Protein AF-A0A842RF43-F1 (afdb_monomer_lite)

Secondary structure (DSSP, 8-state):
-HHHHHHHTTSSS-HHHHHHHHHHHHHHHHHHHHHHTT--HHHHHHHHHHH---HHHHHHHHHHHHHH---HHHHHHHHHHHHHHHHHTT-PPPS-HHHHHHHHHHHHHHHHIIIIIHHHHHHHH-HHHHHHHHHHHSSS---TTHHHHHHHHHHHHIIIIIHHHHHHHHHHSTT--HHHHHHHHHHHHHT--GGGHHHHHHHHHHHHHHHHHHHHHHHTTS---THHHHHHHHHHHHHHHHHHHHH-GGG--HHHHHHHHHHHHHHHHHHHSTHHHHS-HHHH--SS----THHHHHHHHHHHHHHHHHHHHHHTS-HHHHHHHHHHHHHHHHHIIIIIS---HHHHHHHHHHHHHHHTT--HHHHHHHHHHHHHHHHHHSSTT--TTSTTS-HHHHHHHHHHHHHHHHHHH---------PPPPPP---------------PPP----TTHHHHHHHHHHT--SHHHHHHHHHHHHHHHHTT-S-HHHHHHHHHHHHHHHTT----HHHHHHHHHHHHHHTT--TTSS-HHHHHHHHHHHHHHHHHHTT-

Sequence (552 aa):
MKKKEQEQKRKFKTEAELDAFMKQKKELQNFLLDKTAKIQEERINELEKKFGVSEEIAKALLVFEAEYALPKELIVDYYLYELKRLEQVNYKLPEIFTFQVRFSIEEGFWIKYLVVDFPKRLLSKMSKLLVLDHSIFGSKPGEKDDAALFLIEREYLSKEEVYPIISLWMEDHQRANYYDAAASIICSMYQEPMEKAPELIKELMDRLAENLTEIKNILANLERVGWVETAYDELETLMEKIKSAQKDPRNIDLRLTAELIIENQLLEGYESGEWEAVIPSRELGGELTTPSKKVIQETKELALDKFSLSLHRILEQSNTQKKRMLGELVEQAFDEEVIKHREKPTIAAKKILTKVMEEINLGPSMRKKIAKDFDHHLMFKLGPNEENAFRNKPLDERIMTIAKNFITELLMKNDFPSQRIIEPKPRSTPPAKRTPDASAQIKPPDQTITGKEKTDLKEKIADCSTEAELLRVIKNEYWAALFKNDDPIIAGSNVLRNMLVTVGAQMTQEEATNYIKQVLTKANLTIGTANQKEVDETIWKAICKQLKETGI

Structure (mmCIF, N/CA/C/O backbone):
data_AF-A0A842RF43-F1
#
_entry.id   AF-A0A842RF43-F1
#
loop_
_atom_site.group_PDB
_atom_site.id
_atom_site.type_symbol
_atom_site.label_atom_id
_atom_site.label_alt_id
_atom_site.label_comp_id
_atom_site.label_asym_id
_atom_site.label_entity_id
_atom_site.label_seq_id
_atom_site.pdbx_PDB_ins_code
_atom_site.Cartn_x
_atom_site.Cartn_y
_atom_site.Cartn_z
_atom_site.occupancy
_atom_site.B_iso_or_equiv
_atom_site.auth_seq_id
_atom_site.auth_comp_id
_atom_site.auth_asym_id
_atom_site.auth_atom_id
_atom_site.pdbx_PDB_model_num
ATOM 1 N N . MET A 1 1 ? 0.482 -25.582 15.263 1.00 44.25 1 MET A N 1
ATOM 2 C CA . MET A 1 1 ? 1.370 -24.409 15.419 1.00 44.25 1 MET A CA 1
ATOM 3 C C . MET A 1 1 ? 2.571 -24.466 14.486 1.00 44.25 1 MET A C 1
ATOM 5 O O . MET A 1 1 ? 2.517 -23.776 13.485 1.00 44.25 1 MET A O 1
ATOM 9 N N . LYS A 1 2 ? 3.555 -25.356 14.688 1.00 32.09 2 LYS A N 1
ATOM 10 C CA . LYS A 1 2 ? 4.824 -25.360 13.921 1.00 32.09 2 LYS A CA 1
ATOM 11 C C . LYS A 1 2 ? 4.713 -25.412 12.383 1.00 32.09 2 LYS A C 1
ATOM 13 O O . LYS A 1 2 ? 5.567 -24.871 11.696 1.00 32.09 2 LYS A O 1
ATOM 18 N N . LYS A 1 3 ? 3.664 -26.039 11.834 1.00 33.97 3 LYS A N 1
ATOM 19 C CA . LYS A 1 3 ? 3.422 -26.098 10.378 1.00 33.97 3 LYS A CA 1
ATOM 20 C C . LYS A 1 3 ? 2.850 -24.790 9.802 1.00 33.97 3 LYS A C 1
ATOM 22 O O . LYS A 1 3 ? 3.195 -24.445 8.685 1.00 33.97 3 LYS A O 1
ATOM 27 N N . LYS A 1 4 ? 2.040 -24.055 10.582 1.00 43.19 4 LYS A N 1
ATOM 28 C CA . LYS A 1 4 ? 1.520 -22.723 10.214 1.00 43.19 4 LYS A CA 1
ATOM 29 C C . LYS A 1 4 ? 2.615 -21.652 10.318 1.00 43.19 4 LYS A C 1
ATOM 31 O O . LYS A 1 4 ? 2.743 -20.845 9.413 1.00 43.19 4 LYS A O 1
ATOM 36 N N . GLU A 1 5 ? 3.474 -21.728 11.338 1.00 41.66 5 GLU A N 1
ATOM 37 C CA . GLU A 1 5 ? 4.676 -20.876 11.448 1.00 41.66 5 GLU A CA 1
ATOM 38 C C . GLU A 1 5 ? 5.642 -21.070 10.268 1.00 41.66 5 GLU A C 1
ATOM 40 O O . GLU A 1 5 ? 6.183 -20.107 9.738 1.00 41.66 5 GLU A O 1
ATOM 45 N N . GLN A 1 6 ? 5.857 -22.309 9.808 1.00 40.31 6 GLN A N 1
ATOM 46 C CA . GLN A 1 6 ? 6.721 -22.571 8.647 1.00 40.31 6 GLN A CA 1
ATOM 47 C C . GLN A 1 6 ? 6.133 -22.079 7.315 1.00 40.31 6 GLN A C 1
ATOM 49 O O . GLN A 1 6 ? 6.889 -21.805 6.386 1.00 40.31 6 GLN A O 1
ATOM 54 N N . GLU A 1 7 ? 4.810 -21.958 7.217 1.00 44.66 7 GLU A N 1
ATOM 55 C CA . GLU A 1 7 ? 4.123 -21.432 6.034 1.00 44.66 7 GLU A CA 1
ATOM 56 C C . GLU A 1 7 ? 4.085 -19.892 6.047 1.00 44.66 7 GLU A C 1
ATOM 58 O O . GLU A 1 7 ? 4.259 -19.272 5.000 1.00 44.66 7 GLU A O 1
ATOM 63 N N . GLN A 1 8 ? 4.006 -19.276 7.235 1.00 43.06 8 GLN A N 1
ATOM 64 C CA . GLN A 1 8 ? 4.218 -17.835 7.444 1.00 43.06 8 GLN A CA 1
ATOM 65 C C . GLN A 1 8 ? 5.639 -17.394 7.048 1.00 43.06 8 GLN A C 1
ATOM 67 O O . GLN A 1 8 ? 5.807 -16.361 6.403 1.00 43.06 8 GLN A O 1
ATOM 72 N N . LYS A 1 9 ? 6.662 -18.222 7.319 1.00 45.03 9 LYS A N 1
ATOM 73 C CA . LYS A 1 9 ? 8.066 -17.964 6.931 1.00 45.03 9 LYS A CA 1
ATOM 74 C C . LYS A 1 9 ? 8.321 -17.890 5.420 1.00 45.03 9 LYS A C 1
ATOM 76 O O . LYS A 1 9 ? 9.385 -17.438 5.018 1.00 45.03 9 LYS A O 1
ATOM 81 N N . ARG A 1 10 ? 7.384 -18.338 4.576 1.00 44.34 10 ARG A N 1
ATOM 82 C CA . ARG A 1 10 ? 7.506 -18.255 3.107 1.00 44.34 10 ARG A CA 1
ATOM 83 C C . ARG A 1 10 ? 6.909 -16.980 2.505 1.00 44.34 10 ARG A C 1
ATOM 85 O O . ARG A 1 10 ? 7.034 -16.795 1.301 1.00 44.34 10 ARG A O 1
ATOM 92 N N . LYS A 1 11 ? 6.245 -16.142 3.309 1.00 54.88 11 LYS A N 1
ATOM 93 C CA . LYS A 1 11 ? 5.408 -15.029 2.831 1.00 54.88 11 LYS A CA 1
ATOM 94 C C . LYS A 1 11 ? 5.960 -13.634 3.137 1.00 54.88 11 LYS A C 1
ATOM 96 O O . LYS A 1 11 ? 5.366 -12.672 2.686 1.00 54.88 11 LYS A O 1
ATOM 101 N N . PHE A 1 12 ? 7.063 -13.521 3.875 1.00 52.81 12 PHE A N 1
ATOM 102 C CA . PHE A 1 12 ? 7.783 -12.265 4.109 1.00 52.81 12 PHE A CA 1
ATOM 103 C C . PHE A 1 12 ? 9.198 -12.364 3.549 1.00 52.81 12 PHE A C 1
ATOM 105 O O . PHE A 1 12 ? 9.800 -13.440 3.582 1.00 52.81 12 PHE A O 1
ATOM 112 N N . LYS A 1 13 ? 9.741 -11.234 3.087 1.00 59.28 13 LYS A N 1
ATOM 113 C CA . LYS A 1 13 ? 11.100 -11.145 2.541 1.00 59.28 13 LYS A CA 1
ATOM 114 C C . LYS A 1 13 ? 12.155 -11.517 3.582 1.00 59.28 13 LYS A C 1
ATOM 116 O O . LYS A 1 13 ? 13.182 -12.105 3.240 1.00 59.28 13 LYS A O 1
ATOM 121 N N . THR A 1 14 ? 11.883 -11.237 4.863 1.00 65.50 14 THR A N 1
ATOM 122 C CA . THR A 1 14 ? 12.689 -11.699 6.003 1.00 65.50 14 THR A CA 1
ATOM 123 C C . THR A 1 14 ? 11.829 -12.032 7.233 1.00 65.50 14 THR A C 1
ATOM 125 O O . THR A 1 14 ? 10.801 -11.407 7.476 1.00 65.50 14 THR A O 1
ATOM 128 N N . GLU A 1 15 ? 12.274 -12.989 8.059 1.00 72.25 15 GLU A N 1
ATOM 129 C CA . GLU A 1 15 ? 11.650 -13.318 9.361 1.00 72.25 15 GLU A CA 1
ATOM 130 C C . GLU A 1 15 ? 11.569 -12.082 10.280 1.00 72.25 15 GLU A C 1
ATOM 132 O O . GLU A 1 15 ? 10.588 -11.891 10.991 1.00 72.25 15 GLU A O 1
ATOM 137 N N . ALA A 1 16 ? 12.543 -11.174 10.161 1.00 76.38 16 ALA A N 1
ATOM 138 C CA . ALA A 1 16 ? 12.595 -9.924 10.909 1.00 76.38 16 ALA A CA 1
ATOM 139 C C . ALA A 1 16 ? 11.449 -8.950 10.573 1.00 76.38 16 ALA A C 1
ATOM 141 O O . ALA A 1 16 ? 10.964 -8.254 11.463 1.00 76.38 16 ALA A O 1
ATOM 142 N N . GLU A 1 17 ? 11.000 -8.885 9.316 1.00 75.69 17 GLU A N 1
ATOM 143 C CA . GLU A 1 17 ? 9.885 -8.013 8.914 1.00 75.69 17 GLU A CA 1
ATOM 144 C C . GLU A 1 17 ? 8.538 -8.531 9.420 1.00 75.69 17 GLU A C 1
ATOM 146 O O . GLU A 1 17 ? 7.707 -7.740 9.871 1.00 75.69 17 GLU A O 1
ATOM 151 N N . LEU A 1 18 ? 8.339 -9.852 9.393 1.00 80.56 18 LEU A N 1
ATOM 152 C CA . LEU A 1 18 ? 7.163 -10.483 9.990 1.00 80.56 18 LEU A CA 1
ATOM 153 C C . LEU A 1 18 ? 7.132 -10.233 11.502 1.00 80.56 18 LEU A C 1
ATOM 155 O O . LEU A 1 18 ? 6.105 -9.816 12.037 1.00 80.56 18 LEU A O 1
ATOM 159 N N . ASP A 1 19 ? 8.260 -10.431 12.185 1.00 83.38 19 ASP A N 1
ATOM 160 C CA . ASP A 1 19 ? 8.373 -10.184 13.623 1.00 83.38 19 ASP A CA 1
ATOM 161 C C . ASP A 1 19 ? 8.112 -8.712 13.967 1.00 83.38 19 ASP A C 1
ATOM 163 O O . ASP A 1 19 ? 7.409 -8.415 14.936 1.00 83.38 19 ASP A O 1
ATOM 167 N N . ALA A 1 20 ? 8.622 -7.782 13.153 1.00 86.62 20 ALA A N 1
ATOM 168 C CA . ALA A 1 20 ? 8.363 -6.355 13.312 1.00 86.62 20 ALA A CA 1
ATOM 169 C C . ALA A 1 20 ? 6.873 -6.021 13.145 1.00 86.62 20 ALA A C 1
ATOM 171 O O . ALA A 1 20 ? 6.321 -5.297 13.976 1.00 86.62 20 ALA A O 1
ATOM 172 N N . PHE A 1 21 ? 6.201 -6.585 12.134 1.00 89.12 21 PHE A N 1
ATOM 173 C CA . PHE A 1 21 ? 4.761 -6.403 11.939 1.00 89.12 21 PHE A CA 1
ATOM 174 C C . PHE A 1 21 ? 3.956 -6.973 13.112 1.00 89.12 21 PHE A C 1
ATOM 176 O O . PHE A 1 21 ? 3.089 -6.299 13.663 1.00 89.12 21 PHE A O 1
ATOM 183 N N . MET A 1 22 ? 4.257 -8.199 13.546 1.00 89.88 22 MET A N 1
ATOM 184 C CA . MET A 1 22 ? 3.544 -8.838 14.656 1.00 89.88 22 MET A CA 1
ATOM 185 C C . MET A 1 22 ? 3.760 -8.095 15.975 1.00 89.88 22 MET A C 1
ATOM 187 O O . MET A 1 22 ? 2.837 -7.981 16.788 1.00 89.88 22 MET A O 1
ATOM 191 N N . LYS A 1 23 ? 4.958 -7.538 16.178 1.00 91.62 23 LYS A N 1
ATOM 192 C CA . LYS A 1 23 ? 5.252 -6.648 17.300 1.00 91.62 23 LYS A CA 1
ATOM 193 C C . LYS A 1 23 ? 4.417 -5.368 17.223 1.00 91.62 23 LYS A C 1
ATOM 195 O O . LYS A 1 23 ? 3.746 -5.052 18.202 1.00 91.62 23 LYS A O 1
ATOM 200 N N . GLN A 1 24 ? 4.392 -4.694 16.072 1.00 91.12 24 GLN A N 1
ATOM 201 C CA . GLN A 1 24 ? 3.579 -3.493 15.849 1.00 91.12 24 GLN A CA 1
ATOM 202 C C . GLN A 1 24 ? 2.091 -3.766 16.105 1.00 91.12 24 GLN A C 1
ATOM 204 O O . GLN A 1 24 ? 1.432 -3.001 16.809 1.00 91.12 24 GLN A O 1
ATOM 209 N N . LYS A 1 25 ? 1.572 -4.885 15.584 1.00 92.56 25 LYS A N 1
ATOM 210 C CA . LYS A 1 25 ? 0.194 -5.326 15.808 1.00 92.56 25 LYS A CA 1
ATOM 211 C C . LYS A 1 25 ? -0.106 -5.475 17.291 1.00 92.56 25 LYS A C 1
ATOM 213 O O . LYS A 1 25 ? -1.058 -4.880 17.785 1.00 92.56 25 LYS A O 1
ATOM 218 N N . LYS A 1 26 ? 0.736 -6.203 18.022 1.00 93.06 26 LYS A N 1
ATOM 219 C CA . LYS A 1 26 ? 0.556 -6.416 19.461 1.00 93.06 26 LYS A CA 1
ATOM 220 C C . LYS A 1 26 ? 0.642 -5.116 20.267 1.00 93.06 26 LYS A C 1
ATOM 222 O O . LYS A 1 26 ? -0.136 -4.925 21.197 1.00 93.06 26 LYS A O 1
ATOM 227 N N . GLU A 1 27 ? 1.577 -4.231 19.932 1.00 92.44 27 GLU A N 1
ATOM 228 C CA . GLU A 1 27 ? 1.726 -2.927 20.588 1.00 92.44 27 GLU A CA 1
ATOM 229 C C . GLU A 1 27 ? 0.486 -2.054 20.386 1.00 92.44 27 GLU A C 1
ATOM 231 O O . GLU A 1 27 ? -0.028 -1.501 21.360 1.00 92.44 27 GLU A O 1
ATOM 236 N N . LEU A 1 28 ? -0.047 -1.996 19.161 1.00 90.44 28 LEU A N 1
ATOM 237 C CA . LEU A 1 28 ? -1.271 -1.252 18.877 1.00 90.44 28 LEU A CA 1
ATOM 238 C C . LEU A 1 28 ? -2.487 -1.872 19.576 1.00 90.44 28 LEU A C 1
ATOM 240 O O . LEU A 1 28 ? -3.279 -1.151 20.172 1.00 90.44 28 LEU A O 1
ATOM 244 N N . GLN A 1 29 ? -2.617 -3.198 19.574 1.00 91.12 29 GLN A N 1
ATOM 245 C CA . GLN A 1 29 ? -3.709 -3.883 20.269 1.00 91.12 29 GLN A CA 1
ATOM 246 C C . GLN A 1 29 ? -3.691 -3.617 21.781 1.00 91.12 29 GLN A C 1
ATOM 248 O O . GLN A 1 29 ? -4.729 -3.309 22.365 1.00 91.12 29 GLN A O 1
ATOM 253 N N . ASN A 1 30 ? -2.514 -3.663 22.411 1.00 90.81 30 ASN A N 1
ATOM 254 C CA . ASN A 1 30 ? -2.361 -3.314 23.825 1.00 90.81 30 ASN A CA 1
ATOM 255 C C . ASN A 1 30 ? -2.706 -1.841 24.082 1.00 90.81 30 ASN A C 1
ATOM 257 O O . ASN A 1 30 ? -3.398 -1.530 25.047 1.00 90.81 30 ASN A O 1
ATOM 261 N N . PHE A 1 31 ? -2.267 -0.937 23.202 1.00 91.38 31 PHE A N 1
ATOM 262 C CA . PHE A 1 31 ? -2.601 0.482 23.294 1.00 91.38 31 PHE A CA 1
ATOM 263 C C . PHE A 1 31 ? -4.114 0.722 23.217 1.00 91.38 31 PHE A C 1
ATOM 265 O O . PHE A 1 31 ? -4.668 1.441 24.050 1.00 91.38 31 PHE A O 1
ATOM 272 N N . LEU A 1 32 ? -4.793 0.101 22.247 1.00 88.88 32 LEU A N 1
ATOM 273 C CA . LEU A 1 32 ? -6.243 0.200 22.097 1.00 88.88 32 LEU A CA 1
ATOM 274 C C . LEU A 1 32 ? -6.958 -0.360 23.334 1.00 88.88 32 LEU A C 1
ATOM 276 O O . LEU A 1 32 ? -7.888 0.270 23.837 1.00 88.88 32 LEU A O 1
ATOM 280 N N . LEU A 1 33 ? -6.495 -1.488 23.879 1.00 90.94 33 LEU A N 1
ATOM 281 C CA . LEU A 1 33 ? -7.055 -2.086 25.092 1.00 90.94 33 LEU A CA 1
ATOM 282 C C . LEU A 1 33 ? -6.927 -1.141 26.302 1.00 90.94 33 LEU A C 1
ATOM 284 O O . LEU A 1 33 ? -7.903 -0.887 27.007 1.00 90.94 33 LEU A O 1
ATOM 288 N N . ASP A 1 34 ? -5.749 -0.549 26.501 1.00 91.06 34 ASP A N 1
ATOM 289 C CA . ASP A 1 34 ? -5.486 0.379 27.607 1.00 91.06 34 ASP A CA 1
ATOM 290 C C . ASP A 1 34 ? -6.293 1.680 27.503 1.00 91.06 34 ASP A C 1
ATOM 292 O O . ASP A 1 34 ? -6.649 2.288 28.519 1.00 91.06 34 ASP A O 1
ATOM 296 N N . LYS A 1 35 ? -6.545 2.151 26.278 1.00 90.81 35 LYS A N 1
ATOM 297 C CA . LYS A 1 35 ? -7.296 3.384 26.012 1.00 90.81 35 LYS A CA 1
ATOM 298 C C . LYS A 1 35 ? -8.797 3.169 26.135 1.00 90.81 35 LYS A C 1
ATOM 300 O O . LYS A 1 35 ? -9.459 3.961 26.803 1.00 90.81 35 LYS A O 1
ATOM 305 N N . THR A 1 36 ? -9.320 2.088 25.561 1.00 89.81 36 THR A N 1
ATOM 306 C CA . THR A 1 36 ? -10.750 1.744 25.638 1.00 89.81 36 THR A CA 1
ATOM 307 C C . THR A 1 36 ? -11.215 1.510 27.077 1.00 89.81 36 THR A C 1
ATOM 309 O O . THR A 1 36 ? -12.338 1.877 27.420 1.00 89.81 36 THR A O 1
ATOM 312 N N . ALA A 1 37 ? -10.337 1.016 27.958 1.00 86.94 37 ALA A N 1
ATOM 313 C CA . ALA A 1 37 ? -10.619 0.850 29.386 1.00 86.94 37 ALA A CA 1
ATOM 314 C C . ALA A 1 37 ? -10.822 2.170 30.165 1.00 86.94 37 ALA A C 1
ATOM 316 O O . ALA A 1 37 ? -11.332 2.143 31.283 1.00 86.94 37 ALA A O 1
ATOM 317 N N . LYS A 1 38 ? -10.412 3.322 29.613 1.00 88.00 38 LYS A N 1
ATOM 318 C CA . LYS A 1 38 ? -10.430 4.636 30.294 1.00 88.00 38 LYS A CA 1
ATOM 319 C C . LYS A 1 38 ? -11.562 5.558 29.829 1.00 88.00 38 LYS A C 1
ATOM 321 O O . LYS A 1 38 ? -11.623 6.710 30.256 1.00 88.00 38 LYS A O 1
ATOM 326 N N . ILE A 1 39 ? -12.424 5.086 28.932 1.00 87.62 39 ILE A N 1
ATOM 327 C CA . ILE A 1 39 ? -13.505 5.882 28.344 1.00 87.62 39 ILE A CA 1
ATOM 328 C C . ILE A 1 39 ? -14.692 5.976 29.308 1.00 87.62 39 ILE A C 1
ATOM 330 O O . ILE A 1 39 ? -15.074 4.991 29.931 1.00 87.62 39 ILE A O 1
ATOM 334 N N . GLN A 1 40 ? -15.284 7.169 29.404 1.00 82.50 40 GLN A N 1
ATOM 335 C CA . GLN A 1 40 ? -16.464 7.442 30.230 1.00 82.50 40 GLN A CA 1
ATOM 336 C C . GLN A 1 40 ? -17.755 6.882 29.601 1.00 82.50 40 GLN A C 1
ATOM 338 O O . GLN A 1 40 ? -17.976 7.033 28.399 1.00 82.50 40 GLN A O 1
ATOM 343 N N . GLU A 1 41 ? -18.630 6.299 30.430 1.00 83.62 41 GLU A N 1
ATOM 344 C CA . GLU A 1 41 ? -19.872 5.602 30.028 1.00 83.62 41 GLU A CA 1
ATOM 345 C C . GLU A 1 41 ? -20.896 6.481 29.291 1.00 83.62 41 GLU A C 1
ATOM 347 O O . GLU A 1 41 ? -21.643 5.996 28.441 1.00 83.62 41 GLU A O 1
ATOM 352 N N . GLU A 1 42 ? -20.934 7.783 29.569 1.00 83.88 42 GLU A N 1
ATOM 353 C CA . GLU A 1 42 ? -21.951 8.695 29.024 1.00 83.88 42 GLU A CA 1
ATOM 354 C C . GLU A 1 42 ? -21.887 8.787 27.490 1.00 83.88 42 GLU A C 1
ATOM 356 O O . GLU A 1 42 ? -22.905 8.639 26.816 1.00 83.88 42 GLU A O 1
ATOM 361 N N . ARG A 1 43 ? -20.680 8.927 26.924 1.00 83.44 43 ARG A N 1
ATOM 362 C CA . ARG A 1 43 ? -20.471 9.007 25.464 1.00 83.44 43 ARG A CA 1
ATOM 363 C C . ARG A 1 43 ? -20.653 7.664 24.758 1.00 83.44 43 ARG A C 1
ATOM 365 O O . ARG A 1 43 ? -20.911 7.640 23.557 1.00 83.44 43 ARG A O 1
ATOM 372 N N . ILE A 1 44 ? -20.496 6.555 25.479 1.00 90.56 44 ILE A N 1
ATOM 373 C CA . ILE A 1 44 ? -20.631 5.207 24.918 1.00 90.56 44 ILE A CA 1
ATOM 374 C C . ILE A 1 44 ? -22.103 4.929 24.602 1.00 90.56 44 ILE A C 1
ATOM 376 O O . ILE A 1 44 ? -22.432 4.624 23.458 1.00 90.56 44 ILE A O 1
ATOM 380 N N . ASN A 1 45 ? -22.987 5.177 25.573 1.00 90.38 45 ASN A N 1
ATOM 381 C CA . ASN A 1 45 ? -24.433 4.985 25.430 1.00 90.38 45 ASN A CA 1
ATOM 382 C C . ASN A 1 45 ? -25.036 5.775 24.252 1.00 90.38 45 ASN A C 1
ATOM 384 O O . ASN A 1 45 ? -25.998 5.336 23.618 1.00 90.38 45 ASN A O 1
ATOM 388 N N . GLU A 1 46 ? -24.506 6.968 23.964 1.00 89.94 46 GLU A N 1
ATOM 389 C CA . GLU A 1 46 ? -24.930 7.776 22.815 1.00 89.94 46 GLU A CA 1
ATOM 390 C C . GLU A 1 46 ? -24.571 7.111 21.480 1.00 89.94 46 GLU A C 1
ATOM 392 O O . GLU A 1 46 ? -25.394 7.082 20.563 1.00 89.94 46 GLU A O 1
ATOM 397 N N . LEU A 1 47 ? -23.362 6.551 21.372 1.00 92.25 47 LEU A N 1
ATOM 398 C CA . LEU A 1 47 ? -22.885 5.891 20.157 1.00 92.25 47 LEU A CA 1
ATOM 399 C C . LEU A 1 47 ? -23.567 4.546 19.921 1.00 92.25 47 LEU A C 1
ATOM 401 O O . LEU A 1 47 ? -23.941 4.265 18.785 1.00 92.25 47 LEU A O 1
ATOM 405 N N . GLU A 1 48 ? -23.792 3.755 20.971 1.00 93.19 48 GLU A N 1
ATOM 406 C CA . GLU A 1 48 ? -24.544 2.498 20.871 1.00 93.19 48 GLU A CA 1
ATOM 407 C C . GLU A 1 48 ? -25.953 2.747 20.326 1.00 93.19 48 GLU A C 1
ATOM 409 O O . GLU A 1 48 ? -26.393 2.076 19.395 1.00 93.19 48 GLU A O 1
ATOM 414 N N . LYS A 1 49 ? -26.645 3.776 20.834 1.00 91.62 49 LYS A N 1
ATOM 415 C CA . LYS A 1 49 ? -27.976 4.156 20.336 1.00 91.62 49 LYS A CA 1
ATOM 416 C C . LYS A 1 49 ? -27.942 4.690 18.909 1.00 91.62 49 LYS A C 1
ATOM 418 O O . LYS A 1 49 ? -28.851 4.393 18.140 1.00 91.62 49 LYS A O 1
ATOM 423 N N . LYS A 1 50 ? -26.938 5.505 18.566 1.00 93.56 50 LYS A N 1
ATOM 424 C CA . LYS A 1 50 ? -26.827 6.118 17.235 1.00 93.56 50 LYS A CA 1
ATOM 425 C C . LYS A 1 50 ? -26.515 5.079 16.156 1.00 93.56 50 LYS A C 1
ATOM 427 O O . LYS A 1 50 ? -27.097 5.148 15.080 1.00 93.56 50 LYS A O 1
ATOM 432 N N . PHE A 1 51 ? -25.592 4.160 16.434 1.00 92.12 51 PHE A N 1
ATOM 433 C CA . PHE A 1 51 ? -25.009 3.269 15.429 1.00 92.12 51 PHE A CA 1
ATOM 434 C C . PHE A 1 51 ? -25.411 1.797 15.576 1.00 92.12 51 PHE A C 1
ATOM 436 O O . PHE A 1 51 ? -25.133 1.011 14.678 1.00 92.12 51 PHE A O 1
ATOM 443 N N . GLY A 1 52 ? -26.065 1.405 16.673 1.00 91.19 52 GLY A N 1
ATOM 444 C CA . GLY A 1 52 ? -26.491 0.020 16.894 1.00 91.19 52 GLY A CA 1
ATOM 445 C C . GLY A 1 52 ? -25.330 -0.959 17.087 1.00 91.19 52 GLY A C 1
ATOM 446 O O . GLY A 1 52 ? -25.438 -2.117 16.695 1.00 91.19 52 GLY A O 1
ATOM 447 N N . VAL A 1 53 ? -24.213 -0.496 17.655 1.00 91.94 53 VAL A N 1
ATOM 448 C CA . VAL A 1 53 ? -22.996 -1.292 17.898 1.00 91.94 53 VAL A CA 1
ATOM 449 C C . VAL A 1 53 ? -22.858 -1.667 19.375 1.00 91.94 53 VAL A C 1
ATOM 451 O O . VAL A 1 53 ? -23.505 -1.053 20.219 1.00 91.94 53 VAL A O 1
ATOM 454 N N . SER A 1 54 ? -22.009 -2.653 19.693 1.00 92.12 54 SER A N 1
ATOM 455 C CA . SER A 1 54 ? -21.719 -3.018 21.088 1.00 92.12 54 SER A CA 1
ATOM 456 C C . SER A 1 54 ? -20.878 -1.959 21.808 1.00 92.12 54 SER A C 1
ATOM 458 O O . SER A 1 54 ? -20.163 -1.175 21.172 1.00 92.12 54 SER A O 1
ATOM 460 N N . GLU A 1 55 ? -20.904 -1.996 23.140 1.00 92.88 55 GLU A N 1
ATOM 461 C CA . GLU A 1 55 ? -20.128 -1.130 24.030 1.00 92.88 55 GLU A CA 1
ATOM 462 C C . GLU A 1 55 ? -18.635 -1.100 23.658 1.00 92.88 55 GLU A C 1
ATOM 464 O O . GLU A 1 55 ? -18.004 -0.041 23.610 1.00 92.88 55 GLU A O 1
ATOM 469 N N . GLU A 1 56 ? -18.056 -2.261 23.346 1.00 93.50 56 GLU A N 1
ATOM 470 C CA . GLU A 1 56 ? -16.640 -2.411 23.003 1.00 93.50 56 GLU A CA 1
ATOM 471 C C . GLU A 1 56 ? -16.292 -1.743 21.675 1.00 93.50 56 GLU A C 1
ATOM 473 O O . GLU A 1 56 ? -15.224 -1.136 21.554 1.00 93.50 56 GLU A O 1
ATOM 478 N N . ILE A 1 57 ? -17.188 -1.828 20.688 1.00 93.88 57 ILE A N 1
ATOM 479 C CA . ILE A 1 57 ? -17.024 -1.141 19.405 1.00 93.88 57 ILE A CA 1
ATOM 480 C C . ILE A 1 57 ? -17.171 0.365 19.625 1.00 93.88 57 ILE A C 1
ATOM 482 O O . ILE A 1 57 ? -16.310 1.127 19.192 1.00 93.88 57 ILE A O 1
ATOM 486 N N . ALA A 1 58 ? -18.190 0.809 20.366 1.00 94.25 58 ALA A N 1
ATOM 487 C CA . ALA A 1 58 ? -18.397 2.220 20.691 1.00 94.25 58 ALA A CA 1
ATOM 488 C C . ALA A 1 58 ? -17.188 2.842 21.418 1.00 94.25 58 ALA A C 1
ATOM 490 O O . ALA A 1 58 ? -16.766 3.957 21.092 1.00 94.25 58 ALA A O 1
ATOM 491 N N . LYS A 1 59 ? -16.568 2.102 22.345 1.00 94.00 59 LYS A N 1
ATOM 492 C CA . LYS A 1 59 ? -15.288 2.473 22.965 1.00 94.00 59 LYS A CA 1
ATOM 493 C C . LYS A 1 59 ? -14.176 2.610 21.925 1.00 94.00 59 LYS A C 1
ATOM 495 O O . LYS A 1 59 ? -13.469 3.617 21.929 1.00 94.00 59 LYS A O 1
ATOM 500 N N . ALA A 1 60 ? -14.023 1.639 21.026 1.00 93.06 60 ALA A N 1
ATOM 501 C CA . ALA A 1 60 ? -13.004 1.692 19.981 1.00 93.06 60 ALA A CA 1
ATOM 502 C C . ALA A 1 60 ? -13.178 2.923 19.070 1.00 93.06 60 ALA A C 1
ATOM 504 O O . ALA A 1 60 ? -12.201 3.628 18.822 1.00 93.06 60 ALA A O 1
ATOM 505 N N . LEU A 1 61 ? -14.411 3.254 18.658 1.00 93.56 61 LEU A N 1
ATOM 506 C CA . LEU A 1 61 ? -14.718 4.447 17.848 1.00 93.56 61 LEU A CA 1
ATOM 507 C C . LEU A 1 61 ? -14.183 5.737 18.474 1.00 93.56 61 LEU A C 1
ATOM 509 O O . LEU A 1 61 ? -13.602 6.575 17.788 1.00 93.56 61 LEU A O 1
ATOM 513 N N . LEU A 1 62 ? -14.375 5.898 19.784 1.00 92.50 62 LEU A N 1
ATOM 514 C CA . LEU A 1 62 ? -13.924 7.079 20.517 1.00 92.50 62 LEU A CA 1
ATOM 515 C C . LEU A 1 62 ? -12.397 7.167 20.587 1.00 92.50 62 LEU A C 1
ATOM 517 O O . LEU A 1 62 ? -11.857 8.269 20.498 1.00 92.50 62 LEU A O 1
ATOM 521 N N . VAL A 1 63 ? -11.698 6.032 20.716 1.00 92.75 63 VAL A N 1
ATOM 522 C CA . VAL A 1 63 ? -10.229 6.007 20.631 1.00 92.75 63 VAL A CA 1
ATOM 523 C C . VAL A 1 63 ? -9.772 6.386 19.225 1.00 92.75 63 VAL A C 1
ATOM 525 O O . VAL A 1 63 ? -8.869 7.207 19.089 1.00 92.75 63 VAL A O 1
ATOM 528 N N . PHE A 1 64 ? -10.398 5.833 18.183 1.00 92.88 64 PHE A N 1
ATOM 529 C CA . PHE A 1 64 ? -9.996 6.103 16.803 1.00 92.88 64 PHE A CA 1
ATOM 530 C C . PHE A 1 64 ? -10.217 7.554 16.379 1.00 92.88 64 PHE A C 1
ATOM 532 O O . PHE A 1 64 ? -9.334 8.148 15.759 1.00 92.88 64 PHE A O 1
ATOM 539 N N . GLU A 1 65 ? -11.344 8.146 16.770 1.00 91.88 65 GLU A N 1
ATOM 540 C CA . GLU A 1 65 ? -11.590 9.573 16.569 1.00 91.88 65 GLU A CA 1
ATOM 541 C C . GLU A 1 65 ? -10.534 10.423 17.292 1.00 91.88 65 GLU A C 1
ATOM 543 O O . GLU A 1 65 ? -9.968 11.339 16.702 1.00 91.88 65 GLU A O 1
ATOM 548 N N . ALA A 1 66 ? -10.253 10.125 18.565 1.00 89.69 66 ALA A N 1
ATOM 549 C CA . ALA A 1 66 ? -9.384 10.964 19.387 1.00 89.69 66 ALA A CA 1
ATOM 550 C C . ALA A 1 66 ? -7.896 10.860 19.013 1.00 89.69 66 ALA A C 1
ATOM 552 O O . ALA A 1 66 ? -7.194 11.868 19.019 1.00 89.69 66 ALA A O 1
ATOM 553 N N . GLU A 1 67 ? -7.406 9.655 18.723 1.00 91.56 67 GLU A N 1
ATOM 554 C CA . GLU A 1 67 ? -5.973 9.389 18.535 1.00 91.56 67 GLU A CA 1
ATOM 555 C C . GLU A 1 67 ? -5.552 9.425 17.058 1.00 91.56 67 GLU A C 1
ATOM 557 O O . GLU A 1 67 ? -4.391 9.709 16.762 1.00 91.56 67 GLU A O 1
ATOM 562 N N . TYR A 1 68 ? -6.474 9.152 16.126 1.00 89.69 68 TYR A N 1
ATOM 563 C CA . TYR A 1 68 ? -6.167 9.042 14.692 1.00 89.69 68 TYR A CA 1
ATOM 564 C C . TYR A 1 68 ? -7.020 9.945 13.796 1.00 89.69 68 TYR A C 1
ATOM 566 O O . TYR A 1 68 ? -6.822 9.928 12.584 1.00 89.69 68 TYR A O 1
ATOM 574 N N . ALA A 1 69 ? -7.937 10.737 14.366 1.00 91.75 69 ALA A N 1
ATOM 575 C CA . ALA A 1 69 ? -8.835 11.627 13.626 1.00 91.75 69 ALA A CA 1
ATOM 576 C C . ALA A 1 69 ? -9.666 10.911 12.541 1.00 91.75 69 ALA A C 1
ATOM 578 O O . ALA A 1 69 ? -10.030 11.513 11.531 1.00 91.75 69 ALA A O 1
ATOM 579 N N . LEU A 1 70 ? -9.971 9.626 12.749 1.00 90.56 70 LEU A N 1
ATOM 580 C CA . LEU A 1 70 ? -10.783 8.843 11.822 1.00 90.56 70 LEU A CA 1
ATOM 581 C C . LEU A 1 70 ? -12.284 9.121 12.043 1.00 90.56 70 LEU A C 1
ATOM 583 O O . LEU A 1 70 ? -12.731 9.114 13.197 1.00 90.56 70 LEU A O 1
ATOM 587 N N . PRO A 1 71 ? -13.082 9.340 10.976 1.00 91.81 71 PRO A N 1
ATOM 588 C CA . PRO A 1 71 ? -14.525 9.545 11.098 1.00 91.81 71 PRO A CA 1
ATOM 589 C C . PRO A 1 71 ? -15.222 8.332 11.722 1.00 91.81 71 PRO A C 1
ATOM 591 O O . PRO A 1 71 ? -14.989 7.195 11.312 1.00 91.81 71 PRO A O 1
ATOM 594 N N . LYS A 1 72 ? -16.118 8.561 12.691 1.00 93.00 72 LYS A N 1
ATOM 595 C CA . LYS A 1 72 ? -16.830 7.469 13.378 1.00 93.00 72 LYS A CA 1
ATOM 596 C C . LYS A 1 72 ? -17.668 6.642 12.416 1.00 93.00 72 LYS A C 1
ATOM 598 O O . LYS A 1 72 ? -17.673 5.424 12.525 1.00 93.00 72 LYS A O 1
ATOM 603 N N . GLU A 1 73 ? -18.360 7.312 11.502 1.00 92.00 73 GLU A N 1
ATOM 604 C CA . GLU A 1 73 ? -19.207 6.704 10.479 1.00 92.00 73 GLU A CA 1
ATOM 605 C C . GLU A 1 73 ? -18.407 5.696 9.641 1.00 92.00 73 GLU A C 1
ATOM 607 O O . GLU A 1 73 ? -18.813 4.546 9.521 1.00 92.00 73 GLU A O 1
ATOM 612 N N . LEU A 1 74 ? -17.209 6.086 9.192 1.00 90.50 74 LEU A N 1
ATOM 613 C CA . LEU A 1 74 ? -16.309 5.213 8.442 1.00 90.50 74 LEU A CA 1
ATOM 614 C C . LEU A 1 74 ? -15.927 3.964 9.249 1.00 90.50 74 LEU A C 1
ATOM 616 O O . LEU A 1 74 ? -16.027 2.844 8.762 1.00 90.50 74 LEU A O 1
ATOM 620 N N . ILE A 1 75 ? -15.496 4.145 10.500 1.00 93.19 75 ILE A N 1
ATOM 621 C CA . ILE A 1 75 ? -15.055 3.030 11.349 1.00 93.19 75 ILE A CA 1
ATOM 622 C C . ILE A 1 75 ? -16.225 2.079 11.656 1.00 93.19 75 ILE A C 1
ATOM 624 O O . ILE A 1 75 ? -16.044 0.862 11.657 1.00 93.19 75 ILE A O 1
ATOM 628 N N . VAL A 1 76 ? -17.421 2.619 11.919 1.00 94.38 76 VAL A N 1
ATOM 629 C CA . VAL A 1 76 ? -18.643 1.828 12.134 1.00 94.38 76 VAL A CA 1
ATOM 630 C C . VAL A 1 76 ? -18.944 0.967 10.916 1.00 94.38 76 VAL A C 1
ATOM 632 O O . VAL A 1 76 ? -19.209 -0.222 11.086 1.00 94.38 76 VAL A O 1
ATOM 635 N N . ASP A 1 77 ? -18.857 1.532 9.712 1.00 92.62 77 ASP A N 1
ATOM 636 C CA . ASP A 1 77 ? -19.122 0.798 8.475 1.00 92.62 77 ASP A CA 1
ATOM 637 C C . ASP A 1 77 ? -18.194 -0.419 8.329 1.00 92.62 77 ASP A C 1
ATOM 639 O O . ASP A 1 77 ? -18.665 -1.501 7.971 1.00 92.62 77 ASP A O 1
ATOM 643 N N . TYR A 1 78 ? -16.911 -0.298 8.697 1.00 93.06 78 TYR A N 1
ATOM 644 C CA . TYR A 1 78 ? -15.981 -1.437 8.720 1.00 93.06 78 TYR A CA 1
ATOM 645 C C . TYR A 1 78 ? -16.398 -2.526 9.707 1.00 93.06 78 TYR A C 1
ATOM 647 O O . TYR A 1 78 ? -16.468 -3.700 9.338 1.00 93.06 78 TYR A O 1
ATOM 655 N N . TYR A 1 79 ? -16.715 -2.152 10.949 1.00 94.81 79 TYR A N 1
ATOM 656 C CA . TYR A 1 79 ? -17.149 -3.122 11.956 1.00 94.81 79 TYR A CA 1
ATOM 657 C C . TYR A 1 79 ? -18.432 -3.843 11.548 1.00 94.81 79 TYR A C 1
ATOM 659 O O . TYR A 1 79 ? -18.523 -5.066 11.657 1.00 94.81 79 TYR A O 1
ATOM 667 N N . LEU A 1 80 ? -19.435 -3.093 11.086 1.00 92.50 80 LEU A N 1
ATOM 668 C CA . LEU A 1 80 ? -20.718 -3.655 10.677 1.00 92.50 80 LEU A CA 1
ATOM 669 C C . LEU A 1 80 ? -20.571 -4.552 9.449 1.00 92.50 80 LEU A C 1
ATOM 671 O O . LEU A 1 80 ? -21.229 -5.592 9.372 1.00 92.50 80 LEU A O 1
ATOM 675 N N . TYR A 1 81 ? -19.690 -4.191 8.515 1.00 92.00 81 TYR A N 1
ATOM 676 C CA . TYR A 1 81 ? -19.376 -5.040 7.375 1.00 92.00 81 TYR A CA 1
ATOM 677 C C . TYR A 1 81 ? -18.777 -6.377 7.812 1.00 92.00 81 TYR A C 1
ATOM 679 O O . TYR A 1 81 ? -19.260 -7.423 7.374 1.00 92.00 81 TYR A O 1
ATOM 687 N N . GLU A 1 82 ? -17.780 -6.372 8.700 1.00 92.88 82 GLU A N 1
ATOM 688 C CA . GLU A 1 82 ? -17.162 -7.619 9.155 1.00 92.88 82 GLU A CA 1
ATOM 689 C C . GLU A 1 82 ? -18.157 -8.490 9.931 1.00 92.88 82 GLU A C 1
ATOM 691 O O . GLU A 1 82 ? -18.252 -9.693 9.685 1.00 92.88 82 GLU A O 1
ATOM 696 N N . LEU A 1 83 ? -18.985 -7.895 10.795 1.00 92.00 83 LEU A N 1
ATOM 697 C CA . LEU A 1 83 ? -20.062 -8.621 11.476 1.00 92.00 83 LEU A CA 1
ATOM 698 C C . LEU A 1 83 ? -21.023 -9.277 10.472 1.00 92.00 83 LEU A C 1
ATOM 700 O O . LEU A 1 83 ? -21.328 -10.466 10.590 1.00 92.00 83 LEU A O 1
ATOM 704 N N . LYS A 1 84 ? -21.439 -8.545 9.433 1.00 91.19 84 LYS A N 1
ATOM 705 C CA . LYS A 1 84 ? -22.300 -9.063 8.360 1.00 91.19 84 LYS A CA 1
ATOM 706 C C . LYS A 1 84 ? -21.616 -10.172 7.554 1.00 91.19 84 LYS A C 1
ATOM 708 O O . LYS A 1 84 ? -22.263 -11.162 7.208 1.00 91.19 84 LYS A O 1
ATOM 713 N N . ARG A 1 85 ? -20.317 -10.052 7.264 1.00 91.19 85 ARG A N 1
ATOM 714 C CA . ARG A 1 85 ? -19.531 -11.093 6.579 1.00 91.19 85 ARG A CA 1
ATOM 715 C C . ARG A 1 85 ? -19.466 -12.366 7.419 1.00 91.19 85 ARG A C 1
ATOM 717 O O . ARG A 1 85 ? -19.712 -13.457 6.902 1.00 91.19 85 ARG A O 1
ATOM 724 N N . LEU A 1 86 ? -19.186 -12.237 8.717 1.00 90.62 86 LEU A N 1
ATOM 725 C CA . LEU A 1 86 ? -19.178 -13.354 9.660 1.00 90.62 86 LEU A CA 1
ATOM 726 C C . LEU A 1 86 ? -20.534 -14.074 9.679 1.00 90.62 86 LEU A C 1
ATOM 728 O O . LEU A 1 86 ? -20.582 -15.304 9.572 1.00 90.62 86 LEU A O 1
ATOM 732 N N . GLU A 1 87 ? -21.640 -13.328 9.698 1.00 90.06 87 GLU A N 1
ATOM 733 C CA . GLU A 1 87 ? -22.986 -13.898 9.599 1.00 90.06 87 GLU A CA 1
ATOM 734 C C . GLU A 1 87 ? -23.205 -14.678 8.294 1.00 90.06 87 GLU A C 1
ATOM 736 O O . GLU A 1 87 ? -23.716 -15.801 8.334 1.00 90.06 87 GLU A O 1
ATOM 741 N N . GLN A 1 88 ? -22.769 -14.143 7.148 1.00 89.12 88 GLN A N 1
ATOM 742 C CA . GLN A 1 88 ? -22.881 -14.810 5.841 1.00 89.12 88 GLN A CA 1
ATOM 743 C C . GLN A 1 88 ? -22.127 -16.143 5.791 1.00 89.12 88 GLN A C 1
ATOM 745 O O . GLN A 1 88 ? -22.586 -17.100 5.163 1.00 89.12 88 GLN A O 1
ATOM 750 N N . VAL A 1 89 ? -20.995 -16.244 6.492 1.00 86.81 89 VAL A N 1
ATOM 751 C CA . VAL A 1 89 ? -20.234 -17.496 6.614 1.00 86.81 89 VAL A CA 1
ATOM 752 C C . VAL A 1 89 ? -20.709 -18.369 7.779 1.00 86.81 89 VAL A C 1
ATOM 754 O O . VAL A 1 89 ? -20.011 -19.314 8.158 1.00 86.81 89 VAL A O 1
ATOM 757 N N . ASN A 1 90 ? -21.901 -18.105 8.328 1.00 86.69 90 ASN A N 1
ATOM 758 C CA . ASN A 1 90 ? -22.507 -18.808 9.462 1.00 86.69 90 ASN A CA 1
ATOM 759 C C . ASN A 1 90 ? -21.605 -18.840 10.707 1.00 86.69 90 ASN A C 1
ATOM 761 O O . ASN A 1 90 ? -21.522 -19.854 11.408 1.00 86.69 90 ASN A O 1
ATOM 765 N N . TYR A 1 91 ? -20.898 -17.744 10.967 1.00 86.38 91 TYR A N 1
ATOM 766 C CA . TYR A 1 91 ? -20.155 -17.514 12.196 1.00 86.38 91 TYR A CA 1
ATOM 767 C C . TYR A 1 91 ? -20.815 -16.368 12.961 1.00 86.38 91 TYR A C 1
ATOM 769 O O . TYR A 1 91 ? -20.806 -15.226 12.521 1.00 86.38 91 TYR A O 1
ATOM 777 N N . LYS A 1 92 ? -21.400 -16.666 14.122 1.00 83.19 92 LYS A N 1
ATOM 778 C CA . LYS A 1 92 ? -21.909 -15.624 15.017 1.00 83.19 92 LYS A CA 1
ATOM 779 C C . LYS A 1 92 ? -20.834 -15.279 16.028 1.00 83.19 92 LYS A C 1
ATOM 781 O O . LYS A 1 92 ? -20.345 -16.177 16.717 1.00 83.19 92 LYS A O 1
ATOM 786 N N . LEU A 1 93 ? -20.488 -13.997 16.119 1.00 84.69 93 LEU A N 1
ATOM 787 C CA . LEU A 1 93 ? -19.619 -13.513 17.182 1.00 84.69 93 LEU A CA 1
ATOM 788 C C . LEU A 1 93 ? -20.298 -13.815 18.529 1.00 84.69 93 LEU A C 1
ATOM 790 O O . LEU A 1 93 ? -21.444 -13.407 18.725 1.00 84.69 93 LEU A O 1
ATOM 794 N N . PRO A 1 94 ? -19.653 -14.559 19.444 1.00 85.50 94 PRO A N 1
ATOM 795 C CA . PRO A 1 94 ? -20.251 -14.837 20.740 1.00 85.50 94 PRO A CA 1
ATOM 796 C C . PRO A 1 94 ? -20.516 -13.538 21.503 1.00 85.50 94 PRO A C 1
ATOM 798 O O . PRO A 1 94 ? -19.616 -12.708 21.630 1.00 85.50 94 PRO A O 1
ATOM 801 N N . GLU A 1 95 ? -21.713 -13.405 22.078 1.00 86.31 95 GLU A N 1
ATOM 802 C CA . GLU A 1 95 ? -22.080 -12.336 23.022 1.00 86.31 95 GLU A CA 1
ATOM 803 C C . GLU A 1 95 ? -21.415 -12.575 24.390 1.00 86.31 95 GLU A C 1
ATOM 805 O O . GLU A 1 95 ? -22.052 -12.746 25.427 1.00 86.31 95 GLU A O 1
ATOM 810 N N . ILE A 1 96 ? -20.090 -12.687 24.374 1.00 86.50 96 ILE A N 1
ATOM 811 C CA . ILE A 1 96 ? -19.241 -12.856 25.543 1.00 86.50 96 ILE A CA 1
ATOM 812 C C . ILE A 1 96 ? -18.283 -11.675 25.534 1.00 86.50 96 ILE A C 1
ATOM 814 O O . ILE A 1 96 ? -17.516 -11.519 24.584 1.00 86.50 96 ILE A O 1
ATOM 818 N N . PHE A 1 97 ? -18.274 -10.907 26.621 1.00 83.62 97 PHE A N 1
ATOM 819 C CA . PHE A 1 97 ? -17.449 -9.707 26.787 1.00 83.62 97 PHE A CA 1
ATOM 820 C C . PHE A 1 97 ? -16.008 -9.878 26.274 1.00 83.62 97 PHE A C 1
ATOM 822 O O . PHE A 1 97 ? -15.528 -9.106 25.452 1.00 83.62 97 PHE A O 1
ATOM 829 N N . THR A 1 98 ? -15.315 -10.949 26.673 1.00 84.75 98 THR A N 1
ATOM 830 C CA . THR A 1 98 ? -13.920 -11.183 26.256 1.00 84.75 98 THR A CA 1
ATOM 831 C C . THR A 1 98 ? -13.758 -11.404 24.751 1.00 84.75 98 THR A C 1
ATOM 833 O O . THR A 1 98 ? -12.705 -11.089 24.203 1.00 84.75 98 THR A O 1
ATOM 836 N N . PHE A 1 99 ? -14.770 -11.962 24.078 1.00 86.25 99 PHE A N 1
ATOM 837 C CA . PHE A 1 99 ? -14.773 -12.117 22.622 1.00 86.25 99 PHE A CA 1
ATOM 838 C C . PHE A 1 99 ? -15.073 -10.795 21.919 1.00 86.25 99 PHE A C 1
ATOM 840 O O . PHE A 1 99 ? -14.406 -10.493 20.936 1.00 86.25 99 PHE A O 1
ATOM 847 N N . GLN A 1 100 ? -16.011 -9.999 22.435 1.00 88.75 100 GLN A N 1
ATOM 848 C CA . GLN A 1 100 ? -16.349 -8.683 21.881 1.00 88.75 100 GLN A CA 1
ATOM 849 C C . GLN A 1 100 ? -15.185 -7.697 22.008 1.00 88.75 100 GLN A C 1
ATOM 851 O O . GLN A 1 100 ? -14.845 -7.036 21.033 1.00 88.75 100 GLN A O 1
ATOM 856 N N . VAL A 1 101 ? -14.503 -7.678 23.161 1.00 88.81 101 VAL A N 1
ATOM 857 C CA . VAL A 1 101 ? -13.278 -6.885 23.351 1.00 88.81 101 VAL A CA 1
ATOM 858 C C . VAL A 1 101 ? -12.196 -7.348 22.386 1.00 88.81 101 VAL A C 1
ATOM 860 O O . VAL A 1 101 ? -11.552 -6.540 21.731 1.00 88.81 101 VAL A O 1
ATOM 863 N N . ARG A 1 102 ? -11.973 -8.661 22.270 1.00 89.69 102 ARG A N 1
ATOM 864 C CA . ARG A 1 102 ? -10.950 -9.172 21.357 1.00 89.69 102 ARG A CA 1
ATOM 865 C C . ARG A 1 102 ? -11.247 -8.783 19.909 1.00 89.69 102 ARG A C 1
ATOM 867 O O . ARG A 1 102 ? -10.341 -8.318 19.230 1.00 89.69 102 ARG A O 1
ATOM 874 N N . PHE A 1 103 ? -12.493 -8.946 19.475 1.00 92.69 103 PHE A N 1
ATOM 875 C CA . PHE A 1 103 ? -12.949 -8.556 18.146 1.00 92.69 103 PHE A CA 1
ATOM 876 C C . PHE A 1 103 ? -12.749 -7.057 17.902 1.00 92.69 103 PHE A C 1
ATOM 878 O O . PHE A 1 103 ? -12.122 -6.692 16.915 1.00 92.69 103 PHE A O 1
ATOM 885 N N . SER A 1 104 ? -13.186 -6.190 18.825 1.00 93.50 104 SER A N 1
ATOM 886 C CA . SER A 1 104 ? -13.029 -4.740 18.659 1.00 93.50 104 SER A CA 1
ATOM 887 C C . SER A 1 104 ? -11.561 -4.319 18.553 1.00 93.50 104 SER A C 1
ATOM 889 O O . SER A 1 104 ? -11.198 -3.451 17.769 1.00 93.50 104 SER A O 1
ATOM 891 N N . ILE A 1 105 ? -10.672 -4.971 19.296 1.00 93.50 105 ILE A N 1
ATOM 892 C CA . ILE A 1 105 ? -9.242 -4.666 19.264 1.00 93.50 105 ILE A CA 1
ATOM 893 C C . ILE A 1 105 ? -8.548 -5.250 18.019 1.00 93.50 105 ILE A C 1
ATOM 895 O O . ILE A 1 105 ? -7.672 -4.597 17.448 1.00 93.50 105 ILE A O 1
ATOM 899 N N . GLU A 1 106 ? -8.909 -6.464 17.592 1.00 92.75 106 GLU A N 1
ATOM 900 C CA . GLU A 1 106 ? -8.350 -7.109 16.393 1.00 92.75 106 GLU A CA 1
ATOM 901 C C . GLU A 1 106 ? -8.771 -6.384 15.109 1.00 92.75 106 GLU A C 1
ATOM 903 O O . GLU A 1 106 ? -7.902 -6.017 14.318 1.00 92.75 106 GLU A O 1
ATOM 908 N N . GLU A 1 107 ? -10.058 -6.090 14.945 1.00 94.62 107 GLU A N 1
ATOM 909 C CA . GLU A 1 107 ? -10.563 -5.327 13.798 1.00 94.62 107 GLU A CA 1
ATOM 910 C C . GLU A 1 107 ? -10.103 -3.871 13.840 1.00 94.62 107 GLU A C 1
ATOM 912 O O . GLU A 1 107 ? -9.674 -3.313 12.832 1.00 94.62 107 GLU A O 1
ATOM 917 N N . GLY A 1 108 ? -10.082 -3.259 15.027 1.00 94.75 108 GLY A N 1
ATOM 918 C CA . GLY A 1 108 ? -9.558 -1.910 15.200 1.00 94.75 108 GLY A CA 1
ATOM 919 C C . GLY A 1 108 ? -8.102 -1.769 14.738 1.00 94.75 108 GLY A C 1
ATOM 920 O O . GLY A 1 108 ? -7.738 -0.753 14.139 1.00 94.75 108 GLY A O 1
ATOM 921 N N . PHE A 1 109 ? -7.266 -2.790 14.964 1.00 95.62 109 PHE A N 1
ATOM 922 C CA . PHE A 1 109 ? -5.915 -2.823 14.400 1.00 95.62 109 PHE A CA 1
ATOM 923 C C . PHE A 1 109 ? -5.953 -2.753 12.868 1.00 95.62 109 PHE A C 1
ATOM 925 O O . PHE A 1 109 ? -5.248 -1.924 12.290 1.00 95.62 109 PHE A O 1
ATOM 932 N N . TRP A 1 110 ? -6.767 -3.592 12.223 1.00 96.31 110 TRP A N 1
ATOM 933 C CA . TRP A 1 110 ? -6.842 -3.659 10.765 1.00 96.31 110 TRP A CA 1
ATOM 934 C C . TRP A 1 110 ? -7.378 -2.373 10.151 1.00 96.31 110 TRP A C 1
ATOM 936 O O . TRP A 1 110 ? -6.767 -1.876 9.211 1.00 96.31 110 TRP A O 1
ATOM 946 N N . ILE A 1 111 ? -8.421 -1.774 10.726 1.00 95.12 111 ILE A N 1
ATOM 947 C CA . ILE A 1 111 ? -8.967 -0.491 10.264 1.00 95.12 111 ILE A CA 1
ATOM 948 C C . ILE A 1 111 ? -7.876 0.583 10.288 1.00 95.12 111 ILE A C 1
ATOM 950 O O . ILE A 1 111 ? -7.585 1.207 9.270 1.00 95.12 111 ILE A O 1
ATOM 954 N N . LYS A 1 112 ? -7.196 0.766 11.426 1.00 94.50 112 LYS A N 1
ATOM 955 C CA . LYS A 1 112 ? -6.112 1.755 11.535 1.00 94.50 112 LYS A CA 1
ATOM 956 C C . LYS A 1 112 ? -4.992 1.456 10.550 1.00 94.50 112 LYS A C 1
ATOM 958 O O . LYS A 1 112 ? -4.511 2.362 9.871 1.00 94.50 112 LYS A O 1
ATOM 963 N N . TYR A 1 113 ? -4.557 0.202 10.492 1.00 96.12 113 TYR A N 1
ATOM 964 C CA . TYR A 1 113 ? -3.444 -0.193 9.646 1.00 96.12 113 TYR A CA 1
ATOM 965 C C . TYR A 1 113 ? -3.754 0.049 8.165 1.00 96.12 113 TYR A C 1
ATOM 967 O O . TYR A 1 113 ? -2.951 0.680 7.484 1.00 96.12 113 TYR A O 1
ATOM 975 N N . LEU A 1 114 ? -4.915 -0.396 7.683 1.00 96.00 114 LEU A N 1
ATOM 976 C CA . LEU A 1 114 ? -5.306 -0.298 6.278 1.00 96.00 114 LEU A CA 1
ATOM 977 C C . LEU A 1 114 ? -5.653 1.130 5.849 1.00 96.00 114 LEU A C 1
ATOM 979 O O . LEU A 1 114 ? -5.345 1.492 4.721 1.00 96.00 114 LEU A O 1
ATOM 983 N N . VAL A 1 115 ? -6.233 1.945 6.734 1.00 93.88 115 VAL A N 1
ATOM 984 C CA . VAL A 1 115 ? -6.589 3.338 6.417 1.00 93.88 115 VAL A CA 1
ATOM 985 C C . VAL A 1 115 ? -5.381 4.277 6.517 1.00 93.88 115 VAL A C 1
ATOM 987 O O . VAL A 1 115 ? -5.241 5.206 5.728 1.00 93.88 115 VAL A O 1
ATOM 990 N N . VAL A 1 116 ? -4.495 4.078 7.502 1.00 92.12 116 VAL A N 1
ATOM 991 C CA . VAL A 1 116 ? -3.470 5.082 7.849 1.00 92.12 116 VAL A CA 1
ATOM 992 C C . VAL A 1 116 ? -2.052 4.648 7.491 1.00 92.12 116 VAL A C 1
ATOM 994 O O . VAL A 1 116 ? -1.283 5.453 6.961 1.00 92.12 116 VAL A O 1
ATOM 997 N N . ASP A 1 117 ? -1.667 3.415 7.825 1.00 93.44 117 ASP A N 1
ATOM 998 C CA . ASP A 1 117 ? -0.261 2.993 7.774 1.00 93.44 117 ASP A CA 1
ATOM 999 C C . ASP A 1 117 ? 0.110 2.368 6.430 1.00 93.44 117 ASP A C 1
ATOM 1001 O O . ASP A 1 117 ? 1.142 2.700 5.840 1.00 93.44 117 ASP A O 1
ATOM 1005 N N . PHE A 1 118 ? -0.716 1.434 5.963 1.00 94.81 118 PHE A N 1
ATOM 1006 C CA . PHE A 1 118 ? -0.454 0.638 4.777 1.00 94.81 118 PHE A CA 1
ATOM 1007 C C . PHE A 1 118 ? -0.384 1.468 3.489 1.00 94.81 118 PHE A C 1
ATOM 1009 O O . PHE A 1 118 ? 0.603 1.277 2.778 1.00 94.81 118 PHE A O 1
ATOM 1016 N N . PRO A 1 119 ? -1.294 2.430 3.213 1.00 93.31 119 PRO A N 1
ATOM 1017 C CA . PRO A 1 119 ? -1.223 3.236 1.992 1.00 93.31 119 PRO A CA 1
ATOM 1018 C C . PRO A 1 119 ? 0.093 4.018 1.916 1.00 93.31 119 PRO A C 1
ATOM 1020 O O . PRO A 1 119 ? 0.832 3.941 0.938 1.00 93.31 119 PRO A O 1
ATOM 1023 N N . LYS A 1 120 ? 0.481 4.669 3.022 1.00 90.94 120 LYS A N 1
ATOM 1024 C CA . LYS A 1 120 ? 1.742 5.427 3.126 1.00 90.94 120 LYS A CA 1
ATOM 1025 C C . LYS A 1 120 ? 2.963 4.536 2.937 1.00 90.94 120 LYS A C 1
ATOM 1027 O O . LYS A 1 120 ? 3.911 4.899 2.237 1.00 90.94 120 LYS A O 1
ATOM 1032 N N . ARG A 1 121 ? 2.956 3.359 3.573 1.00 91.88 121 ARG A N 1
ATOM 1033 C CA . ARG A 1 121 ? 4.032 2.377 3.419 1.00 91.88 121 ARG A CA 1
ATOM 1034 C C . ARG A 1 121 ? 4.126 1.922 1.965 1.00 91.88 121 ARG A C 1
ATOM 1036 O O . ARG A 1 121 ? 5.228 1.929 1.422 1.00 91.88 121 ARG A O 1
ATOM 1043 N N . LEU A 1 122 ? 3.011 1.543 1.351 1.00 93.50 122 LEU A N 1
ATOM 1044 C CA . LEU A 1 122 ? 2.966 1.044 -0.018 1.00 93.50 122 LEU A CA 1
ATOM 1045 C C . LEU A 1 122 ? 3.419 2.122 -1.013 1.00 93.50 122 LEU A C 1
ATOM 1047 O O . LEU A 1 122 ? 4.330 1.868 -1.800 1.00 93.50 122 LEU A O 1
ATOM 1051 N N . LEU A 1 123 ? 2.910 3.351 -0.890 1.00 90.56 123 LEU A N 1
ATOM 1052 C CA . LEU A 1 123 ? 3.316 4.494 -1.710 1.00 90.56 123 LEU A CA 1
ATOM 1053 C C . LEU A 1 123 ? 4.836 4.725 -1.670 1.00 90.56 123 LEU A C 1
ATOM 1055 O O . LEU A 1 123 ? 5.469 4.901 -2.711 1.00 90.56 123 LEU A O 1
ATOM 1059 N N . SER A 1 124 ? 5.460 4.627 -0.488 1.00 88.56 124 SER A N 1
ATOM 1060 C CA . SER A 1 124 ? 6.918 4.784 -0.347 1.00 88.56 124 SER A CA 1
ATOM 1061 C C . SER A 1 124 ? 7.731 3.733 -1.123 1.00 88.56 124 SER A C 1
ATOM 1063 O O . SER A 1 124 ? 8.869 3.986 -1.525 1.00 88.56 124 SER A O 1
ATOM 1065 N N . LYS A 1 125 ? 7.148 2.552 -1.358 1.00 91.56 125 LYS A N 1
ATOM 1066 C CA . LYS A 1 125 ? 7.754 1.450 -2.118 1.00 91.56 125 LYS A CA 1
ATOM 1067 C C . LYS A 1 125 ? 7.467 1.545 -3.614 1.00 91.56 125 LYS A C 1
ATOM 1069 O O . LYS A 1 125 ? 8.227 0.996 -4.404 1.00 91.56 125 LYS A O 1
ATOM 1074 N N . MET A 1 126 ? 6.431 2.283 -4.007 1.00 91.62 126 MET A N 1
ATOM 1075 C CA . MET A 1 126 ? 5.967 2.398 -5.391 1.00 91.62 126 MET A CA 1
ATOM 1076 C C . MET A 1 126 ? 6.703 3.442 -6.234 1.00 91.62 126 MET A C 1
ATOM 1078 O O . MET A 1 126 ? 6.397 3.570 -7.414 1.00 91.62 126 MET A O 1
ATOM 1082 N N . SER A 1 127 ? 7.694 4.156 -5.689 1.00 86.12 127 SER A N 1
ATOM 1083 C CA . SER A 1 127 ? 8.447 5.195 -6.420 1.00 86.12 127 SER A CA 1
ATOM 1084 C C . SER A 1 127 ? 8.916 4.759 -7.815 1.00 86.12 127 SER A C 1
ATOM 1086 O O . SER A 1 127 ? 8.681 5.461 -8.794 1.00 86.12 127 SER A O 1
ATOM 1088 N N . LYS A 1 128 ? 9.522 3.572 -7.934 1.00 87.44 128 LYS A N 1
ATOM 1089 C CA . LYS A 1 128 ? 9.976 3.038 -9.224 1.00 87.44 128 LYS A CA 1
ATOM 1090 C C . LYS A 1 128 ? 8.812 2.736 -10.171 1.00 87.44 128 LYS A C 1
ATOM 1092 O O . LYS A 1 128 ? 8.926 3.011 -11.362 1.00 87.44 128 LYS A O 1
ATOM 1097 N N . LEU A 1 129 ? 7.717 2.179 -9.656 1.00 90.88 129 LEU A N 1
ATOM 1098 C CA . LEU A 1 129 ? 6.536 1.881 -10.461 1.00 90.88 129 LEU A CA 1
ATOM 1099 C C . LEU A 1 129 ? 5.894 3.166 -10.993 1.00 90.88 129 LEU A C 1
ATOM 1101 O O . LEU A 1 129 ? 5.578 3.218 -12.171 1.00 90.88 129 LEU A O 1
ATOM 1105 N N . LEU A 1 130 ? 5.785 4.208 -10.165 1.00 88.19 130 LEU A N 1
ATOM 1106 C CA . LEU A 1 130 ? 5.247 5.518 -10.548 1.00 88.19 130 LEU A CA 1
ATOM 1107 C C . LEU A 1 130 ? 6.072 6.193 -11.655 1.00 88.19 130 LEU A C 1
ATOM 1109 O O . LEU A 1 130 ? 5.513 6.782 -12.577 1.00 88.19 130 LEU A O 1
ATOM 1113 N N . VAL A 1 131 ? 7.404 6.083 -11.596 1.00 84.88 131 VAL A N 1
ATOM 1114 C CA . VAL A 1 131 ? 8.291 6.586 -12.660 1.00 84.88 131 VAL A CA 1
ATOM 1115 C C . VAL A 1 131 ? 8.055 5.837 -13.970 1.00 84.88 131 VAL A C 1
ATOM 1117 O O . VAL A 1 131 ? 7.971 6.461 -15.025 1.00 84.88 131 VAL A O 1
ATOM 1120 N N . LEU A 1 132 ? 7.929 4.508 -13.910 1.00 87.50 132 LEU A N 1
ATOM 1121 C CA . LEU A 1 132 ? 7.652 3.683 -15.087 1.00 87.50 132 LEU A CA 1
ATOM 1122 C C . LEU A 1 132 ? 6.256 3.970 -15.658 1.00 87.50 132 LEU A C 1
ATOM 1124 O O . LEU A 1 132 ? 6.131 4.123 -16.868 1.00 87.50 132 LEU A O 1
ATOM 1128 N N . ASP A 1 133 ? 5.242 4.114 -14.803 1.00 87.56 133 ASP A N 1
ATOM 1129 C CA . ASP A 1 133 ? 3.875 4.474 -15.195 1.00 87.56 133 ASP A CA 1
ATOM 1130 C C . ASP A 1 133 ? 3.861 5.806 -15.955 1.00 87.56 133 ASP A C 1
ATOM 1132 O O . ASP A 1 133 ? 3.387 5.884 -17.087 1.00 87.56 133 ASP A O 1
ATOM 1136 N N . HIS A 1 134 ? 4.522 6.831 -15.405 1.00 82.81 134 HIS A N 1
ATOM 1137 C CA . HIS A 1 134 ? 4.652 8.129 -16.063 1.00 82.81 134 HIS A CA 1
ATOM 1138 C C . HIS A 1 134 ? 5.462 8.064 -17.369 1.00 82.81 134 HIS A C 1
ATOM 1140 O O . HIS A 1 134 ? 5.172 8.803 -18.307 1.00 82.81 134 HIS A O 1
ATOM 1146 N N . SER A 1 135 ? 6.466 7.187 -17.457 1.00 81.81 135 SER A N 1
ATOM 1147 C CA . SER A 1 135 ? 7.243 6.966 -18.687 1.00 81.81 135 SER A CA 1
ATOM 1148 C C . SER A 1 135 ? 6.387 6.349 -19.806 1.00 81.81 135 SER A C 1
ATOM 1150 O O . SER A 1 135 ? 6.561 6.671 -20.982 1.00 81.81 135 SER A O 1
ATOM 1152 N N . ILE A 1 136 ? 5.444 5.472 -19.447 1.00 82.75 136 ILE A N 1
ATOM 1153 C CA . ILE A 1 136 ? 4.611 4.713 -20.391 1.00 82.75 136 ILE A CA 1
ATOM 1154 C C . ILE A 1 136 ? 3.362 5.502 -20.801 1.00 82.75 136 ILE A C 1
ATOM 1156 O O . ILE A 1 136 ? 3.085 5.627 -21.993 1.00 82.75 136 ILE A O 1
ATOM 1160 N N . PHE A 1 137 ? 2.626 6.028 -19.821 1.00 82.19 137 PHE A N 1
ATOM 1161 C CA . PHE A 1 137 ? 1.313 6.656 -20.003 1.00 82.19 137 PHE A CA 1
ATOM 1162 C C . PHE A 1 137 ? 1.363 8.192 -19.971 1.00 82.19 137 PHE A C 1
ATOM 1164 O O . PHE A 1 137 ? 0.359 8.862 -20.217 1.00 82.19 137 PHE A O 1
ATOM 1171 N N . GLY A 1 138 ? 2.522 8.780 -19.658 1.00 73.56 138 GLY A N 1
ATOM 1172 C CA . GLY A 1 138 ? 2.703 10.226 -19.597 1.00 73.56 138 GLY A CA 1
ATOM 1173 C C . GLY A 1 138 ? 2.838 10.907 -20.961 1.00 73.56 138 GLY A C 1
ATOM 1174 O O . GLY A 1 138 ? 2.812 10.306 -22.033 1.00 73.56 138 GLY A O 1
ATOM 1175 N N . SER A 1 139 ? 3.016 12.228 -20.923 1.00 60.44 139 SER A N 1
ATOM 1176 C CA . SER A 1 139 ? 3.038 13.089 -22.116 1.00 60.44 139 SER A CA 1
ATOM 1177 C C . SER A 1 139 ? 4.302 12.962 -22.976 1.00 60.44 139 SER A C 1
ATOM 1179 O O . SER A 1 139 ? 4.338 13.475 -24.098 1.00 60.44 139 SER A O 1
ATOM 1181 N N . LYS A 1 140 ? 5.350 12.297 -22.475 1.00 56.09 140 LYS A N 1
ATOM 1182 C CA . LYS A 1 140 ? 6.608 12.069 -23.194 1.00 56.09 140 LYS A CA 1
ATOM 1183 C C . LYS A 1 140 ? 6.808 10.567 -23.381 1.00 56.09 140 LYS A C 1
ATOM 1185 O O . LYS A 1 140 ? 6.753 9.851 -22.391 1.00 56.09 140 LYS A O 1
ATOM 1190 N N . PRO A 1 141 ? 7.079 10.094 -24.609 1.00 55.69 141 PRO A N 1
ATOM 1191 C CA . PRO A 1 141 ? 7.274 8.673 -24.850 1.00 55.69 141 PRO A CA 1
ATOM 1192 C C . PRO A 1 141 ? 8.555 8.197 -24.154 1.00 55.69 141 PRO A C 1
ATOM 1194 O O . PRO A 1 141 ? 9.655 8.616 -24.528 1.00 55.69 141 PRO A O 1
ATOM 1197 N N . GLY A 1 142 ? 8.391 7.342 -23.146 1.00 60.78 142 GLY A N 1
ATOM 1198 C CA . GLY A 1 142 ? 9.453 6.575 -22.507 1.00 60.78 142 GLY A CA 1
ATOM 1199 C C . GLY A 1 142 ? 10.115 5.550 -23.426 1.00 60.78 142 GLY A C 1
ATOM 1200 O O . GLY A 1 142 ? 9.770 5.411 -24.607 1.00 60.78 142 GLY A O 1
ATOM 1201 N N . GLU A 1 143 ? 11.081 4.802 -22.892 1.00 71.75 143 GLU A N 1
ATOM 1202 C CA . GLU A 1 143 ? 11.653 3.675 -23.628 1.00 71.75 143 GLU A CA 1
ATOM 1203 C C . GLU A 1 143 ? 10.627 2.536 -23.674 1.00 71.75 143 GLU A C 1
ATOM 1205 O O . GLU A 1 143 ? 9.985 2.218 -22.680 1.00 71.75 143 GLU A O 1
ATOM 1210 N N . LYS A 1 144 ? 10.460 1.877 -24.828 1.00 72.12 144 LYS A N 1
ATOM 1211 C CA . LYS A 1 144 ? 9.495 0.764 -24.961 1.00 72.12 144 LYS A CA 1
ATOM 1212 C C . LYS A 1 144 ? 9.773 -0.373 -23.969 1.00 72.12 144 LYS A C 1
ATOM 1214 O O . LYS A 1 144 ? 8.846 -1.047 -23.529 1.00 72.12 144 LYS A O 1
ATOM 1219 N N . ASP A 1 145 ? 11.041 -0.544 -23.614 1.00 78.75 145 ASP A N 1
ATOM 1220 C CA . ASP A 1 145 ? 11.543 -1.496 -22.627 1.00 78.75 145 ASP A CA 1
ATOM 1221 C C . ASP A 1 145 ? 11.003 -1.214 -21.206 1.00 78.75 145 ASP A C 1
ATOM 1223 O O . ASP A 1 145 ? 10.859 -2.145 -20.406 1.00 78.75 145 ASP A O 1
ATOM 1227 N N . ASP A 1 146 ? 10.601 0.028 -20.901 1.00 82.94 146 ASP A N 1
ATOM 1228 C CA . ASP A 1 146 ? 9.991 0.399 -19.617 1.00 82.94 146 ASP A CA 1
ATOM 1229 C C . ASP A 1 146 ? 8.684 -0.362 -19.370 1.00 82.94 146 ASP A C 1
ATOM 1231 O O . ASP A 1 146 ? 8.396 -0.722 -18.231 1.00 82.94 146 ASP A O 1
ATOM 1235 N N . ALA A 1 147 ? 7.936 -0.703 -20.426 1.00 84.44 147 ALA A N 1
ATOM 1236 C CA . ALA A 1 147 ? 6.698 -1.476 -20.320 1.00 84.44 147 ALA A CA 1
ATOM 1237 C C . ALA A 1 147 ? 6.930 -2.889 -19.761 1.00 84.44 147 ALA A C 1
ATOM 1239 O O . ALA A 1 147 ? 6.130 -3.393 -18.971 1.00 84.44 147 ALA A O 1
ATOM 1240 N N . ALA A 1 148 ? 8.050 -3.525 -20.114 1.00 85.38 148 ALA A N 1
ATOM 1241 C CA . ALA A 1 148 ? 8.399 -4.827 -19.556 1.00 85.38 148 ALA A CA 1
ATOM 1242 C C . ALA A 1 148 ? 8.909 -4.689 -18.109 1.00 85.38 148 ALA A C 1
ATOM 1244 O O . ALA A 1 148 ? 8.591 -5.524 -17.261 1.00 85.38 148 ALA A O 1
ATOM 1245 N N . LEU A 1 149 ? 9.644 -3.614 -17.790 1.00 88.62 149 LEU A N 1
ATOM 1246 C CA . LEU A 1 149 ? 10.100 -3.344 -16.423 1.00 88.62 149 LEU A CA 1
ATOM 1247 C C . LEU A 1 149 ? 8.936 -3.011 -15.490 1.00 88.62 149 LEU A C 1
ATOM 1249 O O . LEU A 1 149 ? 8.981 -3.389 -14.322 1.00 88.62 149 LEU A O 1
ATOM 1253 N N . PHE A 1 150 ? 7.909 -2.337 -16.002 1.00 89.62 150 PHE A N 1
ATOM 1254 C CA . PHE A 1 150 ? 6.689 -1.999 -15.281 1.00 89.62 150 PHE A CA 1
ATOM 1255 C C . PHE A 1 150 ? 5.975 -3.255 -14.788 1.00 89.62 150 PHE A C 1
ATOM 1257 O O . PHE A 1 150 ? 5.704 -3.373 -13.596 1.00 89.62 150 PHE A O 1
ATOM 1264 N N . LEU A 1 151 ? 5.763 -4.243 -15.661 1.00 91.94 151 LEU A N 1
ATOM 1265 C CA . LEU A 1 151 ? 5.121 -5.505 -15.279 1.00 91.94 151 LEU A CA 1
ATOM 1266 C C . LEU A 1 151 ? 5.922 -6.281 -14.228 1.00 91.94 151 LEU A C 1
ATOM 1268 O O . LEU A 1 151 ? 5.351 -6.758 -13.247 1.00 91.94 151 LEU A O 1
ATOM 1272 N N . ILE A 1 152 ? 7.246 -6.354 -14.394 1.00 90.31 152 ILE A N 1
ATOM 1273 C CA . ILE A 1 152 ? 8.135 -7.008 -13.422 1.00 90.31 152 ILE A CA 1
ATOM 1274 C C . ILE A 1 152 ? 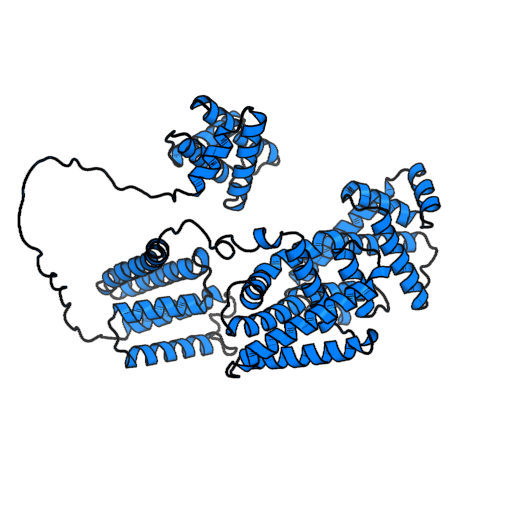8.093 -6.279 -12.071 1.00 90.31 152 ILE A C 1
ATOM 1276 O O . ILE A 1 152 ? 8.107 -6.914 -11.018 1.00 90.31 152 ILE A O 1
ATOM 1280 N N . GLU A 1 153 ? 8.027 -4.946 -12.076 1.00 92.69 153 GLU A N 1
ATOM 1281 C CA . GLU A 1 153 ? 7.926 -4.160 -10.845 1.00 92.69 153 GLU A CA 1
ATOM 1282 C C . GLU A 1 153 ? 6.586 -4.380 -10.130 1.00 92.69 153 GLU A C 1
ATOM 1284 O O . GLU A 1 153 ? 6.572 -4.526 -8.908 1.00 92.69 153 GLU A O 1
ATOM 1289 N N . ARG A 1 154 ? 5.470 -4.476 -10.865 1.00 94.69 154 ARG A N 1
ATOM 1290 C CA . ARG A 1 154 ? 4.154 -4.802 -10.283 1.00 94.69 154 ARG A CA 1
ATOM 1291 C C . ARG A 1 154 ? 4.127 -6.190 -9.656 1.00 94.69 154 ARG A C 1
ATOM 1293 O O . ARG A 1 154 ? 3.601 -6.365 -8.554 1.00 94.69 154 ARG A O 1
ATOM 1300 N N . GLU A 1 155 ? 4.731 -7.171 -10.323 1.00 93.19 155 GLU A N 1
ATOM 1301 C CA . GLU A 1 155 ? 4.882 -8.525 -9.791 1.00 93.19 155 GLU A CA 1
ATOM 1302 C C . GLU A 1 155 ? 5.716 -8.530 -8.502 1.00 93.19 155 GLU A C 1
ATOM 1304 O O . GLU A 1 155 ? 5.321 -9.139 -7.502 1.00 93.19 155 GLU A O 1
ATOM 1309 N N . TYR A 1 156 ? 6.841 -7.811 -8.503 1.00 92.56 156 TYR A N 1
ATOM 1310 C CA . TYR A 1 156 ? 7.695 -7.644 -7.332 1.00 92.56 156 TYR A CA 1
ATOM 1311 C C . TYR A 1 156 ? 6.935 -6.994 -6.167 1.00 92.56 156 TYR A C 1
ATOM 1313 O O . TYR A 1 156 ? 6.896 -7.562 -5.078 1.00 92.56 156 TYR A O 1
ATOM 1321 N N . LEU A 1 157 ? 6.270 -5.856 -6.387 1.00 94.75 157 LEU A N 1
ATOM 1322 C CA . LEU A 1 157 ? 5.493 -5.165 -5.351 1.00 94.75 157 LEU A CA 1
ATOM 1323 C C . LEU A 1 157 ? 4.364 -6.041 -4.805 1.00 94.75 157 LEU A C 1
ATOM 1325 O O . LEU A 1 157 ? 4.147 -6.097 -3.594 1.00 94.75 157 LEU A O 1
ATOM 1329 N N . SER A 1 158 ? 3.689 -6.784 -5.683 1.00 95.38 158 SER A N 1
ATOM 1330 C CA . SER A 1 158 ? 2.643 -7.717 -5.273 1.00 95.38 158 SER A CA 1
ATOM 1331 C C . SER A 1 158 ? 3.188 -8.776 -4.325 1.00 95.38 158 SER A C 1
ATOM 1333 O O . SER A 1 158 ? 2.626 -8.975 -3.252 1.00 95.38 158 SER A O 1
ATOM 1335 N N . LYS A 1 159 ? 4.297 -9.430 -4.686 1.00 90.69 159 LYS A N 1
ATOM 1336 C CA . LYS A 1 159 ? 4.887 -10.511 -3.884 1.00 90.69 159 LYS A CA 1
ATOM 1337 C C . LYS A 1 159 ? 5.496 -10.019 -2.576 1.00 90.69 159 LYS A C 1
ATOM 1339 O O . LYS A 1 159 ? 5.338 -10.677 -1.552 1.00 90.69 159 LYS A O 1
ATOM 1344 N N . GLU A 1 160 ? 6.193 -8.892 -2.619 1.00 88.81 160 GLU A N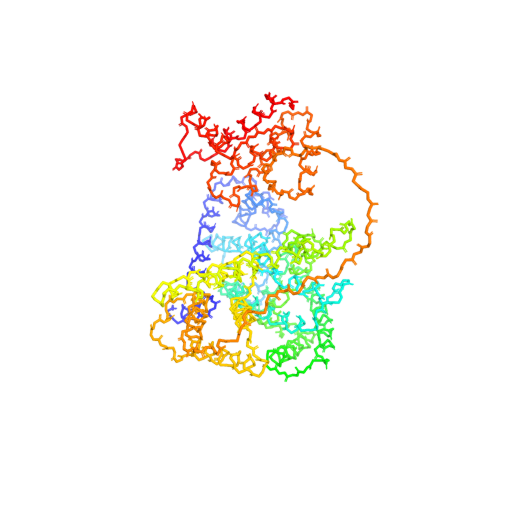 1
ATOM 1345 C CA . GLU A 1 160 ? 7.057 -8.457 -1.522 1.00 88.81 160 GLU A CA 1
ATOM 1346 C C . GLU A 1 160 ? 6.351 -7.523 -0.539 1.00 88.81 160 GLU A C 1
ATOM 1348 O O . GLU A 1 160 ? 6.665 -7.546 0.649 1.00 88.81 160 GLU A O 1
ATOM 1353 N N . GLU A 1 161 ? 5.391 -6.717 -1.001 1.00 92.94 161 GLU A N 1
ATOM 1354 C CA . GLU A 1 161 ? 4.745 -5.704 -0.159 1.00 92.94 161 GLU A CA 1
ATOM 1355 C C . GLU A 1 161 ? 3.265 -6.013 0.108 1.00 92.94 161 GLU A C 1
ATOM 1357 O O . GLU A 1 161 ? 2.802 -5.805 1.229 1.00 92.94 161 GLU A O 1
ATOM 1362 N N . VAL A 1 162 ? 2.520 -6.554 -0.867 1.00 96.06 162 VAL A N 1
ATOM 1363 C CA . VAL A 1 162 ? 1.053 -6.702 -0.749 1.00 96.06 162 VAL A CA 1
ATOM 1364 C C . VAL A 1 162 ? 0.609 -8.106 -0.307 1.00 96.06 162 VAL A C 1
ATOM 1366 O O . VAL A 1 162 ? -0.215 -8.241 0.599 1.00 96.06 162 VAL A O 1
ATOM 1369 N N . TYR A 1 163 ? 1.177 -9.174 -0.875 1.00 94.75 163 TYR A N 1
ATOM 1370 C CA . TYR A 1 163 ? 0.887 -10.568 -0.495 1.00 94.75 163 TYR A CA 1
ATOM 1371 C C . TYR A 1 163 ? 1.046 -10.871 1.001 1.00 94.75 163 TYR A C 1
ATOM 1373 O O . TYR A 1 163 ? 0.196 -11.606 1.529 1.00 94.75 163 TYR A O 1
ATOM 1381 N N . PRO A 1 164 ? 2.083 -10.361 1.703 1.00 92.44 164 PRO A N 1
ATOM 1382 C CA . PRO A 1 164 ? 2.226 -10.602 3.132 1.00 92.44 164 PRO A CA 1
ATOM 1383 C C . PRO A 1 164 ? 1.031 -10.041 3.914 1.00 92.44 164 PRO A C 1
ATOM 1385 O O . PRO A 1 164 ? 0.510 -10.706 4.809 1.00 92.44 164 PRO A O 1
ATOM 1388 N N . ILE A 1 165 ? 0.543 -8.859 3.523 1.00 95.00 165 ILE A N 1
ATOM 1389 C CA . I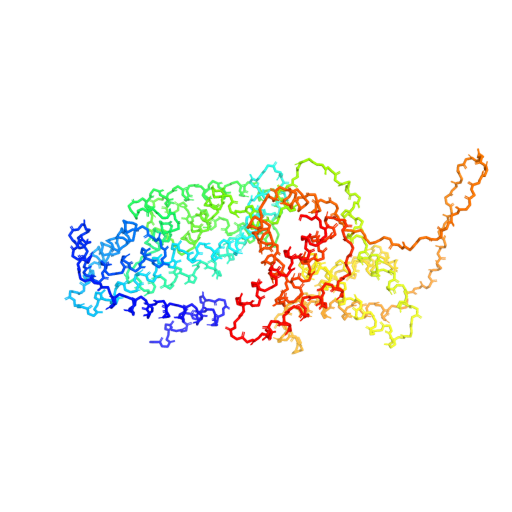LE A 1 165 ? -0.577 -8.176 4.177 1.00 95.00 165 ILE A CA 1
ATOM 1390 C C . ILE A 1 165 ? -1.894 -8.895 3.902 1.00 95.00 165 ILE A C 1
ATOM 1392 O O . ILE A 1 165 ? -2.592 -9.232 4.856 1.00 95.00 165 ILE A O 1
ATOM 1396 N N . ILE A 1 166 ? -2.188 -9.237 2.639 1.00 95.81 166 ILE A N 1
ATOM 1397 C CA . ILE A 1 166 ? -3.378 -10.035 2.294 1.00 95.81 166 ILE A CA 1
ATOM 1398 C C . ILE A 1 166 ? -3.367 -11.350 3.076 1.00 95.81 166 ILE A C 1
ATOM 1400 O O . ILE A 1 166 ? -4.380 -11.761 3.630 1.00 95.81 166 ILE A O 1
ATOM 1404 N N . SER A 1 167 ? -2.215 -12.020 3.148 1.00 91.81 167 SER A N 1
ATOM 1405 C CA . SER A 1 167 ? -2.102 -13.303 3.838 1.00 91.81 167 SER A CA 1
ATOM 1406 C C . SER A 1 167 ? -2.381 -13.199 5.333 1.00 91.81 167 SER A C 1
ATOM 1408 O O . SER A 1 167 ? -3.098 -14.044 5.859 1.00 91.81 167 SER A O 1
ATOM 1410 N N . LEU A 1 168 ? -1.828 -12.192 6.011 1.00 92.69 168 LEU A N 1
ATOM 1411 C CA . LEU A 1 168 ? -2.070 -11.981 7.438 1.00 92.69 168 LEU A CA 1
ATOM 1412 C C . LEU A 1 168 ? -3.515 -11.570 7.710 1.00 92.69 168 LEU A C 1
ATOM 1414 O O . LEU A 1 168 ? -4.125 -12.082 8.646 1.00 92.69 168 LEU A O 1
ATOM 1418 N N . TRP A 1 169 ? -4.080 -10.714 6.859 1.00 95.31 169 TRP A N 1
ATOM 1419 C CA . TRP A 1 169 ? -5.485 -10.338 6.946 1.00 95.31 169 TRP A CA 1
ATOM 1420 C C . TRP A 1 169 ? -6.378 -11.578 6.825 1.00 95.31 169 TRP A C 1
ATOM 1422 O O . TRP A 1 169 ? -7.179 -11.852 7.711 1.00 95.31 169 TRP A O 1
ATOM 1432 N N . MET A 1 170 ? -6.151 -12.415 5.811 1.00 93.88 170 MET A N 1
ATOM 1433 C CA . MET A 1 170 ? -6.883 -13.672 5.604 1.00 93.88 170 MET A CA 1
ATOM 1434 C C . MET A 1 170 ? -6.705 -14.684 6.750 1.00 93.88 170 MET A C 1
ATOM 1436 O O . MET A 1 170 ? -7.564 -15.539 6.962 1.00 93.88 170 MET A O 1
ATOM 1440 N N . GLU A 1 171 ? -5.583 -14.637 7.472 1.00 91.31 171 GLU A N 1
ATOM 1441 C CA . GLU A 1 171 ? -5.333 -15.504 8.628 1.00 91.31 171 GLU A CA 1
ATOM 1442 C C . GLU A 1 171 ? -6.150 -15.090 9.858 1.00 91.31 171 GLU A C 1
ATOM 1444 O O . GLU A 1 171 ? -6.610 -15.970 10.595 1.00 91.31 171 GLU A O 1
ATOM 1449 N N . ASP A 1 172 ? -6.354 -13.788 10.058 1.00 91.56 172 ASP A N 1
ATOM 1450 C CA . ASP A 1 172 ? -7.197 -13.257 11.133 1.00 91.56 172 ASP A CA 1
ATOM 1451 C C . ASP A 1 172 ? -8.694 -13.350 10.788 1.00 91.56 172 ASP A C 1
ATOM 1453 O O . ASP A 1 172 ? -9.512 -13.683 11.649 1.00 91.56 172 ASP A O 1
ATOM 1457 N N . HIS A 1 173 ? -9.051 -13.159 9.515 1.00 92.12 173 HIS A N 1
ATOM 1458 C CA . HIS A 1 173 ? -10.437 -13.132 9.049 1.00 92.12 173 HIS A CA 1
ATOM 1459 C C . HIS A 1 173 ? -10.889 -14.518 8.602 1.00 92.12 173 HIS A C 1
ATOM 1461 O O . HIS A 1 173 ? -10.782 -14.933 7.444 1.00 92.12 173 HIS A O 1
ATOM 1467 N N . GLN A 1 174 ? -11.425 -15.277 9.555 1.00 83.06 174 GLN A N 1
ATOM 1468 C CA . GLN A 1 174 ? -11.832 -16.656 9.306 1.00 83.06 174 GLN A CA 1
ATOM 1469 C C . GLN A 1 174 ? -12.842 -16.758 8.160 1.00 83.06 174 GLN A C 1
ATOM 1471 O O . GLN A 1 174 ? -13.828 -16.019 8.102 1.00 83.06 174 GLN A O 1
ATOM 1476 N N . ARG A 1 175 ? -12.618 -17.742 7.279 1.00 87.94 175 ARG A N 1
ATOM 1477 C CA . ARG A 1 175 ? -13.473 -18.051 6.117 1.00 87.94 175 ARG A CA 1
ATOM 1478 C C . ARG A 1 175 ? -13.602 -16.903 5.109 1.00 87.94 175 ARG A C 1
ATOM 1480 O O . ARG A 1 175 ? -14.483 -16.975 4.258 1.00 87.94 175 ARG A O 1
ATOM 1487 N N . ALA A 1 176 ? -12.760 -15.876 5.202 1.00 92.06 176 ALA A N 1
ATOM 1488 C CA . ALA A 1 176 ? -12.692 -14.857 4.172 1.00 92.06 176 ALA A CA 1
ATOM 1489 C C . ALA A 1 176 ? -12.129 -15.444 2.872 1.00 92.06 176 ALA A C 1
ATOM 1491 O O . ALA A 1 176 ? -11.406 -16.448 2.877 1.00 92.06 176 ALA A O 1
ATOM 1492 N N . ASN A 1 177 ? -12.491 -14.824 1.758 1.00 92.94 177 ASN A N 1
ATOM 1493 C CA . ASN A 1 177 ? -11.947 -15.095 0.434 1.00 92.94 177 ASN A CA 1
ATOM 1494 C C . ASN A 1 177 ? -11.144 -13.874 -0.076 1.00 92.94 177 ASN A C 1
ATOM 1496 O O . ASN A 1 177 ? -11.101 -12.821 0.557 1.00 92.94 177 ASN A O 1
ATOM 1500 N N . TYR A 1 178 ? -10.491 -14.007 -1.233 1.00 95.69 178 TYR A N 1
ATOM 1501 C CA . TYR A 1 178 ? -9.655 -12.938 -1.795 1.00 95.69 178 TYR A CA 1
ATOM 1502 C C . TYR A 1 178 ? -10.439 -11.711 -2.285 1.00 95.69 178 TYR A C 1
ATOM 1504 O O . TYR A 1 178 ? -9.871 -10.619 -2.331 1.00 95.69 178 TYR A O 1
ATOM 1512 N N . TYR A 1 179 ? -11.725 -11.872 -2.609 1.00 94.38 179 TYR A N 1
ATOM 1513 C CA . TYR A 1 179 ? -12.623 -10.750 -2.874 1.00 94.38 179 TYR A CA 1
ATOM 1514 C C . TYR A 1 179 ? -12.899 -9.968 -1.584 1.00 94.38 179 TYR A C 1
ATOM 1516 O O . TYR A 1 179 ? -12.811 -8.746 -1.601 1.00 94.38 179 TYR A O 1
ATOM 1524 N N . ASP A 1 180 ? -13.145 -10.645 -0.456 1.00 94.12 180 ASP A N 1
ATOM 1525 C CA . ASP A 1 180 ? -13.357 -9.980 0.840 1.00 94.12 180 ASP A CA 1
ATOM 1526 C C . ASP A 1 180 ? -12.125 -9.154 1.242 1.00 94.12 180 ASP A C 1
ATOM 1528 O O . ASP A 1 180 ? -12.257 -8.011 1.676 1.00 94.12 180 ASP A O 1
ATOM 1532 N N . ALA A 1 181 ? -10.925 -9.710 1.035 1.00 95.81 181 ALA A N 1
ATOM 1533 C CA . ALA A 1 181 ? -9.670 -9.002 1.276 1.00 95.81 181 ALA A CA 1
ATOM 1534 C C . ALA A 1 181 ? -9.501 -7.795 0.340 1.00 95.81 181 ALA A C 1
ATOM 1536 O O . ALA A 1 181 ? -9.122 -6.719 0.797 1.00 95.81 181 ALA A O 1
ATOM 1537 N N . ALA A 1 182 ? -9.800 -7.957 -0.956 1.00 95.94 182 ALA A N 1
ATOM 1538 C CA . ALA A 1 182 ? -9.763 -6.857 -1.919 1.00 95.94 182 ALA A CA 1
ATOM 1539 C C . ALA A 1 182 ? -10.709 -5.732 -1.490 1.00 95.94 182 ALA A C 1
ATOM 1541 O O . ALA A 1 182 ? -10.271 -4.596 -1.355 1.00 95.94 182 ALA A O 1
ATOM 1542 N N . ALA A 1 183 ? -11.969 -6.069 -1.202 1.00 94.62 183 ALA A N 1
ATOM 1543 C CA . ALA A 1 183 ? -12.999 -5.137 -0.760 1.00 94.62 183 ALA A CA 1
ATOM 1544 C C . ALA A 1 183 ? -12.562 -4.378 0.492 1.00 94.62 183 ALA A C 1
ATOM 1546 O O . ALA A 1 183 ? -12.593 -3.151 0.510 1.00 94.62 183 ALA A O 1
ATOM 1547 N N . SER A 1 184 ? -12.083 -5.103 1.507 1.00 94.44 184 SER A N 1
ATOM 1548 C CA . SER A 1 184 ? -11.678 -4.489 2.765 1.00 94.44 184 SER A CA 1
ATOM 1549 C C . SER A 1 184 ? -10.512 -3.533 2.606 1.00 94.44 184 SER A C 1
ATOM 1551 O O . SER A 1 184 ? -10.536 -2.453 3.191 1.00 94.44 184 SER A O 1
ATOM 1553 N N . ILE A 1 185 ? -9.489 -3.919 1.847 1.00 96.31 185 ILE A N 1
ATOM 1554 C CA . ILE A 1 185 ? -8.283 -3.109 1.698 1.00 96.31 185 ILE A CA 1
ATOM 1555 C C . ILE A 1 185 ? -8.572 -1.895 0.810 1.00 96.31 185 ILE A C 1
ATOM 1557 O O . ILE A 1 185 ? -8.286 -0.779 1.226 1.00 96.31 185 ILE A O 1
ATOM 1561 N N . ILE A 1 186 ? -9.201 -2.090 -0.352 1.00 96.00 186 ILE A N 1
ATOM 1562 C CA . ILE A 1 186 ? -9.505 -1.021 -1.318 1.00 96.00 186 ILE A CA 1
ATOM 1563 C C . ILE A 1 186 ? -10.415 0.041 -0.701 1.00 96.00 186 ILE A C 1
ATOM 1565 O O . ILE A 1 186 ? -10.079 1.221 -0.734 1.00 96.00 186 ILE A O 1
ATOM 1569 N N . CYS A 1 187 ? -11.522 -0.357 -0.064 1.00 94.44 187 CYS A N 1
ATOM 1570 C CA . CYS A 1 187 ? -12.394 0.607 0.607 1.00 94.44 187 CYS A CA 1
ATOM 1571 C C . CYS A 1 187 ? -11.661 1.342 1.736 1.00 94.44 187 CYS A C 1
ATOM 1573 O O . CYS A 1 187 ? -11.878 2.542 1.904 1.00 94.44 187 CYS A O 1
ATOM 1575 N N . SER A 1 188 ? -10.779 0.657 2.482 1.00 94.06 188 SER A N 1
ATOM 1576 C CA . SER A 1 188 ? -10.019 1.279 3.582 1.00 94.06 188 SER A CA 1
ATOM 1577 C C . SER A 1 188 ? -9.067 2.349 3.079 1.00 94.06 188 SER A C 1
ATOM 1579 O O . SER A 1 188 ? -8.972 3.410 3.692 1.00 94.06 188 SER A O 1
ATOM 1581 N N . MET A 1 189 ? -8.391 2.082 1.963 1.00 92.94 189 MET A N 1
ATOM 1582 C CA . MET A 1 189 ? -7.487 3.035 1.321 1.00 92.94 189 MET A CA 1
ATOM 1583 C C . MET A 1 189 ? -8.267 4.262 0.829 1.00 92.94 189 MET A C 1
ATOM 1585 O O . MET A 1 189 ? -7.944 5.381 1.230 1.00 92.94 189 MET A O 1
ATOM 1589 N N . TYR A 1 190 ? -9.389 4.034 0.136 1.00 89.75 190 TYR A N 1
ATOM 1590 C CA . TYR A 1 190 ? -10.273 5.100 -0.349 1.00 89.75 190 TYR A CA 1
ATOM 1591 C C . TYR A 1 190 ? -11.057 5.828 0.750 1.00 89.75 190 TYR A C 1
ATOM 1593 O O . TYR A 1 190 ? -11.644 6.878 0.496 1.00 89.75 190 TYR A O 1
ATOM 1601 N N . GLN A 1 191 ? -11.099 5.276 1.966 1.00 91.25 191 GLN A N 1
ATOM 1602 C CA . GLN A 1 191 ? -11.972 5.724 3.054 1.00 91.25 191 GLN A CA 1
ATOM 1603 C C . GLN A 1 191 ? -13.454 5.759 2.651 1.00 91.25 191 GLN A C 1
ATOM 1605 O O . GLN A 1 191 ? -14.207 6.653 3.038 1.00 91.25 191 GLN A O 1
ATOM 1610 N N . GLU A 1 192 ? -13.876 4.752 1.891 1.00 91.75 192 GLU A N 1
ATOM 1611 C CA . GLU A 1 192 ? -15.239 4.619 1.381 1.00 91.75 192 GLU A CA 1
ATOM 1612 C C . GLU A 1 192 ? -16.021 3.523 2.125 1.00 91.75 192 GLU A C 1
ATOM 1614 O O . GLU A 1 192 ? -15.421 2.565 2.623 1.00 91.75 192 GLU A O 1
ATOM 1619 N N . PRO A 1 193 ? -17.364 3.612 2.197 1.00 90.06 193 PRO A N 1
ATOM 1620 C CA . PRO A 1 193 ? -18.187 2.547 2.748 1.00 90.06 193 PRO A CA 1
ATOM 1621 C C . PRO A 1 193 ? -18.002 1.241 1.977 1.00 90.06 193 PRO A C 1
ATOM 1623 O O . PRO A 1 193 ? -17.984 1.217 0.744 1.00 90.06 193 PRO A O 1
ATOM 1626 N N . MET A 1 194 ? -17.980 0.126 2.704 1.00 88.75 194 MET A N 1
ATOM 1627 C CA . MET A 1 194 ? -17.786 -1.214 2.134 1.00 88.75 194 MET A CA 1
ATOM 1628 C C . MET A 1 194 ? -18.857 -1.618 1.108 1.00 88.75 194 MET A C 1
ATOM 1630 O O . MET A 1 194 ? -18.628 -2.488 0.269 1.00 88.75 194 MET A O 1
ATOM 1634 N N . GLU A 1 195 ? -20.032 -0.984 1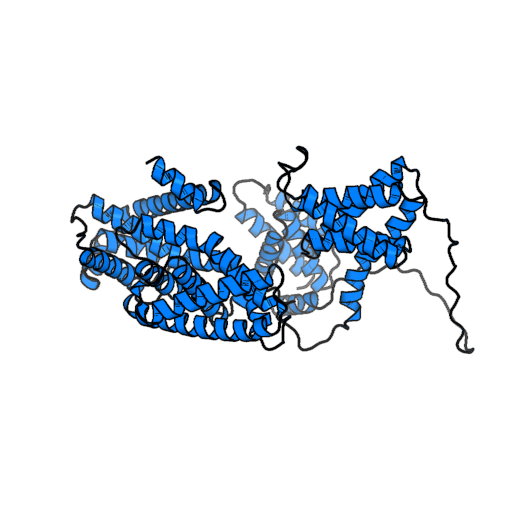.132 1.00 89.62 195 GLU A N 1
ATOM 1635 C CA . GLU A 1 195 ? -21.084 -1.200 0.131 1.00 89.62 195 GLU A CA 1
ATOM 1636 C C . GLU A 1 195 ? -20.664 -0.768 -1.282 1.00 89.62 195 GLU A C 1
ATOM 1638 O O . GLU A 1 195 ? -21.184 -1.315 -2.256 1.00 89.62 195 GLU A O 1
ATOM 1643 N N . LYS A 1 196 ? -19.696 0.152 -1.403 1.00 92.50 196 LYS A N 1
ATOM 1644 C CA . LYS A 1 196 ? -19.122 0.584 -2.686 1.00 92.50 196 LYS A CA 1
ATOM 1645 C C . LYS A 1 196 ? -18.080 -0.385 -3.246 1.00 92.50 196 LYS A C 1
ATOM 1647 O O . LYS A 1 196 ? -17.716 -0.265 -4.413 1.00 92.50 196 LYS A O 1
ATOM 1652 N N . ALA A 1 197 ? -17.624 -1.370 -2.465 1.00 93.06 197 ALA A N 1
ATOM 1653 C CA . ALA A 1 197 ? -16.576 -2.298 -2.890 1.00 93.06 197 ALA A CA 1
ATOM 1654 C C . ALA A 1 197 ? -16.830 -2.961 -4.261 1.00 93.06 197 ALA A C 1
ATOM 1656 O O . ALA A 1 197 ? -15.890 -3.014 -5.053 1.00 93.06 197 ALA A O 1
ATOM 1657 N N . PRO A 1 198 ? -18.049 -3.439 -4.604 1.00 93.75 198 PRO A N 1
ATOM 1658 C CA . PRO A 1 198 ? -18.288 -4.059 -5.908 1.00 93.75 198 PRO A CA 1
ATOM 1659 C C . PRO A 1 198 ? -18.075 -3.106 -7.089 1.00 93.75 198 PRO A C 1
ATOM 1661 O O . PRO A 1 198 ? -17.600 -3.538 -8.138 1.00 93.75 198 PRO A O 1
ATOM 1664 N N . GLU A 1 199 ? -18.439 -1.831 -6.928 1.00 94.88 199 GLU A N 1
ATOM 1665 C CA . GLU A 1 199 ? -18.263 -0.794 -7.949 1.00 94.88 199 GLU A CA 1
ATOM 1666 C C . GLU A 1 199 ? -16.781 -0.437 -8.088 1.00 94.88 199 GLU A C 1
ATOM 1668 O O . GLU A 1 199 ? -16.226 -0.595 -9.173 1.00 94.88 199 GLU A O 1
ATOM 1673 N N . LEU A 1 200 ? -16.115 -0.114 -6.975 1.00 94.94 200 LEU A N 1
ATOM 1674 C CA . LEU A 1 200 ? -14.691 0.243 -6.950 1.00 94.94 200 LEU A CA 1
ATOM 1675 C C . LEU A 1 200 ? -13.797 -0.874 -7.507 1.00 94.94 200 LEU A C 1
ATOM 1677 O O . LEU A 1 200 ? -12.933 -0.631 -8.346 1.00 94.94 200 LEU A O 1
ATOM 1681 N N . ILE A 1 201 ? -14.020 -2.126 -7.089 1.00 95.94 201 ILE A N 1
ATOM 1682 C CA . ILE A 1 201 ? -13.255 -3.278 -7.590 1.00 95.94 201 ILE A CA 1
ATOM 1683 C C . ILE A 1 201 ? -13.436 -3.432 -9.098 1.00 95.94 201 ILE A C 1
ATOM 1685 O O . ILE A 1 201 ? -12.479 -3.756 -9.801 1.00 95.94 201 ILE A O 1
ATOM 1689 N N . LYS A 1 202 ? -14.656 -3.228 -9.602 1.00 95.06 202 LYS A N 1
ATOM 1690 C CA . LYS A 1 202 ? -14.935 -3.334 -11.030 1.00 95.06 202 LYS A CA 1
ATOM 1691 C C . LYS A 1 202 ? -14.231 -2.225 -11.811 1.00 95.06 202 LYS A C 1
ATOM 1693 O O . LYS A 1 202 ? -13.575 -2.535 -12.798 1.00 95.06 202 LYS A O 1
ATOM 1698 N N . GLU A 1 203 ? -14.319 -0.978 -11.357 1.00 94.75 203 GLU A N 1
ATOM 1699 C CA . GLU A 1 203 ? -13.645 0.162 -11.992 1.00 94.75 203 GLU A CA 1
ATOM 1700 C C . GLU A 1 203 ? -12.126 -0.031 -12.043 1.00 94.75 203 GLU A C 1
ATOM 1702 O O . GLU A 1 203 ? -11.519 0.115 -13.104 1.00 94.75 203 GLU A O 1
ATOM 1707 N N . LEU A 1 204 ? -11.515 -0.453 -10.932 1.00 96.06 204 LEU A N 1
ATOM 1708 C CA . LEU A 1 204 ? -10.083 -0.759 -10.874 1.00 96.06 204 LEU A CA 1
ATOM 1709 C C . LEU A 1 204 ? -9.702 -1.916 -11.802 1.00 96.06 204 LEU A C 1
ATOM 1711 O O . LEU A 1 204 ? -8.646 -1.889 -12.431 1.00 96.06 204 LEU A O 1
ATOM 1715 N N . MET A 1 205 ? -10.554 -2.936 -11.908 1.00 96.31 205 MET A N 1
ATOM 1716 C CA . MET A 1 205 ? -10.319 -4.083 -12.782 1.00 96.31 205 MET A CA 1
ATOM 1717 C C . MET A 1 205 ? -10.412 -3.708 -14.262 1.00 96.31 205 MET A C 1
ATOM 1719 O O . MET A 1 205 ? -9.585 -4.167 -15.051 1.00 96.31 205 MET A O 1
ATOM 1723 N N . ASP A 1 206 ? -11.383 -2.873 -14.631 1.00 94.38 206 ASP A N 1
ATOM 1724 C CA . ASP A 1 206 ? -11.559 -2.379 -15.996 1.00 94.38 206 ASP A CA 1
ATOM 1725 C C . ASP A 1 206 ? -10.391 -1.454 -16.384 1.00 94.38 206 ASP A C 1
ATOM 1727 O O . ASP A 1 206 ? -9.754 -1.679 -17.415 1.00 94.38 206 ASP A O 1
ATOM 1731 N N . ARG A 1 207 ? -10.002 -0.522 -15.504 1.00 94.25 207 ARG A N 1
ATOM 1732 C CA . ARG A 1 207 ? -8.811 0.327 -15.681 1.00 94.25 207 ARG A CA 1
ATOM 1733 C C . ARG A 1 207 ? -7.531 -0.498 -15.836 1.00 94.25 207 ARG A C 1
ATOM 1735 O O . ARG A 1 207 ? -6.750 -0.272 -16.759 1.00 94.25 207 ARG A O 1
ATOM 1742 N N . LEU A 1 208 ? -7.314 -1.487 -14.968 1.00 95.62 208 LEU A N 1
ATOM 1743 C CA . LEU A 1 208 ? -6.157 -2.376 -15.067 1.00 95.62 208 LEU A CA 1
ATOM 1744 C C . LEU A 1 208 ? -6.159 -3.143 -16.399 1.00 95.62 208 LEU A C 1
ATOM 1746 O O . LEU A 1 208 ? -5.111 -3.292 -17.026 1.00 95.62 208 LEU A O 1
ATOM 1750 N N . ALA A 1 209 ? -7.320 -3.617 -16.859 1.00 95.62 209 ALA A N 1
ATOM 1751 C CA . ALA A 1 209 ? -7.444 -4.307 -18.142 1.00 95.62 209 ALA A CA 1
ATOM 1752 C C . ALA A 1 209 ? -7.067 -3.405 -19.331 1.00 95.62 209 ALA A C 1
ATOM 1754 O O . ALA A 1 209 ? -6.403 -3.867 -20.268 1.00 95.62 209 ALA A O 1
ATOM 1755 N N . GLU A 1 210 ? -7.476 -2.136 -19.293 1.00 93.44 210 GLU A N 1
ATOM 1756 C CA . GLU A 1 210 ? -7.126 -1.122 -20.292 1.00 93.44 210 GLU A CA 1
ATOM 1757 C C . GLU A 1 210 ? -5.613 -0.866 -20.301 1.00 93.44 210 GLU A C 1
ATOM 1759 O O . GLU A 1 210 ? -4.969 -1.074 -21.334 1.00 93.44 210 GLU A O 1
ATOM 1764 N N . ASN A 1 211 ? -5.022 -0.575 -19.138 1.00 91.94 211 ASN A N 1
ATOM 1765 C CA . ASN A 1 211 ? -3.582 -0.335 -18.989 1.00 91.94 211 ASN A CA 1
ATOM 1766 C C . ASN A 1 211 ? -2.742 -1.520 -19.495 1.00 91.94 211 ASN A C 1
ATOM 1768 O O . ASN A 1 211 ? -1.776 -1.354 -20.244 1.00 91.94 211 ASN A O 1
ATOM 1772 N N . LEU A 1 212 ? -3.127 -2.752 -19.148 1.00 94.44 212 LEU A N 1
ATOM 1773 C CA . LEU A 1 212 ? -2.436 -3.958 -19.615 1.00 94.44 212 LEU A CA 1
ATOM 1774 C C . LEU A 1 212 ? -2.594 -4.179 -21.124 1.00 94.44 212 LEU A C 1
ATOM 1776 O O . LEU A 1 212 ? -1.684 -4.701 -21.769 1.00 94.44 212 LEU A O 1
ATOM 1780 N N . THR A 1 213 ? -3.720 -3.771 -21.710 1.00 93.06 213 THR A N 1
ATOM 1781 C CA . THR A 1 213 ? -3.921 -3.835 -23.164 1.00 93.06 213 THR A CA 1
ATOM 1782 C C . THR A 1 213 ? -2.988 -2.869 -23.892 1.00 93.06 213 THR A C 1
ATOM 1784 O O . THR A 1 213 ? -2.397 -3.234 -24.911 1.00 93.06 213 THR A O 1
ATOM 1787 N N . GLU A 1 214 ? -2.789 -1.664 -23.362 1.00 89.88 214 GLU A N 1
ATOM 1788 C CA . GLU A 1 214 ? -1.818 -0.712 -23.907 1.00 89.88 214 GLU A CA 1
ATOM 1789 C C . GLU A 1 214 ? -0.383 -1.234 -23.790 1.00 89.88 214 GLU A C 1
ATOM 1791 O O . GLU A 1 214 ? 0.351 -1.259 -24.782 1.00 89.88 214 GLU A O 1
ATOM 1796 N N . ILE A 1 215 ? -0.014 -1.772 -22.625 1.00 90.62 215 ILE A N 1
ATOM 1797 C CA . ILE A 1 215 ? 1.289 -2.416 -22.408 1.00 90.62 215 ILE A CA 1
ATOM 1798 C C . ILE A 1 215 ? 1.502 -3.566 -23.396 1.00 90.62 215 ILE A C 1
ATOM 1800 O O . ILE A 1 215 ? 2.566 -3.657 -24.011 1.00 90.62 215 ILE A O 1
ATOM 1804 N N . LYS A 1 216 ? 0.485 -4.405 -23.630 1.00 91.88 216 LYS A N 1
ATOM 1805 C CA . LYS A 1 216 ? 0.539 -5.481 -24.630 1.00 91.88 216 LYS A CA 1
ATOM 1806 C C . LYS A 1 216 ? 0.914 -4.959 -26.012 1.00 91.88 216 LYS A C 1
ATOM 1808 O O . LYS A 1 216 ? 1.758 -5.548 -26.688 1.00 91.88 216 LYS A O 1
ATOM 1813 N N . ASN A 1 217 ? 0.303 -3.852 -26.426 1.00 89.62 217 ASN A N 1
ATOM 1814 C CA . ASN A 1 217 ? 0.562 -3.234 -27.722 1.00 89.62 217 ASN A CA 1
ATOM 1815 C C . ASN A 1 217 ? 1.985 -2.662 -27.810 1.00 89.62 217 ASN A C 1
ATOM 1817 O O . ASN A 1 217 ? 2.613 -2.734 -28.869 1.00 89.62 217 ASN A O 1
ATOM 1821 N N . ILE A 1 218 ? 2.527 -2.131 -26.711 1.00 86.94 218 ILE A N 1
ATOM 1822 C CA . ILE A 1 218 ? 3.915 -1.654 -26.651 1.00 86.94 218 ILE A CA 1
ATOM 1823 C C . ILE A 1 218 ? 4.880 -2.835 -26.779 1.00 86.94 218 ILE A C 1
ATOM 1825 O O . ILE A 1 218 ? 5.741 -2.832 -27.667 1.00 86.94 218 ILE A O 1
ATOM 1829 N N . LEU A 1 219 ? 4.681 -3.874 -25.962 1.00 86.31 219 LEU A N 1
ATOM 1830 C CA . LEU A 1 219 ? 5.511 -5.076 -25.956 1.00 86.31 219 LEU A CA 1
ATOM 1831 C C . LEU A 1 219 ? 5.462 -5.831 -27.290 1.00 86.31 219 LEU A C 1
ATOM 1833 O O . LEU A 1 219 ? 6.450 -6.473 -27.655 1.00 86.31 219 LEU A O 1
ATOM 1837 N N . ALA A 1 220 ? 4.359 -5.752 -28.053 1.00 86.69 220 ALA A N 1
ATOM 1838 C CA . ALA A 1 220 ? 4.214 -6.350 -29.396 1.00 86.69 220 ALA A CA 1
ATOM 1839 C C . ALA A 1 220 ? 5.340 -5.958 -30.361 1.00 86.69 220 ALA A C 1
ATOM 1841 O O . ALA A 1 220 ? 5.649 -6.698 -31.293 1.00 86.69 220 ALA A O 1
ATOM 1842 N N . ASN A 1 221 ? 5.971 -4.811 -30.114 1.00 83.81 221 ASN A N 1
ATOM 1843 C CA . ASN A 1 221 ? 7.020 -4.250 -30.952 1.00 83.81 221 ASN A CA 1
ATOM 1844 C C . ASN A 1 221 ? 8.444 -4.554 -30.457 1.00 83.81 221 ASN A C 1
ATOM 1846 O O . ASN A 1 221 ? 9.394 -4.011 -31.023 1.00 83.81 221 ASN A O 1
ATOM 1850 N N . LEU A 1 222 ? 8.598 -5.361 -29.403 1.00 83.75 222 LEU A N 1
ATOM 1851 C CA . LEU A 1 222 ? 9.888 -5.730 -28.820 1.00 83.75 222 LEU A CA 1
ATOM 1852 C C . LEU A 1 222 ? 10.277 -7.169 -29.166 1.00 83.75 222 LEU A C 1
ATOM 1854 O O . LEU A 1 222 ? 9.429 -8.050 -29.325 1.00 83.75 222 LEU A O 1
ATOM 1858 N N . GLU A 1 223 ? 11.583 -7.412 -29.259 1.00 83.12 223 GLU A N 1
ATOM 1859 C CA . GLU A 1 223 ? 12.118 -8.759 -29.437 1.00 83.12 223 GLU A CA 1
ATOM 1860 C C . GLU A 1 223 ? 11.940 -9.563 -28.138 1.00 83.12 223 GLU A C 1
ATOM 1862 O O . GLU A 1 223 ? 12.309 -9.114 -27.052 1.00 83.12 223 GLU A O 1
ATOM 1867 N N . ARG A 1 224 ? 11.354 -10.760 -28.238 1.00 84.62 224 ARG A N 1
ATOM 1868 C CA . ARG A 1 224 ? 11.054 -11.614 -27.080 1.00 84.62 224 ARG A CA 1
ATOM 1869 C C . ARG A 1 224 ? 12.298 -12.370 -26.628 1.00 84.62 224 ARG A C 1
ATOM 1871 O O . ARG A 1 224 ? 12.493 -13.521 -27.002 1.00 84.62 224 ARG A O 1
ATOM 1878 N N . VAL A 1 225 ? 13.158 -11.708 -25.860 1.00 79.44 225 VAL A N 1
ATOM 1879 C CA . VAL A 1 225 ? 14.376 -12.323 -25.317 1.00 79.44 225 VAL A CA 1
ATOM 1880 C C . VAL A 1 225 ? 14.554 -11.951 -23.847 1.00 79.44 225 VAL A C 1
ATOM 1882 O O . VAL A 1 225 ? 14.532 -10.779 -23.473 1.00 79.44 225 VAL A O 1
ATOM 1885 N N . GLY A 1 226 ? 14.790 -12.958 -23.004 1.00 83.50 226 GLY A N 1
ATOM 1886 C CA . GLY A 1 226 ? 15.128 -12.765 -21.594 1.00 83.50 226 GLY A CA 1
ATOM 1887 C C . GLY A 1 226 ? 13.963 -12.200 -20.780 1.00 83.50 226 GLY A C 1
ATOM 1888 O O . GLY A 1 226 ? 12.873 -12.754 -20.774 1.00 83.50 226 GLY A O 1
ATOM 1889 N N . TRP A 1 227 ? 14.192 -11.093 -20.076 1.00 78.94 227 TRP A N 1
ATOM 1890 C CA . TRP A 1 227 ? 13.214 -10.505 -19.154 1.00 78.94 227 TRP A CA 1
ATOM 1891 C C . TRP A 1 227 ? 11.965 -9.939 -19.857 1.00 78.94 227 TRP A C 1
ATOM 1893 O O . TRP A 1 227 ? 10.906 -9.874 -19.241 1.00 78.94 227 TRP A O 1
ATOM 1903 N N . VAL A 1 228 ? 12.057 -9.594 -21.147 1.00 82.88 228 VAL A N 1
ATOM 1904 C CA . VAL A 1 228 ? 10.896 -9.180 -21.957 1.00 82.88 228 VAL A CA 1
ATOM 1905 C C . VAL A 1 228 ? 9.939 -10.355 -22.185 1.00 82.88 228 VAL A C 1
ATOM 1907 O O . VAL A 1 228 ? 8.728 -10.167 -22.156 1.00 82.88 228 VAL A O 1
ATOM 1910 N N . GLU A 1 229 ? 10.458 -11.575 -22.366 1.00 86.06 229 GLU A N 1
ATOM 1911 C CA . GLU A 1 229 ? 9.638 -12.791 -22.480 1.00 86.06 229 GLU A CA 1
ATOM 1912 C C . GLU A 1 229 ? 8.920 -13.093 -21.158 1.00 86.06 229 GLU A C 1
ATOM 1914 O O . GLU A 1 229 ? 7.714 -13.313 -21.153 1.00 86.06 229 GLU A O 1
ATOM 1919 N N . THR A 1 230 ? 9.623 -12.967 -20.028 1.00 86.56 230 THR A N 1
ATOM 1920 C CA . THR A 1 230 ? 9.009 -13.091 -18.695 1.00 86.56 230 THR A CA 1
ATOM 1921 C C . THR A 1 230 ? 7.882 -12.079 -18.485 1.00 86.56 230 THR A C 1
ATOM 1923 O O . THR A 1 230 ? 6.807 -12.447 -18.022 1.00 86.56 230 THR A O 1
ATOM 1926 N N . ALA A 1 231 ? 8.088 -10.815 -18.867 1.00 88.06 231 ALA A N 1
ATOM 1927 C CA . ALA A 1 231 ? 7.051 -9.791 -18.764 1.00 88.06 231 ALA A CA 1
ATOM 1928 C C . ALA A 1 231 ? 5.818 -10.127 -19.624 1.00 88.06 231 ALA A C 1
ATOM 1930 O O . ALA A 1 231 ? 4.688 -9.884 -19.209 1.00 88.06 231 ALA A O 1
ATOM 1931 N N . TYR A 1 232 ? 6.017 -10.726 -20.799 1.00 90.06 232 TYR A N 1
ATOM 1932 C CA . TYR A 1 232 ? 4.927 -11.204 -21.646 1.00 90.06 232 TYR A CA 1
ATOM 1933 C C . TYR A 1 232 ? 4.112 -12.331 -21.015 1.00 90.06 232 TYR A C 1
ATOM 1935 O O . TYR A 1 232 ? 2.883 -12.293 -21.068 1.00 90.06 232 TYR A O 1
ATOM 1943 N N . ASP A 1 233 ? 4.780 -13.325 -20.437 1.00 89.62 233 ASP A N 1
ATOM 1944 C CA . ASP A 1 233 ? 4.108 -14.452 -19.789 1.00 89.62 233 ASP A CA 1
ATOM 1945 C C . ASP A 1 233 ? 3.288 -13.980 -18.576 1.00 89.62 233 ASP A C 1
ATOM 1947 O O . ASP A 1 233 ? 2.138 -14.396 -18.389 1.00 89.62 233 ASP A O 1
ATOM 1951 N N . GLU A 1 234 ? 3.842 -13.049 -17.792 1.00 90.88 234 GLU A N 1
ATOM 1952 C CA . GLU A 1 234 ? 3.141 -12.408 -16.675 1.00 90.88 234 GLU A CA 1
ATOM 1953 C C . GLU A 1 234 ? 1.935 -11.588 -17.148 1.00 90.88 234 GLU A C 1
ATOM 1955 O O . GLU A 1 234 ? 0.856 -11.667 -16.552 1.00 90.88 234 GLU A O 1
ATOM 1960 N N . LEU A 1 235 ? 2.078 -10.846 -18.250 1.00 94.12 235 LEU A N 1
ATOM 1961 C CA . LEU A 1 235 ? 0.991 -10.081 -18.855 1.00 94.12 235 LEU A CA 1
ATOM 1962 C C . LEU A 1 235 ? -0.175 -10.979 -19.277 1.00 94.12 235 LEU A C 1
ATOM 1964 O O . LEU A 1 235 ? -1.316 -10.706 -18.907 1.00 94.12 235 LEU A O 1
ATOM 1968 N N . GLU A 1 236 ? 0.086 -12.041 -20.044 1.00 94.06 236 GLU A N 1
ATOM 1969 C CA . GLU A 1 236 ? -0.976 -12.948 -20.504 1.00 94.06 236 GLU A CA 1
ATOM 1970 C C . GLU A 1 236 ? -1.660 -13.630 -19.314 1.00 94.06 236 GLU A C 1
ATOM 1972 O O . GLU A 1 236 ? -2.891 -13.651 -19.239 1.00 94.06 236 GLU A O 1
ATOM 1977 N N . THR A 1 237 ? -0.876 -14.089 -18.333 1.00 94.06 237 THR A N 1
ATOM 1978 C CA . THR A 1 237 ? -1.398 -14.695 -17.101 1.00 94.06 237 THR A CA 1
ATOM 1979 C C . THR A 1 237 ? -2.326 -13.736 -16.352 1.00 94.06 237 THR A C 1
ATOM 1981 O O . THR A 1 237 ? -3.412 -14.128 -15.912 1.00 94.06 237 THR A O 1
ATOM 1984 N N . LEU A 1 238 ? -1.931 -12.469 -16.203 1.00 95.25 238 LEU A N 1
ATOM 1985 C CA . LEU A 1 238 ? -2.737 -11.468 -15.511 1.00 95.25 238 LEU A CA 1
ATOM 1986 C C . LEU A 1 238 ? -4.003 -11.107 -16.302 1.00 95.25 238 LEU A C 1
ATOM 1988 O O . LEU A 1 238 ? -5.091 -11.059 -15.727 1.00 95.25 238 LEU A O 1
ATOM 1992 N N . MET A 1 239 ? -3.898 -10.935 -17.622 1.00 96.38 239 MET A N 1
ATOM 1993 C CA . MET A 1 239 ? -5.055 -10.673 -18.485 1.00 96.38 239 MET A CA 1
ATOM 1994 C C . MET A 1 239 ? -6.076 -11.821 -18.460 1.00 96.38 239 MET A C 1
ATOM 1996 O O . MET A 1 239 ? -7.283 -11.572 -18.487 1.00 96.38 239 MET A O 1
ATOM 2000 N N . GLU A 1 240 ? -5.631 -13.079 -18.405 1.00 95.94 240 GLU A N 1
ATOM 2001 C CA . GLU A 1 240 ? -6.523 -14.235 -18.255 1.00 95.94 240 GLU A CA 1
ATOM 2002 C C . GLU A 1 240 ? -7.253 -14.232 -16.907 1.00 95.94 240 GLU A C 1
ATOM 2004 O O . GLU A 1 240 ? -8.468 -14.458 -16.864 1.00 95.94 240 GLU A O 1
ATOM 2009 N N . LYS A 1 241 ? -6.544 -13.919 -15.813 1.00 96.00 241 LYS A N 1
ATOM 2010 C CA . LYS A 1 241 ? -7.140 -13.792 -14.473 1.00 96.00 241 LYS A CA 1
ATOM 2011 C C . LYS A 1 241 ? -8.196 -12.693 -14.425 1.00 96.00 241 LYS A C 1
ATOM 2013 O O . LYS A 1 241 ? -9.296 -12.945 -13.939 1.00 96.00 241 LYS A O 1
ATOM 2018 N N . ILE A 1 242 ? -7.905 -11.523 -14.997 1.00 95.94 242 ILE A N 1
ATOM 2019 C CA . ILE A 1 242 ? -8.858 -10.408 -15.094 1.00 95.94 242 ILE A CA 1
ATOM 2020 C C . ILE A 1 242 ? -10.112 -10.838 -15.858 1.00 95.94 242 ILE A C 1
ATOM 2022 O O . ILE A 1 242 ? -11.218 -10.711 -15.343 1.00 95.94 242 ILE A O 1
ATOM 2026 N N . LYS A 1 243 ? -9.962 -11.450 -17.040 1.00 95.25 243 LYS A N 1
ATOM 2027 C CA . LYS A 1 243 ? -11.107 -11.946 -17.827 1.00 95.25 243 LYS A CA 1
ATOM 2028 C C . LYS A 1 243 ? -11.945 -12.980 -17.073 1.00 95.25 243 LYS A C 1
ATOM 2030 O O . LYS A 1 243 ? -13.155 -13.063 -17.283 1.00 95.25 243 LYS A O 1
ATOM 2035 N N . SER A 1 244 ? -11.311 -13.812 -16.250 1.00 95.31 244 SER A N 1
ATOM 2036 C CA . SER A 1 244 ? -12.003 -14.791 -15.407 1.00 95.31 244 SER A CA 1
ATOM 2037 C C . SER A 1 244 ? -12.797 -14.114 -14.284 1.00 95.31 244 SER A C 1
ATOM 2039 O O . SER A 1 244 ? -13.950 -14.477 -14.044 1.00 95.31 244 SER A O 1
ATOM 2041 N N . ALA A 1 245 ? -12.210 -13.103 -13.639 1.00 94.56 245 ALA A N 1
ATOM 2042 C CA . ALA A 1 245 ? -12.824 -12.340 -12.555 1.00 94.56 245 ALA A CA 1
ATOM 2043 C C . ALA A 1 245 ? -13.941 -11.395 -13.028 1.00 94.56 245 ALA A C 1
ATOM 2045 O O . ALA A 1 245 ? -14.965 -11.286 -12.360 1.00 94.56 245 ALA A O 1
ATOM 2046 N N . GLN A 1 246 ? -13.816 -10.796 -14.216 1.00 92.12 246 GLN A N 1
ATOM 2047 C CA . GLN A 1 246 ? -14.881 -9.993 -14.834 1.00 92.12 246 GLN A CA 1
ATOM 2048 C C . GLN A 1 246 ? -16.154 -10.816 -15.100 1.00 92.12 246 GLN A C 1
ATOM 2050 O O . GLN A 1 246 ? -17.256 -10.273 -15.113 1.00 92.12 246 GLN A O 1
ATOM 2055 N N . LYS A 1 247 ? -16.021 -12.134 -15.317 1.00 92.00 247 LYS A N 1
ATOM 2056 C CA . LYS A 1 247 ? -17.168 -13.045 -15.480 1.00 92.00 247 LYS A CA 1
ATOM 2057 C C . LYS A 1 247 ? -17.786 -13.452 -14.148 1.00 92.00 247 LYS A C 1
ATOM 2059 O O . LYS A 1 247 ? -19.000 -13.618 -14.069 1.00 92.00 247 LYS A O 1
ATOM 2064 N N . ASP A 1 248 ? -16.953 -13.670 -13.137 1.00 90.69 248 ASP A N 1
ATOM 2065 C CA . ASP A 1 248 ? -17.375 -14.042 -11.792 1.00 90.69 248 ASP A CA 1
ATOM 2066 C C . ASP A 1 248 ? -16.373 -13.476 -10.772 1.00 90.69 248 ASP A C 1
ATOM 2068 O O . ASP A 1 248 ? -15.252 -13.988 -10.685 1.00 90.69 248 ASP A O 1
ATOM 2072 N N . PRO A 1 249 ? -16.757 -12.462 -9.971 1.00 87.19 249 PRO A N 1
ATOM 2073 C CA . PRO A 1 249 ? -15.879 -11.853 -8.968 1.00 87.19 249 PRO A CA 1
ATOM 2074 C C . PRO A 1 249 ? -15.324 -12.841 -7.934 1.00 87.19 249 PRO A C 1
ATOM 2076 O O . PRO A 1 249 ? -14.310 -12.569 -7.296 1.00 87.19 249 PRO A O 1
ATOM 2079 N N . ARG A 1 250 ? -15.931 -14.026 -7.785 1.00 84.88 250 ARG A N 1
ATOM 2080 C CA . ARG A 1 250 ? -15.406 -15.097 -6.919 1.00 84.88 250 ARG A CA 1
ATOM 2081 C C . ARG A 1 250 ? -14.114 -15.723 -7.449 1.00 84.88 250 ARG A C 1
ATOM 2083 O O . ARG A 1 250 ? -13.437 -16.420 -6.700 1.00 84.88 250 ARG A O 1
ATOM 2090 N N . ASN A 1 251 ? -13.775 -15.484 -8.715 1.00 92.94 251 ASN A N 1
ATOM 2091 C CA . ASN A 1 251 ? -12.525 -15.929 -9.328 1.00 92.94 251 ASN A CA 1
ATOM 2092 C C . ASN A 1 251 ? -11.348 -14.984 -9.046 1.00 92.94 251 ASN A C 1
ATOM 2094 O O . ASN A 1 251 ? -10.248 -15.247 -9.533 1.00 92.94 251 ASN A O 1
ATOM 2098 N N . ILE A 1 252 ? -11.555 -13.897 -8.292 1.00 95.19 252 ILE A N 1
ATOM 2099 C CA . ILE A 1 252 ? -10.444 -13.084 -7.796 1.00 95.19 252 ILE A CA 1
ATOM 2100 C C . ILE A 1 252 ? -9.555 -13.968 -6.916 1.00 95.19 252 ILE A C 1
ATOM 2102 O O . ILE A 1 252 ? -10.019 -14.624 -5.983 1.00 95.19 252 ILE A O 1
ATOM 2106 N N . ASP A 1 253 ? -8.265 -13.991 -7.235 1.00 95.62 253 ASP A N 1
ATOM 2107 C CA . ASP A 1 253 ? -7.244 -14.716 -6.492 1.00 95.62 253 ASP A CA 1
ATOM 2108 C C . ASP A 1 253 ? -6.222 -13.760 -5.870 1.00 95.62 253 ASP A C 1
ATOM 2110 O O . ASP A 1 253 ? -6.263 -12.551 -6.087 1.00 95.62 253 ASP A O 1
ATOM 2114 N N . LEU A 1 254 ? -5.269 -14.311 -5.115 1.00 95.62 254 LEU A N 1
ATOM 2115 C CA . LEU A 1 254 ? -4.221 -13.534 -4.451 1.00 95.62 254 LEU A CA 1
ATOM 2116 C C . LEU A 1 254 ? -3.473 -12.583 -5.403 1.00 95.62 254 LEU A C 1
ATOM 2118 O O . LEU A 1 254 ? -3.154 -11.460 -5.013 1.00 95.62 254 LEU A O 1
ATOM 2122 N N . ARG A 1 255 ? -3.186 -13.030 -6.635 1.00 95.06 255 ARG A N 1
ATOM 2123 C CA . ARG A 1 255 ? -2.446 -12.231 -7.619 1.00 95.06 255 ARG A CA 1
ATOM 2124 C C . ARG A 1 255 ? -3.277 -11.034 -8.046 1.00 95.06 255 ARG A C 1
ATOM 2126 O O . ARG A 1 255 ? -2.769 -9.919 -8.014 1.00 95.06 255 ARG A O 1
ATOM 2133 N N . LEU A 1 256 ? -4.533 -11.267 -8.420 1.00 97.12 256 LEU A N 1
ATOM 2134 C CA . LEU A 1 256 ? -5.416 -10.201 -8.871 1.00 97.12 256 LEU A CA 1
ATOM 2135 C C . LEU A 1 256 ? -5.782 -9.242 -7.730 1.00 97.12 256 LEU A C 1
ATOM 2137 O O . LEU A 1 256 ? -5.759 -8.038 -7.944 1.00 97.12 256 LEU A O 1
ATOM 2141 N N . THR A 1 257 ? -6.026 -9.732 -6.510 1.00 97.88 257 THR A N 1
ATOM 2142 C CA . THR A 1 257 ? -6.246 -8.865 -5.339 1.00 97.88 257 THR A CA 1
ATOM 2143 C C . THR A 1 257 ? -5.081 -7.902 -5.130 1.00 97.88 257 THR A C 1
ATOM 2145 O O . THR A 1 257 ? -5.303 -6.711 -4.930 1.00 97.88 257 THR A O 1
ATOM 2148 N N . ALA A 1 258 ? -3.838 -8.389 -5.203 1.00 97.81 258 ALA A N 1
ATOM 2149 C CA . ALA A 1 258 ? -2.671 -7.529 -5.032 1.00 97.81 258 ALA A CA 1
ATOM 2150 C C . ALA A 1 258 ? -2.537 -6.488 -6.148 1.00 97.81 258 ALA A C 1
ATOM 2152 O O . ALA A 1 258 ? -2.220 -5.335 -5.878 1.00 97.81 258 ALA A O 1
ATOM 2153 N N . GLU A 1 259 ? -2.820 -6.883 -7.387 1.00 97.69 259 GLU A N 1
ATOM 2154 C CA . GLU A 1 259 ? -2.794 -5.981 -8.536 1.00 97.69 259 GLU A CA 1
ATOM 2155 C C . GLU A 1 259 ? -3.849 -4.877 -8.437 1.00 97.69 259 GLU A C 1
ATOM 2157 O O . GLU A 1 259 ? -3.544 -3.728 -8.742 1.00 97.69 259 GLU A O 1
ATOM 2162 N N . LEU A 1 260 ? -5.049 -5.190 -7.941 1.00 98.00 260 LEU A N 1
ATOM 2163 C CA . LEU A 1 260 ? -6.095 -4.193 -7.698 1.00 98.00 260 LEU A CA 1
ATOM 2164 C C . LEU A 1 260 ? -5.706 -3.211 -6.584 1.00 98.00 260 LEU A C 1
ATOM 2166 O O . LEU A 1 260 ? -5.957 -2.021 -6.717 1.00 98.00 260 LEU A O 1
ATOM 2170 N N . ILE A 1 261 ? -5.043 -3.678 -5.521 1.00 97.94 261 ILE A N 1
ATOM 2171 C CA . ILE A 1 261 ? -4.526 -2.812 -4.443 1.00 97.94 261 ILE A CA 1
ATOM 2172 C C . ILE A 1 261 ? -3.415 -1.883 -4.958 1.00 97.94 261 ILE A C 1
ATOM 2174 O O . ILE A 1 261 ? -3.365 -0.709 -4.597 1.00 97.94 261 ILE A O 1
ATOM 2178 N N . ILE A 1 262 ? -2.521 -2.386 -5.815 1.00 97.31 262 ILE A N 1
ATOM 2179 C CA . ILE A 1 262 ? -1.485 -1.560 -6.452 1.00 97.31 262 ILE A CA 1
ATOM 2180 C C . ILE A 1 262 ? -2.127 -0.530 -7.384 1.00 97.31 262 ILE A C 1
ATOM 2182 O O . ILE A 1 262 ? -1.745 0.636 -7.349 1.00 97.31 262 ILE A O 1
ATOM 2186 N N . GLU A 1 263 ? -3.107 -0.943 -8.190 1.00 96.31 263 GLU A N 1
ATOM 2187 C CA . GLU A 1 263 ? -3.825 -0.043 -9.096 1.00 96.31 263 GLU A CA 1
ATOM 2188 C C . GLU A 1 263 ? -4.569 1.057 -8.332 1.00 96.31 263 GLU A C 1
ATOM 2190 O O . GLU A 1 263 ? -4.497 2.222 -8.715 1.00 96.31 263 GLU A O 1
ATOM 2195 N N . ASN A 1 264 ? -5.196 0.705 -7.207 1.00 95.75 264 ASN A N 1
ATOM 2196 C CA . ASN A 1 264 ? -5.817 1.647 -6.280 1.00 95.75 264 ASN A CA 1
ATOM 2197 C C . ASN A 1 264 ? -4.824 2.715 -5.820 1.00 95.75 264 ASN A C 1
ATOM 2199 O O . ASN A 1 264 ? -5.079 3.908 -5.935 1.00 95.75 264 ASN A O 1
ATOM 2203 N N . GLN A 1 265 ? -3.659 2.281 -5.330 1.00 94.38 265 GLN A N 1
ATOM 2204 C CA . GLN A 1 265 ? -2.641 3.194 -4.820 1.00 94.38 265 GLN A CA 1
ATOM 2205 C C . GLN A 1 265 ? -2.041 4.080 -5.918 1.00 94.38 265 GLN A C 1
ATOM 2207 O O . GLN A 1 265 ? -1.664 5.218 -5.634 1.00 94.38 265 GLN A O 1
ATOM 2212 N N . LEU A 1 266 ? -1.935 3.581 -7.157 1.00 91.44 266 LEU A N 1
ATOM 2213 C CA . LEU A 1 266 ? -1.542 4.402 -8.305 1.00 91.44 266 LEU A CA 1
ATOM 2214 C C . LEU A 1 266 ? -2.583 5.495 -8.558 1.00 91.44 266 LEU A C 1
ATOM 2216 O O . LEU A 1 266 ? -2.212 6.661 -8.666 1.00 91.44 266 LEU A O 1
ATOM 2220 N N . LEU A 1 267 ? -3.867 5.131 -8.618 1.00 90.38 267 LEU A N 1
ATOM 2221 C CA . LEU A 1 267 ? -4.962 6.066 -8.874 1.00 90.38 267 LEU A CA 1
ATOM 2222 C C . LEU A 1 267 ? -5.048 7.158 -7.797 1.00 90.38 267 LEU A C 1
ATOM 2224 O O . LEU A 1 267 ? -4.986 8.339 -8.133 1.00 90.38 267 LEU A O 1
ATOM 2228 N N . GLU A 1 268 ? -5.067 6.781 -6.517 1.00 85.69 268 GLU A N 1
ATOM 2229 C CA . GLU A 1 268 ? -5.028 7.737 -5.398 1.00 85.69 268 GLU A CA 1
ATOM 2230 C C . GLU A 1 268 ? -3.767 8.607 -5.426 1.00 85.69 268 GLU A C 1
ATOM 2232 O O . GLU A 1 268 ? -3.815 9.808 -5.147 1.00 85.69 268 GLU A O 1
ATOM 2237 N N . GLY A 1 269 ? -2.628 8.008 -5.790 1.00 79.56 269 GLY A N 1
ATOM 2238 C CA . GLY A 1 269 ? -1.372 8.719 -5.978 1.00 79.56 269 GLY A CA 1
ATOM 2239 C C . GLY A 1 269 ? -1.538 9.863 -6.971 1.00 79.56 269 GLY A C 1
ATOM 2240 O O . GLY A 1 269 ? -1.192 10.991 -6.635 1.00 79.56 269 GLY A O 1
ATOM 2241 N N . TYR A 1 270 ? -2.124 9.600 -8.143 1.00 78.44 270 TYR A N 1
ATOM 2242 C CA . TYR A 1 270 ? -2.388 10.613 -9.169 1.00 78.44 270 TYR A CA 1
ATOM 2243 C C . TYR A 1 270 ? -3.396 11.678 -8.731 1.00 78.44 270 TYR A C 1
ATOM 2245 O O . TYR A 1 270 ? -3.156 12.863 -8.965 1.00 78.44 270 TYR A O 1
ATOM 2253 N N . GLU A 1 271 ? -4.497 11.280 -8.094 1.00 80.88 271 GLU A N 1
ATOM 2254 C CA . GLU A 1 271 ? -5.569 12.193 -7.675 1.00 80.88 271 GLU A CA 1
ATOM 2255 C C . GLU A 1 271 ? -5.133 13.152 -6.562 1.00 80.88 271 GLU A C 1
ATOM 2257 O O . GLU A 1 271 ? -5.503 14.327 -6.564 1.00 80.88 271 GLU A O 1
ATOM 2262 N N . SER A 1 272 ? -4.316 12.667 -5.626 1.00 78.12 272 SER A N 1
ATOM 2263 C CA . SER A 1 272 ? -3.823 13.454 -4.491 1.00 78.12 272 SER A CA 1
ATOM 2264 C C . SER A 1 272 ? -2.643 14.369 -4.837 1.00 78.12 272 SER A C 1
ATOM 2266 O O . SER A 1 272 ? -2.326 15.281 -4.073 1.00 78.12 272 SER A O 1
ATOM 2268 N N . GLY A 1 273 ? -1.962 14.130 -5.963 1.00 74.19 273 GLY A N 1
ATOM 2269 C CA . GLY A 1 273 ? -0.709 14.813 -6.297 1.00 74.19 273 GLY A CA 1
ATOM 2270 C C . GLY A 1 273 ? 0.488 14.363 -5.446 1.00 74.19 273 GLY A C 1
ATOM 2271 O O . GLY A 1 273 ? 1.599 14.847 -5.653 1.00 74.19 273 GLY A O 1
ATOM 2272 N N . GLU A 1 274 ? 0.312 13.415 -4.516 1.00 70.75 274 GLU A N 1
ATOM 2273 C CA . GLU A 1 274 ? 1.383 12.944 -3.624 1.00 70.75 274 GLU A CA 1
ATOM 2274 C C . GLU A 1 274 ? 2.534 12.281 -4.389 1.00 70.75 274 GLU A C 1
ATOM 2276 O O . GLU A 1 274 ? 3.687 12.304 -3.949 1.00 70.75 274 GLU A O 1
ATOM 2281 N N . TRP A 1 275 ? 2.248 11.751 -5.579 1.00 68.62 275 TRP A N 1
ATOM 2282 C CA . TRP A 1 275 ? 3.251 11.211 -6.490 1.00 68.62 275 TRP A CA 1
ATOM 2283 C C . TRP A 1 275 ? 4.342 12.235 -6.857 1.00 68.62 275 TRP A C 1
ATOM 2285 O O . TRP A 1 275 ? 5.504 11.849 -6.984 1.00 68.62 275 TRP A O 1
ATOM 2295 N N . GLU A 1 276 ? 4.029 13.535 -6.939 1.00 69.00 276 GLU A N 1
ATOM 2296 C CA . GLU A 1 276 ? 5.012 14.587 -7.250 1.00 69.00 276 GLU A CA 1
ATOM 2297 C C . GLU A 1 276 ? 6.063 14.766 -6.145 1.00 69.00 276 GLU A C 1
ATOM 2299 O O . GLU A 1 276 ? 7.187 15.194 -6.411 1.00 69.00 276 GLU A O 1
ATOM 2304 N N . ALA A 1 277 ? 5.716 14.425 -4.901 1.00 63.47 277 ALA A N 1
ATOM 2305 C CA . ALA A 1 277 ? 6.647 14.438 -3.776 1.00 63.47 277 ALA A CA 1
ATOM 2306 C C . ALA A 1 277 ? 7.533 13.180 -3.741 1.00 63.47 277 ALA A C 1
ATOM 2308 O O . ALA A 1 277 ? 8.643 13.213 -3.201 1.00 63.47 277 ALA A O 1
ATOM 2309 N N . VAL A 1 278 ? 7.048 12.071 -4.308 1.00 61.75 278 VAL A N 1
ATOM 2310 C CA . VAL A 1 278 ? 7.730 10.767 -4.320 1.00 61.75 278 VAL A CA 1
ATOM 2311 C C . VAL A 1 278 ? 8.654 10.626 -5.530 1.00 61.75 278 VAL A C 1
ATOM 2313 O O . VAL A 1 278 ? 9.730 10.033 -5.415 1.00 61.75 278 VAL A O 1
ATOM 2316 N N . ILE A 1 279 ? 8.277 11.199 -6.674 1.00 57.09 279 ILE A N 1
ATOM 2317 C CA . ILE A 1 279 ? 9.128 11.257 -7.858 1.00 57.09 279 ILE A CA 1
ATOM 2318 C C . ILE A 1 279 ? 10.043 12.488 -7.745 1.00 57.09 279 ILE A C 1
ATOM 2320 O O . ILE A 1 279 ? 9.557 13.617 -7.667 1.00 57.09 279 ILE A O 1
ATOM 2324 N N . PRO A 1 280 ? 11.379 12.328 -7.750 1.00 54.53 280 PRO A N 1
ATOM 2325 C CA . PRO A 1 280 ? 12.294 13.461 -7.681 1.00 54.53 280 PRO A CA 1
ATOM 2326 C C . PRO A 1 280 ? 11.971 14.484 -8.777 1.00 54.53 280 PRO A C 1
ATOM 2328 O O . PRO A 1 280 ? 11.928 14.128 -9.950 1.00 54.53 280 PRO A O 1
ATOM 2331 N N . SER A 1 281 ? 11.843 15.775 -8.446 1.00 44.59 281 SER A N 1
ATOM 2332 C CA . SER A 1 281 ? 11.439 16.842 -9.390 1.00 44.59 281 SER A CA 1
ATOM 2333 C C . SER A 1 281 ? 12.320 16.970 -10.649 1.00 44.59 281 SER A C 1
ATOM 2335 O O . SER A 1 281 ? 11.958 17.655 -11.604 1.00 44.59 281 SER A O 1
ATOM 2337 N N . ARG A 1 282 ? 13.483 16.303 -10.680 1.00 45.12 282 ARG A N 1
ATOM 2338 C CA . ARG A 1 282 ? 14.323 16.145 -11.879 1.00 45.12 282 ARG A CA 1
ATOM 2339 C C . ARG A 1 282 ? 13.701 15.248 -12.957 1.00 45.12 282 ARG A C 1
ATOM 2341 O O . ARG A 1 282 ? 14.115 15.365 -14.105 1.00 45.12 282 ARG A O 1
ATOM 2348 N N . GLU A 1 283 ? 12.757 14.384 -12.599 1.00 46.56 283 GLU A N 1
ATOM 2349 C CA . GLU A 1 283 ? 12.089 13.434 -13.497 1.00 46.56 283 GLU A CA 1
ATOM 2350 C C . GLU A 1 283 ? 10.735 13.971 -14.003 1.00 46.56 283 GLU A C 1
ATOM 2352 O O . GLU A 1 283 ? 10.336 13.623 -15.109 1.00 46.56 283 GLU A O 1
ATOM 2357 N N . LEU A 1 284 ? 10.091 14.904 -13.279 1.00 39.66 284 LEU A N 1
ATOM 2358 C CA . LEU A 1 284 ? 8.760 15.447 -13.627 1.00 39.66 284 LEU A CA 1
ATOM 2359 C C . LEU A 1 284 ? 8.728 16.857 -14.230 1.00 39.66 284 LEU A C 1
ATOM 2361 O O . LEU A 1 284 ? 7.740 17.241 -14.848 1.00 39.66 284 LEU A O 1
ATOM 2365 N N . GLY A 1 285 ? 9.796 17.647 -14.108 1.00 34.78 285 GLY A N 1
ATOM 2366 C CA . GLY A 1 285 ? 9.804 19.040 -14.561 1.00 34.78 285 GLY A CA 1
ATOM 2367 C C . GLY A 1 285 ? 10.690 19.278 -15.777 1.00 34.78 285 GLY A C 1
ATOM 2368 O O . GLY A 1 285 ? 11.897 19.472 -15.644 1.00 34.78 285 GLY A O 1
ATOM 2369 N N . GLY A 1 286 ? 10.090 19.355 -16.964 1.00 36.44 286 GLY A N 1
ATOM 2370 C CA . GLY A 1 286 ? 10.769 19.801 -18.177 1.00 36.44 286 GLY A CA 1
ATOM 2371 C C . GLY A 1 286 ? 9.905 20.714 -19.036 1.00 36.44 286 GLY A C 1
ATOM 2372 O O . GLY A 1 286 ? 9.409 20.219 -20.042 1.00 36.44 286 GLY A O 1
ATOM 2373 N N . GLU A 1 287 ? 9.782 21.985 -18.616 1.00 34.53 287 GLU A N 1
ATOM 2374 C CA . GLU A 1 287 ? 9.634 23.268 -19.360 1.00 34.53 287 GLU A CA 1
ATOM 2375 C C . GLU A 1 287 ? 9.459 24.391 -18.297 1.00 34.53 287 GLU A C 1
ATOM 2377 O O . GLU A 1 287 ? 8.749 24.178 -17.330 1.00 34.53 287 GLU A O 1
ATOM 2382 N N . LEU A 1 288 ? 10.070 25.584 -18.251 1.00 38.88 288 LEU A N 1
ATOM 2383 C CA . LEU A 1 288 ? 10.914 26.404 -19.121 1.00 38.88 288 LEU A CA 1
ATOM 2384 C C . LEU A 1 288 ? 11.915 27.190 -18.243 1.00 38.88 288 LEU A C 1
ATOM 2386 O O . LEU A 1 288 ? 11.554 27.980 -17.378 1.00 38.88 288 LEU A O 1
ATOM 2390 N N . THR A 1 289 ? 13.201 26.948 -18.463 1.00 29.25 289 THR A N 1
ATOM 2391 C CA . THR A 1 289 ? 14.343 27.885 -18.410 1.00 29.25 289 THR A CA 1
ATOM 2392 C C . THR A 1 289 ? 15.538 26.970 -18.556 1.00 29.25 289 THR A C 1
ATOM 2394 O O . THR A 1 289 ? 16.112 26.532 -17.566 1.00 29.25 289 THR A O 1
ATOM 2397 N N . THR A 1 290 ? 15.830 26.579 -19.794 1.00 35.47 290 THR A N 1
ATOM 2398 C CA . THR A 1 290 ? 16.982 25.752 -20.157 1.00 35.47 290 THR A CA 1
ATOM 2399 C C . THR A 1 290 ? 18.250 26.241 -19.452 1.00 35.47 290 THR A C 1
ATOM 2401 O O . THR A 1 290 ? 18.797 27.264 -19.872 1.00 35.47 290 THR A O 1
ATOM 2404 N N . PRO A 1 291 ? 18.805 25.515 -18.461 1.00 28.22 291 PRO A N 1
ATOM 2405 C CA . PRO A 1 291 ? 20.239 25.528 -18.267 1.00 28.22 291 PRO A CA 1
ATOM 2406 C C . PRO A 1 291 ? 20.782 24.558 -19.318 1.00 28.22 291 PRO A C 1
ATOM 2408 O O . PRO A 1 291 ? 20.382 23.397 -19.380 1.00 28.22 291 PRO A O 1
ATOM 2411 N N . SER A 1 292 ? 21.609 25.060 -20.231 1.00 32.59 292 SER A N 1
ATOM 2412 C CA . SER A 1 292 ? 22.069 24.308 -21.400 1.00 32.59 292 SER A CA 1
ATOM 2413 C C . SER A 1 292 ? 22.513 22.879 -21.044 1.00 32.59 292 SER A C 1
ATOM 2415 O O . SER A 1 292 ? 23.226 22.688 -20.056 1.00 32.59 292 SER A O 1
ATOM 2417 N N . LYS A 1 293 ? 22.142 21.902 -21.890 1.00 34.59 293 LYS A N 1
ATOM 2418 C CA . LYS A 1 293 ? 22.554 20.480 -21.851 1.00 34.59 293 LYS A CA 1
ATOM 2419 C C . LYS A 1 293 ? 24.053 20.254 -21.576 1.00 34.59 293 LYS A C 1
ATOM 2421 O O . LYS A 1 293 ? 24.421 19.182 -21.119 1.00 34.59 293 LYS A O 1
ATOM 2426 N N . LYS A 1 294 ? 24.894 21.272 -21.777 1.00 36.09 294 LYS A N 1
ATOM 2427 C CA . LYS A 1 294 ? 26.302 21.294 -21.376 1.00 36.09 294 LYS A CA 1
ATOM 2428 C C . LYS A 1 294 ? 26.530 21.022 -19.887 1.00 36.09 294 LYS A C 1
ATOM 2430 O O . LYS A 1 294 ? 27.389 20.223 -19.580 1.00 36.09 294 LYS A O 1
ATOM 2435 N N . VAL A 1 295 ? 25.745 21.583 -18.965 1.00 31.44 295 VAL A N 1
ATOM 2436 C CA . VAL A 1 295 ? 26.132 21.603 -17.534 1.00 31.44 295 VAL A CA 1
ATOM 2437 C C . VAL A 1 295 ? 25.961 20.243 -16.834 1.00 31.44 295 VAL A C 1
ATOM 2439 O O . VAL A 1 295 ? 26.768 19.883 -15.979 1.00 31.44 295 VAL A O 1
ATOM 2442 N N . ILE A 1 296 ? 24.937 19.460 -17.200 1.00 36.25 296 ILE A N 1
ATOM 2443 C CA . ILE A 1 296 ? 24.683 18.119 -16.625 1.00 36.25 296 ILE A CA 1
ATOM 2444 C C . ILE A 1 296 ? 25.578 17.058 -17.283 1.00 36.25 296 ILE A C 1
ATOM 2446 O O . ILE A 1 296 ? 26.014 16.117 -16.620 1.00 36.25 296 ILE A O 1
ATOM 2450 N N . GLN A 1 297 ? 25.891 17.232 -18.569 1.00 39.41 297 GLN A N 1
ATOM 2451 C CA . GLN A 1 297 ? 26.871 16.404 -19.264 1.00 39.41 297 GLN A CA 1
ATOM 2452 C C . GLN A 1 297 ? 28.285 16.687 -18.731 1.00 39.41 297 GLN A C 1
ATOM 2454 O O . GLN A 1 297 ? 28.983 15.746 -18.379 1.00 39.41 297 GLN A O 1
ATOM 2459 N N . GLU A 1 298 ? 28.624 17.958 -18.482 1.00 38.41 298 GLU A N 1
ATOM 2460 C CA . GLU A 1 298 ? 29.888 18.380 -17.866 1.00 38.41 298 GLU A CA 1
ATOM 2461 C C . GLU A 1 298 ? 30.067 17.806 -16.449 1.00 38.41 298 GLU A C 1
ATOM 2463 O O . GLU A 1 298 ? 31.171 17.399 -16.110 1.00 38.41 298 GLU A O 1
ATOM 2468 N N . THR A 1 299 ? 29.020 17.694 -15.614 1.00 40.19 299 THR A N 1
ATOM 2469 C CA . THR A 1 299 ? 29.170 17.148 -14.242 1.00 40.19 299 THR A CA 1
ATOM 2470 C C . THR A 1 299 ? 29.281 15.623 -14.177 1.00 40.19 299 THR A C 1
ATOM 2472 O O . THR A 1 299 ? 29.993 15.126 -13.304 1.00 40.19 299 THR A O 1
ATOM 2475 N N . LYS A 1 300 ? 28.616 14.884 -15.080 1.00 44.44 300 LYS A N 1
ATOM 2476 C CA . LYS A 1 300 ? 28.797 13.425 -15.228 1.00 44.44 300 LYS A CA 1
ATOM 2477 C C . LYS A 1 300 ? 30.126 13.083 -15.919 1.00 44.44 300 LYS A C 1
ATOM 2479 O O . LYS A 1 300 ? 30.768 12.108 -15.544 1.00 44.44 300 LYS A O 1
ATOM 2484 N N . GLU A 1 301 ? 30.581 13.913 -16.860 1.00 48.88 301 GLU A N 1
ATOM 2485 C CA . GLU A 1 301 ? 31.924 13.809 -17.451 1.00 48.88 301 GLU A CA 1
ATOM 2486 C C . GLU A 1 301 ? 33.015 14.128 -16.412 1.00 48.88 301 GLU A C 1
ATOM 2488 O O . GLU A 1 301 ? 33.999 13.404 -16.334 1.00 48.88 301 GLU A O 1
ATOM 2493 N N . LEU A 1 302 ? 32.810 15.094 -15.505 1.00 49.31 302 LEU A N 1
ATOM 2494 C CA . LEU A 1 302 ? 33.804 15.504 -14.497 1.00 49.31 302 LEU A CA 1
ATOM 2495 C C . LEU A 1 302 ? 34.224 14.409 -13.492 1.00 49.31 302 LEU A C 1
ATOM 2497 O O . LEU A 1 302 ? 35.367 14.432 -13.027 1.00 49.31 302 LEU A O 1
ATOM 2501 N N . ALA A 1 303 ? 33.336 13.479 -13.120 1.00 54.31 303 ALA A N 1
ATOM 2502 C CA . ALA A 1 303 ? 33.666 12.375 -12.205 1.00 54.31 303 ALA A CA 1
ATOM 2503 C C . ALA A 1 303 ? 34.504 11.292 -12.912 1.00 54.31 303 ALA A C 1
ATOM 2505 O O . ALA A 1 303 ? 35.580 10.911 -12.439 1.00 54.31 303 ALA A O 1
ATOM 2506 N N . LEU A 1 304 ? 34.081 10.887 -14.113 1.00 55.22 304 LEU A N 1
ATOM 2507 C CA . LEU A 1 304 ? 34.814 9.946 -14.965 1.00 55.22 304 LEU A CA 1
ATOM 2508 C C . LEU A 1 304 ? 36.118 10.546 -15.524 1.00 55.22 304 LEU A C 1
ATOM 2510 O O . LEU A 1 304 ? 37.087 9.818 -15.745 1.00 55.22 304 LEU A O 1
ATOM 2514 N N . ASP A 1 305 ? 36.207 11.865 -15.687 1.00 57.38 305 ASP A N 1
ATOM 2515 C CA . ASP A 1 305 ? 37.434 12.561 -16.084 1.00 57.38 305 ASP A CA 1
ATOM 2516 C C . ASP A 1 305 ? 38.439 12.647 -14.927 1.00 57.38 305 ASP A C 1
ATOM 2518 O O . ASP A 1 305 ? 39.639 12.450 -15.133 1.00 57.38 305 ASP A O 1
ATOM 2522 N N . LYS A 1 306 ? 37.981 12.837 -13.679 1.00 63.09 306 LYS A N 1
ATOM 2523 C CA . LYS A 1 306 ? 38.843 12.696 -12.488 1.00 63.09 306 LYS A CA 1
ATOM 2524 C C . LYS A 1 306 ? 39.355 11.267 -12.318 1.00 63.09 306 LYS A C 1
ATOM 2526 O O . LYS A 1 306 ? 40.523 11.084 -11.958 1.00 63.09 306 LYS A O 1
ATOM 2531 N N . PHE A 1 307 ? 38.514 10.273 -12.603 1.00 71.50 307 PHE A N 1
ATOM 2532 C CA . PHE A 1 307 ? 38.912 8.866 -12.642 1.00 71.50 307 PHE A CA 1
ATOM 2533 C C . PHE A 1 307 ? 40.013 8.635 -13.685 1.00 71.50 307 PHE A C 1
ATOM 2535 O O . PHE A 1 307 ? 41.046 8.051 -13.371 1.00 71.50 307 PHE A O 1
ATOM 2542 N N . SER A 1 308 ? 39.852 9.188 -14.885 1.00 69.06 308 SER A N 1
ATOM 2543 C CA . SER A 1 308 ? 40.801 9.061 -16.003 1.00 69.06 308 SER A CA 1
ATOM 2544 C C . SER A 1 308 ? 42.151 9.720 -15.720 1.00 69.06 308 SER A C 1
ATOM 2546 O O . SER A 1 308 ? 43.208 9.111 -15.894 1.00 69.06 308 SER A O 1
ATOM 2548 N N . LEU A 1 309 ? 42.132 10.938 -15.168 1.00 65.62 309 LEU A N 1
ATOM 2549 C CA . LEU A 1 309 ? 43.339 11.649 -14.738 1.00 65.62 309 LEU A CA 1
ATOM 2550 C C . LEU A 1 309 ? 44.091 10.898 -13.630 1.00 65.62 309 LEU A C 1
ATOM 2552 O O . LEU A 1 309 ? 45.324 10.873 -13.611 1.00 65.62 309 LEU A O 1
ATOM 2556 N N . SER A 1 310 ? 43.358 10.276 -12.706 1.00 72.31 310 SER A N 1
ATOM 2557 C CA . SER A 1 310 ? 43.940 9.475 -11.625 1.00 72.31 310 SER A CA 1
ATOM 2558 C C . SER A 1 310 ? 44.486 8.145 -12.143 1.00 72.31 310 SER A C 1
ATOM 2560 O O . SER A 1 310 ? 45.573 7.736 -11.739 1.00 72.31 310 SER A O 1
ATOM 2562 N N . LEU A 1 311 ? 43.790 7.512 -13.091 1.00 71.50 311 LEU A N 1
ATOM 2563 C CA . LEU A 1 311 ? 44.218 6.280 -13.744 1.00 71.50 311 LEU A CA 1
ATOM 2564 C C . LEU A 1 311 ? 45.562 6.474 -14.457 1.00 71.50 311 LEU A C 1
ATOM 2566 O O . LEU A 1 311 ? 46.481 5.691 -14.225 1.00 71.50 311 LEU A O 1
ATOM 2570 N N . HIS A 1 312 ? 45.727 7.555 -15.226 1.00 68.75 312 HIS A N 1
ATOM 2571 C CA . HIS A 1 312 ? 46.998 7.878 -15.883 1.00 68.75 312 HIS A CA 1
ATOM 2572 C C . HIS A 1 312 ? 48.165 8.034 -14.897 1.00 68.75 312 HIS A C 1
ATOM 2574 O O . HIS A 1 312 ? 49.227 7.457 -15.117 1.00 68.75 312 HIS A O 1
ATOM 2580 N N . ARG A 1 313 ? 47.958 8.725 -13.766 1.00 70.12 313 ARG A N 1
ATOM 2581 C CA . ARG A 1 313 ? 48.987 8.876 -12.717 1.00 70.12 313 ARG A CA 1
ATOM 2582 C C . ARG A 1 313 ? 49.353 7.555 -12.042 1.00 70.12 313 ARG A C 1
ATOM 2584 O O . ARG A 1 313 ? 50.489 7.379 -11.613 1.00 70.12 313 ARG A O 1
ATOM 2591 N N . ILE A 1 314 ? 48.392 6.639 -11.923 1.00 71.12 314 ILE A N 1
ATOM 2592 C CA . ILE A 1 314 ? 48.573 5.326 -11.292 1.00 71.12 314 ILE A CA 1
ATOM 2593 C C . ILE A 1 314 ? 49.295 4.350 -12.227 1.00 71.12 314 ILE A C 1
ATOM 2595 O O . ILE A 1 314 ? 50.086 3.528 -11.759 1.00 71.12 314 ILE A O 1
ATOM 2599 N N . LEU A 1 315 ? 49.072 4.447 -13.542 1.00 67.44 315 LEU A N 1
ATOM 2600 C CA . LEU A 1 315 ? 49.749 3.608 -14.535 1.00 67.44 315 LEU A CA 1
ATOM 2601 C C . LEU A 1 315 ? 51.280 3.794 -14.542 1.00 67.44 315 LEU A C 1
ATOM 2603 O O . LEU A 1 315 ? 51.975 2.861 -14.942 1.00 67.44 315 LEU A O 1
ATOM 2607 N N . GLU A 1 316 ? 51.787 4.929 -14.045 1.00 70.31 316 GLU A N 1
ATOM 2608 C CA . GLU A 1 316 ? 53.217 5.275 -13.937 1.00 70.31 316 GLU A CA 1
ATOM 2609 C C . GLU A 1 316 ? 53.889 4.817 -12.620 1.00 70.31 316 GLU A C 1
ATOM 2611 O O . GLU A 1 316 ? 55.099 4.968 -12.456 1.00 70.31 316 GLU A O 1
ATOM 2616 N N . GLN A 1 317 ? 53.134 4.259 -11.666 1.00 72.25 317 GLN A N 1
ATOM 2617 C CA . GLN A 1 317 ? 53.644 3.854 -10.345 1.00 72.25 317 GLN A CA 1
ATOM 2618 C C . GLN A 1 317 ? 54.174 2.408 -10.319 1.00 72.25 317 GLN A C 1
ATOM 2620 O O . GLN A 1 317 ? 53.884 1.592 -11.195 1.00 72.25 317 GLN A O 1
ATOM 2625 N N . SER A 1 318 ? 54.913 2.052 -9.259 1.00 73.31 318 SER A N 1
ATOM 2626 C CA . SER A 1 318 ? 55.382 0.674 -9.031 1.00 73.31 318 SER A CA 1
ATOM 2627 C C . SER A 1 318 ? 54.217 -0.326 -8.912 1.00 73.31 318 SER A C 1
ATOM 2629 O O . SER A 1 318 ? 53.163 0.011 -8.374 1.00 73.31 318 SER A O 1
ATOM 2631 N N . ASN A 1 319 ? 54.394 -1.581 -9.351 1.00 70.94 319 ASN A N 1
ATOM 2632 C CA . ASN A 1 319 ? 53.311 -2.584 -9.410 1.00 70.94 319 ASN A CA 1
ATOM 2633 C C . ASN A 1 319 ? 52.567 -2.792 -8.075 1.00 70.94 319 ASN A C 1
ATOM 2635 O O . ASN A 1 319 ? 51.345 -2.962 -8.061 1.00 70.94 319 ASN A O 1
ATOM 2639 N N . THR A 1 320 ? 53.276 -2.731 -6.945 1.00 69.94 320 THR A N 1
ATOM 2640 C CA . THR A 1 320 ? 52.684 -2.896 -5.608 1.00 69.94 320 THR A CA 1
ATOM 2641 C C . THR A 1 320 ? 51.805 -1.702 -5.216 1.00 69.94 320 THR A C 1
ATOM 2643 O O . THR A 1 320 ? 50.723 -1.891 -4.662 1.00 69.94 320 THR A O 1
ATOM 2646 N N . GLN A 1 321 ? 52.225 -0.475 -5.543 1.00 68.88 321 GLN A N 1
ATOM 2647 C CA . GLN A 1 321 ? 51.437 0.743 -5.312 1.00 68.88 321 GLN A CA 1
ATOM 2648 C C . GLN A 1 321 ? 50.273 0.844 -6.301 1.00 68.88 321 GLN A C 1
ATOM 2650 O O . GLN A 1 321 ? 49.149 1.145 -5.907 1.00 68.88 321 GLN A O 1
ATOM 2655 N N . LYS A 1 322 ? 50.516 0.483 -7.563 1.00 72.69 322 LYS A N 1
ATOM 2656 C CA . LYS A 1 322 ? 49.535 0.478 -8.648 1.00 72.69 322 LYS A CA 1
ATOM 2657 C C . LYS A 1 322 ? 48.336 -0.415 -8.327 1.00 72.69 322 LYS A C 1
ATOM 2659 O O . LYS A 1 322 ? 47.203 0.024 -8.480 1.00 72.69 322 LYS A O 1
ATOM 2664 N N . LYS A 1 323 ? 48.554 -1.624 -7.791 1.00 76.25 323 LYS A N 1
ATOM 2665 C CA . LYS A 1 323 ? 47.466 -2.529 -7.370 1.00 76.25 323 LYS A CA 1
ATOM 2666 C C . LYS A 1 323 ? 46.569 -1.917 -6.287 1.00 76.25 323 LYS A C 1
ATOM 2668 O O . LYS A 1 323 ? 45.349 -2.027 -6.367 1.00 76.25 323 LYS A O 1
ATOM 2673 N N . ARG A 1 324 ? 47.169 -1.283 -5.275 1.00 76.94 324 ARG A N 1
ATOM 2674 C CA . ARG A 1 324 ? 46.428 -0.659 -4.171 1.00 76.94 324 ARG A CA 1
ATOM 2675 C C . ARG A 1 324 ? 45.642 0.563 -4.649 1.00 76.94 324 ARG A C 1
ATOM 2677 O O . ARG A 1 324 ? 44.442 0.630 -4.414 1.00 76.94 324 ARG A O 1
ATOM 2684 N N . MET A 1 325 ? 46.302 1.468 -5.371 1.00 74.19 325 MET A N 1
ATOM 2685 C CA . MET A 1 325 ? 45.693 2.710 -5.851 1.00 74.19 325 MET A CA 1
ATOM 2686 C C . MET A 1 325 ? 44.598 2.460 -6.896 1.00 74.19 325 MET A C 1
ATOM 2688 O O . MET A 1 325 ? 43.574 3.128 -6.859 1.00 74.19 325 MET A O 1
ATOM 2692 N N . LEU A 1 326 ? 44.763 1.472 -7.789 1.00 79.00 326 LEU A N 1
ATOM 2693 C CA . LEU A 1 326 ? 43.695 1.047 -8.709 1.00 79.00 326 LEU A CA 1
ATOM 2694 C C . LEU A 1 326 ? 42.479 0.520 -7.951 1.00 79.00 326 LEU A C 1
ATOM 2696 O O . LEU A 1 326 ? 41.345 0.805 -8.323 1.00 79.00 326 LEU A O 1
ATOM 2700 N N . GLY A 1 327 ? 42.724 -0.246 -6.889 1.00 79.31 327 GLY A N 1
ATOM 2701 C CA . GLY A 1 327 ? 41.667 -0.792 -6.059 1.00 79.31 327 GLY A CA 1
ATOM 2702 C C . GLY A 1 327 ? 40.832 0.285 -5.371 1.00 79.31 327 GLY A C 1
ATOM 2703 O O . GLY A 1 327 ? 39.610 0.199 -5.402 1.00 79.31 327 GLY A O 1
ATOM 2704 N N . GLU A 1 328 ? 41.496 1.282 -4.788 1.00 82.56 328 GLU A N 1
ATOM 2705 C CA . GLU A 1 328 ? 40.859 2.439 -4.141 1.00 82.56 328 GLU A CA 1
ATOM 2706 C C . GLU A 1 328 ? 40.139 3.330 -5.171 1.00 82.56 328 GLU A C 1
ATOM 2708 O O . GLU A 1 328 ? 39.034 3.797 -4.915 1.00 82.56 328 GLU A O 1
ATOM 2713 N N . LEU A 1 329 ? 40.715 3.512 -6.366 1.00 81.06 329 LEU A N 1
ATOM 2714 C CA . LEU A 1 329 ? 40.117 4.321 -7.431 1.00 81.06 329 LEU A CA 1
ATOM 2715 C C . LEU A 1 329 ? 38.832 3.696 -7.998 1.00 81.06 329 LEU A C 1
ATOM 2717 O O . LEU A 1 329 ? 37.856 4.403 -8.238 1.00 81.06 329 LEU A O 1
ATOM 2721 N N . VAL A 1 330 ? 38.827 2.379 -8.232 1.00 85.44 330 VAL A N 1
ATOM 2722 C CA . VAL A 1 330 ? 37.634 1.663 -8.717 1.00 85.44 330 VAL A CA 1
ATOM 2723 C C . VAL A 1 330 ? 36.525 1.690 -7.671 1.00 85.44 330 VAL A C 1
ATOM 2725 O O . VAL A 1 330 ? 35.374 1.876 -8.035 1.00 85.44 330 VAL A O 1
ATOM 2728 N N . GLU A 1 331 ? 36.868 1.536 -6.395 1.00 86.56 331 GLU A N 1
ATOM 2729 C CA . GLU A 1 331 ? 35.930 1.601 -5.269 1.00 86.56 331 GLU A CA 1
ATOM 2730 C C . GLU A 1 331 ? 35.303 2.996 -5.143 1.00 86.56 331 GLU A C 1
ATOM 2732 O O . GLU A 1 331 ? 34.085 3.116 -5.157 1.00 86.56 331 GLU A O 1
ATOM 2737 N N . GLN A 1 332 ? 36.109 4.061 -5.198 1.00 83.44 332 GLN A N 1
ATOM 2738 C CA . GLN A 1 332 ? 35.604 5.439 -5.195 1.00 83.44 332 GLN A CA 1
ATOM 2739 C C . GLN A 1 332 ? 34.696 5.748 -6.390 1.00 83.44 332 GLN A C 1
ATOM 2741 O O . GLN A 1 332 ? 33.642 6.353 -6.213 1.00 83.44 332 GLN A O 1
ATOM 2746 N N . ALA A 1 333 ? 35.083 5.336 -7.601 1.00 81.75 333 ALA A N 1
ATOM 2747 C CA . ALA A 1 333 ? 34.251 5.537 -8.785 1.00 81.75 333 ALA A CA 1
ATOM 2748 C C . ALA A 1 333 ? 32.960 4.714 -8.718 1.00 81.75 333 ALA A C 1
ATOM 2750 O O . ALA A 1 333 ? 31.915 5.167 -9.168 1.00 81.75 333 ALA A O 1
ATOM 2751 N N . PHE A 1 334 ? 33.019 3.516 -8.141 1.00 86.81 334 PHE A N 1
ATOM 2752 C CA . PHE A 1 334 ? 31.852 2.665 -7.966 1.00 86.81 334 PHE A CA 1
ATOM 2753 C C . PHE A 1 334 ? 30.871 3.254 -6.959 1.00 86.81 334 PHE A C 1
ATOM 2755 O O . PHE A 1 334 ? 29.688 3.354 -7.268 1.00 86.81 334 PHE A O 1
ATOM 2762 N N . ASP A 1 335 ? 31.355 3.713 -5.809 1.00 81.56 335 ASP A N 1
ATOM 2763 C CA . ASP A 1 335 ? 30.535 4.393 -4.810 1.00 81.56 335 ASP A CA 1
ATOM 2764 C C . ASP A 1 335 ? 29.953 5.696 -5.367 1.00 81.56 335 ASP A C 1
ATOM 2766 O O . ASP A 1 335 ? 28.789 6.012 -5.129 1.00 81.56 335 ASP A O 1
ATOM 2770 N N . GLU A 1 336 ? 30.716 6.447 -6.166 1.00 78.50 336 GLU A N 1
ATOM 2771 C CA . GLU A 1 336 ? 30.208 7.653 -6.818 1.00 78.50 336 GLU A CA 1
ATOM 2772 C C . GLU A 1 336 ? 29.088 7.322 -7.824 1.00 78.50 336 GLU A C 1
ATOM 2774 O O . GLU A 1 336 ? 28.018 7.931 -7.788 1.00 78.50 336 GLU A O 1
ATOM 2779 N N . GLU A 1 337 ? 29.250 6.301 -8.662 1.00 78.69 337 GLU A N 1
ATOM 2780 C CA . GLU A 1 337 ? 28.203 5.892 -9.606 1.00 78.69 337 GLU A CA 1
ATOM 2781 C C . GLU A 1 337 ? 26.973 5.275 -8.905 1.00 78.69 337 GLU A C 1
ATOM 2783 O O . GLU A 1 337 ? 25.828 5.600 -9.229 1.00 78.69 337 GLU A O 1
ATOM 2788 N N . VAL A 1 338 ? 27.167 4.429 -7.892 1.00 75.38 338 VAL A N 1
ATOM 2789 C CA . VAL A 1 338 ? 26.071 3.713 -7.214 1.00 75.38 338 VAL A CA 1
ATOM 2790 C C . VAL A 1 338 ? 25.357 4.590 -6.185 1.00 75.38 338 VAL A C 1
ATOM 2792 O O . VAL A 1 338 ? 24.130 4.635 -6.167 1.00 75.38 338 VAL A O 1
ATOM 2795 N N . ILE A 1 339 ? 26.087 5.320 -5.339 1.00 71.50 339 ILE A N 1
ATOM 2796 C CA . ILE A 1 339 ? 25.504 6.101 -4.236 1.00 71.50 339 ILE A CA 1
ATOM 2797 C C . ILE A 1 339 ? 25.073 7.484 -4.727 1.00 71.50 339 ILE A C 1
ATOM 2799 O O . ILE A 1 339 ? 23.952 7.925 -4.462 1.00 71.50 339 ILE A O 1
ATOM 2803 N N . LYS A 1 340 ? 25.945 8.186 -5.461 1.00 68.88 340 LYS A N 1
ATOM 2804 C CA . LYS A 1 340 ? 25.702 9.582 -5.867 1.00 68.88 340 LYS A CA 1
ATOM 2805 C C . LYS A 1 340 ? 24.924 9.680 -7.178 1.00 68.88 340 LYS A C 1
ATOM 2807 O O . LYS A 1 340 ? 24.109 10.593 -7.323 1.00 68.88 340 LYS A O 1
ATOM 2812 N N . HIS A 1 341 ? 25.130 8.747 -8.109 1.00 68.81 341 HIS A N 1
ATOM 2813 C CA . HIS A 1 341 ? 24.393 8.701 -9.377 1.00 68.81 341 HIS A CA 1
ATOM 2814 C C . HIS A 1 341 ? 23.248 7.678 -9.405 1.00 68.81 341 HIS A C 1
ATOM 2816 O O . HIS A 1 341 ? 22.512 7.638 -10.392 1.00 68.81 341 HIS A O 1
ATOM 2822 N N . ARG A 1 342 ? 23.022 6.950 -8.297 1.00 70.56 342 ARG A N 1
ATOM 2823 C CA . ARG A 1 342 ? 21.946 5.951 -8.126 1.00 70.56 342 ARG A CA 1
ATOM 2824 C C . ARG A 1 342 ? 21.929 4.889 -9.229 1.00 70.56 342 ARG A C 1
ATOM 2826 O O . ARG A 1 342 ? 20.873 4.367 -9.586 1.00 70.56 342 ARG A O 1
ATOM 2833 N N . GLU A 1 343 ? 23.089 4.571 -9.795 1.00 76.62 343 GLU A N 1
ATOM 2834 C CA . GLU A 1 343 ? 23.180 3.577 -10.856 1.00 76.62 343 GLU A CA 1
ATOM 2835 C C . GLU A 1 343 ? 23.101 2.156 -10.304 1.00 76.62 343 GLU A C 1
ATOM 2837 O O . GLU A 1 343 ? 23.577 1.853 -9.209 1.00 76.62 343 GLU A O 1
ATOM 2842 N N . LYS A 1 344 ? 22.528 1.236 -11.093 1.00 85.19 344 LYS A N 1
ATOM 2843 C CA . LYS A 1 344 ? 22.567 -0.187 -10.742 1.00 85.19 344 LYS A CA 1
ATOM 2844 C C . LYS A 1 344 ? 24.041 -0.620 -10.629 1.00 85.19 344 LYS A C 1
ATOM 2846 O O . LYS A 1 344 ? 24.795 -0.365 -11.572 1.00 85.19 344 LYS A O 1
ATOM 2851 N N . PRO A 1 345 ? 24.444 -1.353 -9.574 1.00 85.88 345 PRO A N 1
ATOM 2852 C CA . PRO A 1 345 ? 25.820 -1.821 -9.367 1.00 85.88 345 PRO A CA 1
ATOM 2853 C C . PRO A 1 345 ? 26.478 -2.460 -10.602 1.00 85.88 345 PRO A C 1
ATOM 2855 O O . PRO A 1 345 ? 27.645 -2.218 -10.903 1.00 85.88 345 PRO A O 1
ATOM 2858 N N . THR A 1 346 ? 25.727 -3.247 -11.377 1.00 85.25 346 THR A N 1
ATOM 2859 C CA . THR A 1 346 ? 26.230 -3.867 -12.615 1.00 85.25 346 THR A CA 1
ATOM 2860 C C . THR A 1 346 ? 26.502 -2.851 -13.727 1.00 85.25 346 THR A C 1
ATOM 2862 O O . THR A 1 346 ? 27.468 -3.012 -14.472 1.00 85.25 346 THR A O 1
ATOM 2865 N N . ILE A 1 347 ? 25.681 -1.805 -13.843 1.00 86.75 347 ILE A N 1
ATOM 2866 C CA . ILE A 1 347 ? 25.842 -0.731 -14.831 1.00 86.75 347 ILE A CA 1
ATOM 2867 C C . ILE A 1 347 ? 27.043 0.138 -14.452 1.00 86.75 347 ILE A C 1
ATOM 2869 O O . ILE A 1 347 ? 27.907 0.358 -15.301 1.00 86.75 347 ILE A O 1
ATOM 2873 N N . ALA A 1 348 ? 27.155 0.519 -13.177 1.00 86.19 348 ALA A N 1
ATOM 2874 C CA . ALA A 1 348 ? 28.302 1.250 -12.644 1.00 86.19 348 ALA A CA 1
ATOM 2875 C C . ALA A 1 348 ? 29.621 0.509 -12.931 1.00 86.19 348 ALA A C 1
ATOM 2877 O O . ALA A 1 348 ? 30.535 1.058 -13.547 1.00 86.19 348 ALA A O 1
ATOM 2878 N N . ALA A 1 349 ? 29.690 -0.789 -12.609 1.00 89.25 349 ALA A N 1
ATOM 2879 C CA . ALA A 1 349 ? 30.859 -1.620 -12.900 1.00 89.25 349 ALA A CA 1
ATOM 2880 C C . ALA A 1 349 ? 31.228 -1.650 -14.397 1.00 89.25 349 ALA A C 1
ATOM 2882 O O . ALA A 1 349 ? 32.405 -1.550 -14.755 1.00 89.25 349 ALA A O 1
ATOM 2883 N N . LYS A 1 350 ? 30.233 -1.773 -15.286 1.00 91.75 350 LYS A N 1
ATOM 2884 C CA . LYS A 1 350 ? 30.446 -1.792 -16.743 1.00 91.75 350 LYS A CA 1
ATOM 2885 C C . LYS A 1 350 ? 30.900 -0.441 -17.286 1.00 91.75 350 LYS A C 1
ATOM 2887 O O . LYS A 1 350 ? 31.737 -0.411 -18.190 1.00 91.75 350 LYS A O 1
ATOM 2892 N N . LYS A 1 351 ? 30.388 0.667 -16.747 1.00 88.00 351 LYS A N 1
ATOM 2893 C CA . LYS A 1 351 ? 30.824 2.018 -17.122 1.00 88.00 351 LYS A CA 1
ATOM 2894 C C . LYS A 1 351 ? 32.260 2.278 -16.714 1.00 88.00 351 LYS A C 1
ATOM 2896 O O . LYS A 1 351 ? 33.047 2.711 -17.553 1.00 88.00 351 LYS A O 1
ATOM 2901 N N . ILE A 1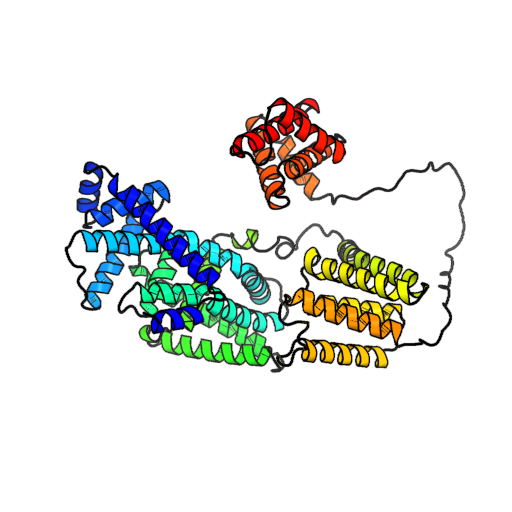 352 ? 32.623 1.915 -15.485 1.00 88.56 352 ILE A N 1
ATOM 2902 C CA . ILE A 1 352 ? 34.004 2.021 -15.007 1.00 88.56 352 ILE A CA 1
ATOM 2903 C C . ILE A 1 352 ? 34.930 1.192 -15.902 1.00 88.56 352 ILE A C 1
ATOM 2905 O O . ILE A 1 352 ? 35.941 1.704 -16.373 1.00 88.56 352 ILE A O 1
ATOM 2909 N N . LEU A 1 353 ? 34.563 -0.054 -16.228 1.00 90.88 353 LEU A N 1
ATOM 2910 C CA . LEU A 1 353 ? 35.350 -0.882 -17.147 1.00 90.88 353 LEU A CA 1
ATOM 2911 C C . LEU A 1 353 ? 35.461 -0.259 -18.547 1.00 90.88 353 LEU A C 1
ATOM 2913 O O . LEU A 1 353 ? 36.538 -0.271 -19.139 1.00 90.88 353 LEU A O 1
ATOM 2917 N N . THR A 1 354 ? 34.370 0.292 -19.081 1.00 87.75 354 THR A N 1
ATOM 2918 C CA . THR A 1 354 ? 34.357 0.950 -20.397 1.00 87.75 354 THR A CA 1
ATOM 2919 C C . THR A 1 354 ? 35.312 2.134 -20.421 1.00 87.75 354 THR A C 1
ATOM 2921 O O . THR A 1 354 ? 36.144 2.219 -21.324 1.00 87.75 354 THR A O 1
ATOM 2924 N N . LYS A 1 355 ? 35.274 2.971 -19.380 1.00 83.50 355 LYS A N 1
ATOM 2925 C CA . LYS A 1 355 ? 36.182 4.107 -19.241 1.00 83.50 355 LYS A CA 1
ATOM 2926 C C . LYS A 1 355 ? 37.631 3.651 -19.094 1.00 83.50 355 LYS A C 1
ATOM 2928 O O . LYS A 1 355 ? 38.495 4.158 -19.796 1.00 83.50 355 LYS A O 1
ATOM 2933 N N . VAL A 1 356 ? 37.904 2.619 -18.288 1.00 84.88 356 VAL A N 1
ATOM 2934 C CA . VAL A 1 356 ? 39.248 2.018 -18.208 1.00 84.88 356 VAL A CA 1
ATOM 2935 C C . VAL A 1 356 ? 39.738 1.612 -19.594 1.00 84.88 356 VAL A C 1
ATOM 2937 O O . VAL A 1 356 ? 40.846 1.986 -19.956 1.00 84.88 356 VAL A O 1
ATOM 2940 N N . MET A 1 357 ? 38.928 0.889 -20.377 1.00 86.38 357 MET A N 1
ATOM 2941 C CA . MET A 1 357 ? 39.291 0.424 -21.724 1.00 86.38 357 MET A CA 1
ATOM 2942 C C . MET A 1 357 ? 39.511 1.562 -22.734 1.00 86.38 357 MET A C 1
ATOM 2944 O O . MET A 1 357 ? 40.289 1.394 -23.680 1.00 86.38 357 MET A O 1
ATOM 2948 N N . GLU A 1 358 ? 38.817 2.687 -22.559 1.00 82.12 358 GLU A N 1
ATOM 2949 C CA . GLU A 1 358 ? 39.014 3.911 -23.337 1.00 82.12 358 GLU A CA 1
ATOM 2950 C C . GLU A 1 358 ? 40.371 4.546 -23.046 1.00 82.12 358 GLU A C 1
ATOM 2952 O O . GLU A 1 358 ? 41.129 4.780 -23.986 1.00 82.12 358 GLU A O 1
ATOM 2957 N N . GLU A 1 359 ? 40.719 4.714 -21.771 1.00 79.69 359 GLU A N 1
ATOM 2958 C CA . GLU A 1 359 ? 41.966 5.364 -21.348 1.00 79.69 359 GLU A CA 1
ATOM 2959 C C . GLU A 1 359 ? 43.224 4.561 -21.722 1.00 79.69 359 GLU A C 1
ATOM 2961 O O . GLU A 1 359 ? 44.259 5.126 -22.072 1.00 79.69 359 GLU A O 1
ATOM 2966 N N . ILE A 1 360 ? 43.144 3.225 -21.736 1.00 80.81 360 ILE A N 1
ATOM 2967 C CA . ILE A 1 360 ? 44.248 2.367 -22.213 1.00 80.81 360 ILE A CA 1
ATOM 2968 C C . ILE A 1 360 ? 44.247 2.153 -23.738 1.00 80.81 360 ILE A C 1
ATOM 2970 O O . ILE A 1 360 ? 45.000 1.320 -24.241 1.00 80.81 360 ILE A O 1
ATOM 2974 N N . ASN A 1 361 ? 43.409 2.883 -24.487 1.00 80.31 361 ASN A N 1
ATOM 2975 C CA . ASN A 1 361 ? 43.338 2.860 -25.953 1.00 80.31 361 ASN A CA 1
ATOM 2976 C C . ASN A 1 361 ? 43.169 1.458 -26.570 1.00 80.31 361 ASN A C 1
ATOM 2978 O O . ASN A 1 361 ? 43.741 1.135 -27.614 1.00 80.31 361 ASN A O 1
ATOM 2982 N N . LEU A 1 362 ? 42.339 0.606 -25.963 1.00 80.69 362 LEU A N 1
ATOM 2983 C CA . LEU A 1 362 ? 42.066 -0.716 -26.528 1.00 80.69 362 LEU A CA 1
ATOM 2984 C C . LEU A 1 362 ? 41.292 -0.621 -27.845 1.00 80.69 362 LEU A C 1
ATOM 2986 O O . LEU A 1 362 ? 40.312 0.117 -27.951 1.00 80.69 362 LEU A O 1
ATOM 2990 N N . GLY A 1 363 ? 41.679 -1.428 -28.835 1.00 81.50 363 GLY A N 1
ATOM 2991 C CA . GLY A 1 363 ? 40.957 -1.525 -30.104 1.00 81.50 363 GLY A CA 1
ATOM 2992 C C . GLY A 1 363 ? 39.547 -2.130 -29.944 1.00 81.50 363 GLY A C 1
ATOM 2993 O O . GLY A 1 363 ? 39.329 -2.936 -29.034 1.00 81.50 363 GLY A O 1
ATOM 2994 N N . PRO A 1 364 ? 38.591 -1.830 -30.849 1.00 79.69 364 PRO A N 1
ATOM 2995 C CA . PRO A 1 364 ? 37.186 -2.249 -30.726 1.00 79.69 364 PRO A CA 1
ATOM 2996 C C . PRO A 1 364 ? 36.981 -3.762 -30.545 1.00 79.69 364 PRO A C 1
ATOM 2998 O O . PRO A 1 364 ? 36.143 -4.192 -29.753 1.00 79.69 364 PRO A O 1
ATOM 3001 N N . SER A 1 365 ? 37.785 -4.578 -31.237 1.00 80.69 365 SER A N 1
ATOM 3002 C CA . SER A 1 365 ? 37.746 -6.046 -31.131 1.00 80.69 365 SER A CA 1
ATOM 3003 C C . SER A 1 365 ? 38.130 -6.532 -29.726 1.00 80.69 365 SER A C 1
ATOM 3005 O O . SER A 1 365 ? 37.458 -7.386 -29.145 1.00 80.69 365 SER A O 1
ATOM 3007 N N . MET A 1 366 ? 39.161 -5.923 -29.130 1.00 79.00 366 MET A N 1
ATOM 3008 C CA . MET A 1 366 ? 39.627 -6.266 -27.787 1.00 79.00 366 MET A CA 1
ATOM 3009 C C . MET A 1 366 ? 38.651 -5.771 -26.711 1.00 79.00 366 MET A C 1
ATOM 3011 O O . MET A 1 366 ? 38.369 -6.512 -25.773 1.00 79.00 366 MET A O 1
ATOM 3015 N N . ARG A 1 367 ? 38.059 -4.575 -26.885 1.00 84.94 367 ARG A N 1
ATOM 3016 C CA . ARG A 1 367 ? 37.008 -4.055 -25.986 1.00 84.94 367 ARG A CA 1
ATOM 3017 C C . ARG A 1 367 ? 35.810 -4.997 -25.915 1.00 84.94 367 ARG A C 1
ATOM 3019 O O . ARG A 1 367 ? 35.357 -5.336 -24.827 1.00 84.94 367 ARG A O 1
ATOM 3026 N N . LYS A 1 368 ? 35.332 -5.474 -27.070 1.00 86.62 368 LYS A N 1
ATOM 3027 C CA . LYS A 1 368 ? 34.207 -6.418 -27.142 1.00 86.62 368 LYS A CA 1
ATOM 3028 C C . LYS A 1 368 ? 34.528 -7.746 -26.449 1.00 86.62 368 LYS A C 1
ATOM 3030 O O . LYS A 1 368 ? 33.668 -8.295 -25.765 1.00 86.62 368 LYS A O 1
ATOM 3035 N N . LYS A 1 369 ? 35.759 -8.247 -26.604 1.00 87.25 369 LYS A N 1
ATOM 3036 C CA . LYS A 1 369 ? 36.225 -9.464 -25.923 1.00 87.25 369 LYS A CA 1
ATOM 3037 C C . LYS A 1 369 ? 36.263 -9.278 -24.402 1.00 87.25 369 LYS A C 1
ATOM 3039 O O . LYS A 1 369 ? 35.664 -10.069 -23.689 1.00 87.25 369 LYS A O 1
ATOM 3044 N N . ILE A 1 370 ? 36.888 -8.203 -23.923 1.00 86.62 370 ILE A N 1
ATOM 3045 C CA . ILE A 1 370 ? 37.027 -7.909 -22.488 1.00 86.62 370 ILE A CA 1
ATOM 3046 C C . ILE A 1 370 ? 35.665 -7.663 -21.828 1.00 86.62 370 ILE A C 1
ATOM 3048 O O . ILE A 1 370 ? 35.426 -8.174 -20.740 1.00 86.62 370 ILE A O 1
ATOM 3052 N N . ALA A 1 371 ? 34.749 -6.951 -22.492 1.00 88.25 371 ALA A N 1
ATOM 3053 C CA . ALA A 1 371 ? 33.386 -6.761 -21.995 1.00 88.25 371 ALA A CA 1
ATOM 3054 C C . ALA A 1 371 ? 32.640 -8.100 -21.845 1.00 88.25 371 ALA A C 1
ATOM 3056 O O . ALA A 1 371 ? 32.013 -8.347 -20.817 1.00 88.25 371 ALA A O 1
ATOM 3057 N N . LYS A 1 372 ? 32.772 -9.004 -22.827 1.00 88.38 372 LYS A N 1
ATOM 3058 C CA . LYS A 1 372 ? 32.172 -10.346 -22.770 1.00 88.38 372 LYS A CA 1
ATOM 3059 C C . LYS A 1 372 ? 32.791 -11.217 -21.670 1.00 88.38 372 LYS A C 1
ATOM 3061 O O . LYS A 1 372 ? 32.064 -11.959 -21.007 1.00 88.38 372 LYS A O 1
ATOM 3066 N N . ASP A 1 373 ? 34.105 -11.129 -21.475 1.00 85.12 373 ASP A N 1
ATOM 3067 C CA . ASP A 1 373 ? 34.825 -11.848 -20.418 1.00 85.12 373 ASP A CA 1
ATOM 3068 C C . ASP A 1 373 ? 34.439 -11.323 -19.024 1.00 85.12 373 ASP A C 1
ATOM 3070 O O . ASP A 1 373 ? 34.326 -12.103 -18.074 1.00 85.12 373 ASP A O 1
ATOM 3074 N N . PHE A 1 374 ? 34.179 -10.017 -18.906 1.00 91.19 374 PHE A N 1
ATOM 3075 C CA . PHE A 1 374 ? 33.672 -9.399 -17.684 1.00 91.19 374 PHE A CA 1
ATOM 3076 C C . PHE A 1 374 ? 32.239 -9.834 -17.367 1.00 91.19 374 PHE A C 1
ATOM 3078 O O . PHE A 1 374 ? 31.948 -10.200 -16.230 1.00 91.19 374 PHE A O 1
ATOM 3085 N N . ASP A 1 375 ? 31.365 -9.883 -18.374 1.00 85.38 375 ASP A N 1
ATOM 3086 C CA . ASP A 1 375 ? 30.002 -10.402 -18.226 1.00 85.38 375 ASP A CA 1
ATOM 3087 C C . ASP A 1 375 ? 29.994 -11.870 -17.783 1.00 85.38 375 ASP A C 1
ATOM 3089 O O . ASP A 1 375 ? 29.218 -12.248 -16.905 1.00 85.38 375 ASP A O 1
ATOM 3093 N N . HIS A 1 376 ? 30.907 -12.692 -18.312 1.00 83.50 376 HIS A N 1
ATOM 3094 C CA . HIS A 1 376 ? 31.096 -14.064 -17.831 1.00 83.50 376 HIS A CA 1
ATOM 3095 C C . HIS A 1 376 ? 31.560 -14.106 -16.371 1.00 83.50 376 HIS A C 1
ATOM 3097 O O . HIS A 1 376 ? 31.068 -14.934 -15.608 1.00 83.50 376 HIS A O 1
ATOM 3103 N N . HIS A 1 377 ? 32.466 -13.215 -15.956 1.00 81.19 377 HIS A N 1
ATOM 3104 C CA . HIS A 1 377 ? 32.908 -13.135 -14.560 1.00 81.19 377 HIS A CA 1
ATOM 3105 C C . HIS A 1 377 ? 31.783 -12.719 -13.616 1.00 81.19 377 HIS A C 1
ATOM 3107 O O . HIS A 1 377 ? 31.659 -13.309 -12.544 1.00 81.19 377 HIS A O 1
ATOM 3113 N N . LEU A 1 378 ? 30.955 -11.749 -14.012 1.00 83.06 378 LEU A N 1
ATOM 3114 C CA . LEU A 1 378 ? 29.773 -11.359 -13.248 1.00 83.06 378 LEU A CA 1
ATOM 3115 C C . LEU A 1 378 ? 28.795 -12.532 -13.138 1.00 83.06 378 LEU A C 1
ATOM 3117 O O . LEU A 1 378 ? 28.424 -12.891 -12.030 1.00 83.06 378 LEU A O 1
ATOM 3121 N N . MET A 1 379 ? 28.441 -13.195 -14.242 1.00 79.38 379 MET A N 1
ATOM 3122 C CA . MET A 1 379 ? 27.504 -14.327 -14.208 1.00 79.38 379 MET A CA 1
ATOM 3123 C C . MET A 1 379 ? 28.027 -15.519 -13.396 1.00 79.38 379 MET A C 1
ATOM 3125 O O . MET A 1 379 ? 27.276 -16.123 -12.635 1.00 79.38 379 MET A O 1
ATOM 3129 N N . PHE A 1 380 ? 29.312 -15.858 -13.523 1.00 77.56 380 PHE A N 1
ATOM 3130 C CA . PHE A 1 380 ? 29.884 -17.029 -12.857 1.00 77.56 380 PHE A CA 1
ATOM 3131 C C . PHE A 1 380 ? 30.133 -16.793 -11.361 1.00 77.56 380 PHE A C 1
ATOM 3133 O O . PHE A 1 380 ? 29.830 -17.661 -10.548 1.00 77.56 380 PHE A O 1
ATOM 3140 N N . LYS A 1 381 ? 30.643 -15.611 -10.977 1.00 76.00 381 LYS A N 1
ATOM 3141 C CA . LYS A 1 381 ? 30.927 -15.271 -9.568 1.00 76.00 381 LYS A CA 1
ATOM 3142 C C . LYS A 1 381 ? 29.703 -14.761 -8.797 1.00 76.00 381 LYS A C 1
ATOM 3144 O O . LYS A 1 381 ? 29.752 -14.673 -7.569 1.00 76.00 381 LYS A O 1
ATOM 3149 N N . LEU A 1 382 ? 28.617 -14.423 -9.496 1.00 75.25 382 LEU A N 1
ATOM 3150 C CA . LEU A 1 382 ? 27.313 -14.125 -8.892 1.00 75.25 382 LEU A CA 1
ATOM 3151 C C . LEU A 1 382 ? 26.336 -15.312 -8.926 1.00 75.25 382 LEU A C 1
ATOM 3153 O O . LEU A 1 382 ? 25.257 -15.222 -8.349 1.00 75.25 382 LEU A O 1
ATOM 3157 N N . GLY A 1 383 ? 26.700 -16.410 -9.595 1.00 68.19 383 GLY A N 1
ATOM 3158 C CA . GLY A 1 383 ? 25.875 -17.609 -9.712 1.00 68.19 383 GLY A CA 1
ATOM 3159 C C . GLY A 1 383 ? 25.918 -18.526 -8.477 1.00 68.19 383 GLY A C 1
ATOM 3160 O O . GLY A 1 383 ? 26.776 -18.379 -7.612 1.00 68.19 383 GLY A O 1
ATOM 3161 N N . PRO A 1 384 ? 25.040 -19.543 -8.407 1.00 53.88 384 PRO A N 1
ATOM 3162 C CA . PRO A 1 384 ? 24.846 -20.402 -7.226 1.00 53.88 384 PRO A CA 1
ATOM 3163 C C . PRO A 1 384 ? 26.044 -21.294 -6.837 1.00 53.88 384 PRO A C 1
ATOM 3165 O O . PRO A 1 384 ? 26.032 -21.888 -5.761 1.00 53.88 384 PRO A O 1
ATOM 3168 N N . ASN A 1 385 ? 27.086 -21.374 -7.672 1.00 57.50 385 ASN A N 1
ATOM 3169 C CA . ASN A 1 385 ? 28.305 -22.166 -7.443 1.00 57.50 385 ASN A CA 1
ATOM 3170 C C . ASN A 1 385 ? 29.465 -21.331 -6.852 1.00 57.50 385 ASN A C 1
ATOM 3172 O O . ASN A 1 385 ? 30.630 -21.601 -7.137 1.00 57.50 385 ASN A O 1
ATOM 3176 N N . GLU A 1 386 ? 29.146 -20.291 -6.080 1.00 58.97 386 GLU A N 1
ATOM 3177 C CA . GLU A 1 386 ? 30.090 -19.305 -5.533 1.00 58.97 386 GLU A CA 1
ATOM 3178 C C . GLU A 1 386 ? 31.351 -19.889 -4.862 1.00 58.97 386 GLU A C 1
ATOM 3180 O O . GLU A 1 386 ? 31.296 -20.845 -4.087 1.00 58.97 386 GLU A O 1
ATOM 3185 N N . GLU A 1 387 ? 32.491 -19.209 -5.058 1.00 56.19 387 GLU A N 1
ATOM 3186 C CA . GLU A 1 387 ? 33.633 -19.292 -4.142 1.00 56.19 387 GLU A CA 1
ATOM 3187 C C . GLU A 1 387 ? 33.174 -18.873 -2.731 1.00 56.19 387 GLU A C 1
ATOM 3189 O O . GLU A 1 387 ? 32.583 -17.805 -2.564 1.00 56.19 387 GLU A O 1
ATOM 3194 N N . ASN A 1 388 ? 33.504 -19.665 -1.701 1.00 57.22 388 ASN A N 1
ATOM 3195 C CA . ASN A 1 388 ? 33.144 -19.438 -0.285 1.00 57.22 388 ASN A CA 1
ATOM 3196 C C . ASN A 1 388 ? 33.419 -18.008 0.250 1.00 57.22 388 ASN A C 1
ATOM 3198 O O . ASN A 1 388 ? 32.907 -17.642 1.304 1.00 57.22 388 ASN A O 1
ATOM 3202 N N . ALA A 1 389 ? 34.214 -17.201 -0.457 1.00 59.09 389 ALA A N 1
ATOM 3203 C CA . ALA A 1 389 ? 34.578 -15.832 -0.109 1.00 59.09 389 ALA A CA 1
ATOM 3204 C C . ALA A 1 389 ? 33.447 -14.785 -0.258 1.00 59.09 389 ALA A C 1
ATOM 3206 O O . ALA A 1 389 ? 33.577 -13.699 0.308 1.00 59.09 389 ALA A O 1
ATOM 3207 N N . PHE A 1 390 ? 32.355 -15.072 -0.985 1.00 65.25 390 PHE A N 1
ATOM 3208 C CA . PHE A 1 390 ? 31.304 -14.078 -1.298 1.00 65.25 390 PHE A CA 1
ATOM 3209 C C . PHE A 1 390 ? 29.958 -14.291 -0.589 1.00 65.25 390 PHE A C 1
ATOM 3211 O O . PHE A 1 390 ? 29.112 -13.397 -0.613 1.00 65.25 390 PHE A O 1
ATOM 3218 N N . ARG A 1 391 ? 29.791 -15.417 0.115 1.00 63.16 391 ARG A N 1
ATOM 3219 C CA . ARG A 1 391 ? 28.496 -15.898 0.632 1.00 63.16 391 ARG A CA 1
ATOM 3220 C C . ARG A 1 391 ? 27.801 -14.977 1.644 1.00 63.16 391 ARG A C 1
ATOM 3222 O O . ARG A 1 391 ? 26.593 -15.074 1.815 1.00 63.16 391 ARG A O 1
ATOM 3229 N N . ASN A 1 392 ? 28.562 -14.102 2.305 1.00 74.06 392 ASN A N 1
ATOM 3230 C CA . ASN A 1 392 ? 28.082 -13.236 3.390 1.00 74.06 392 ASN A CA 1
ATOM 3231 C C . ASN A 1 392 ? 28.113 -11.737 3.038 1.00 74.06 392 ASN A C 1
ATOM 3233 O O . ASN A 1 392 ? 27.929 -10.912 3.929 1.00 74.06 392 ASN A O 1
ATOM 3237 N N . LYS A 1 393 ? 28.395 -11.374 1.779 1.00 79.94 393 LYS A N 1
ATOM 3238 C CA . LYS A 1 393 ? 28.501 -9.971 1.349 1.00 79.94 393 LYS A CA 1
ATOM 3239 C C . LYS A 1 393 ? 27.259 -9.520 0.570 1.00 79.94 393 LYS A C 1
ATOM 3241 O O . LYS A 1 393 ? 26.724 -10.320 -0.204 1.00 79.94 393 LYS A O 1
ATOM 3246 N N . PRO A 1 394 ? 26.815 -8.261 0.725 1.00 84.56 394 PRO A N 1
ATOM 3247 C CA . PRO A 1 394 ? 25.732 -7.699 -0.071 1.00 84.56 394 PRO A CA 1
ATOM 3248 C C . PRO A 1 394 ? 26.121 -7.598 -1.560 1.00 84.56 394 PRO A C 1
ATOM 3250 O O . PRO A 1 394 ? 27.296 -7.633 -1.936 1.00 84.56 394 PRO A O 1
ATOM 3253 N N . LEU A 1 395 ? 25.110 -7.587 -2.435 1.00 80.81 395 LEU A N 1
ATOM 3254 C CA . LEU A 1 395 ? 25.276 -7.754 -3.887 1.00 80.81 395 LEU A CA 1
ATOM 3255 C C . LEU A 1 395 ? 26.144 -6.656 -4.526 1.00 80.81 395 LEU A C 1
ATOM 3257 O O . LEU A 1 395 ? 26.936 -6.935 -5.426 1.00 80.81 395 LEU A O 1
ATOM 3261 N N . ASP A 1 396 ? 26.009 -5.427 -4.051 1.00 84.69 396 ASP A N 1
ATOM 3262 C CA . ASP A 1 396 ? 26.820 -4.267 -4.418 1.00 84.69 396 ASP A CA 1
ATOM 3263 C C . ASP A 1 396 ? 28.307 -4.474 -4.097 1.00 84.69 396 ASP A C 1
ATOM 3265 O O . ASP A 1 396 ? 29.143 -4.361 -4.994 1.00 84.69 396 ASP A O 1
ATOM 3269 N N . GLU A 1 397 ? 28.640 -4.892 -2.876 1.00 85.12 397 GLU A N 1
ATOM 3270 C CA . GLU A 1 397 ? 30.019 -5.150 -2.448 1.00 85.12 397 GLU A CA 1
ATOM 3271 C C . GLU A 1 397 ? 30.640 -6.316 -3.236 1.00 85.12 397 GLU A C 1
ATOM 3273 O O . GLU A 1 397 ? 31.831 -6.317 -3.575 1.00 85.12 397 GLU A O 1
ATOM 3278 N N . ARG A 1 398 ? 29.823 -7.315 -3.589 1.00 85.06 398 ARG A N 1
ATOM 3279 C CA . ARG A 1 398 ? 30.240 -8.435 -4.441 1.00 85.06 398 ARG A CA 1
ATOM 3280 C C . ARG A 1 398 ? 30.564 -7.976 -5.859 1.00 85.06 398 ARG A C 1
ATOM 3282 O O . ARG A 1 398 ? 31.630 -8.315 -6.373 1.00 85.06 398 ARG A O 1
ATOM 3289 N N . ILE A 1 399 ? 29.685 -7.190 -6.479 1.00 87.88 399 ILE A N 1
ATOM 3290 C CA . ILE A 1 399 ? 29.886 -6.649 -7.830 1.00 87.88 399 ILE A CA 1
ATOM 3291 C C . ILE A 1 399 ? 31.091 -5.706 -7.858 1.00 87.88 399 ILE A C 1
ATOM 3293 O O . ILE A 1 399 ? 31.930 -5.827 -8.752 1.00 87.88 399 ILE A O 1
ATOM 3297 N N . MET A 1 400 ? 31.232 -4.843 -6.852 1.00 92.62 400 MET A N 1
ATOM 3298 C CA . MET A 1 400 ? 32.393 -3.975 -6.676 1.00 92.62 400 MET A CA 1
ATOM 3299 C C . MET A 1 400 ? 33.684 -4.792 -6.579 1.00 92.62 400 MET A C 1
ATOM 3301 O O . MET A 1 400 ? 34.653 -4.509 -7.280 1.00 92.62 400 MET A O 1
ATOM 3305 N N . THR A 1 401 ? 33.703 -5.852 -5.764 1.00 88.69 401 THR A N 1
ATOM 3306 C CA . THR A 1 401 ? 34.882 -6.717 -5.608 1.00 88.69 401 THR A CA 1
ATOM 3307 C C . THR A 1 401 ? 35.232 -7.432 -6.917 1.00 88.69 401 THR A C 1
ATOM 3309 O O . THR A 1 401 ? 36.411 -7.546 -7.264 1.00 88.69 401 THR A O 1
ATOM 3312 N N . ILE A 1 402 ? 34.229 -7.887 -7.678 1.00 89.19 402 ILE A N 1
ATOM 3313 C CA . ILE A 1 402 ? 34.430 -8.492 -9.003 1.00 89.19 402 ILE A CA 1
ATOM 3314 C C . ILE A 1 402 ? 35.009 -7.458 -9.978 1.00 89.19 402 ILE A C 1
ATOM 3316 O O . ILE A 1 402 ? 36.015 -7.749 -10.625 1.00 89.19 402 ILE A O 1
ATOM 3320 N N . ALA A 1 403 ? 34.438 -6.252 -10.043 1.00 90.12 403 ALA A N 1
ATOM 3321 C CA . ALA A 1 403 ? 34.914 -5.160 -10.892 1.00 90.12 403 ALA A CA 1
ATOM 3322 C C . ALA A 1 403 ? 36.356 -4.758 -10.551 1.00 90.12 403 ALA A C 1
ATOM 3324 O O . ALA A 1 403 ? 37.219 -4.724 -11.427 1.00 90.12 403 ALA A O 1
ATOM 3325 N N . LYS A 1 404 ? 36.642 -4.553 -9.263 1.00 90.69 404 LYS A N 1
ATOM 3326 C CA . LYS A 1 404 ? 37.964 -4.226 -8.720 1.00 90.69 404 LYS A CA 1
ATOM 3327 C C . LYS A 1 404 ? 39.008 -5.269 -9.096 1.00 90.69 404 LYS A C 1
ATOM 3329 O O . LYS A 1 404 ? 40.053 -4.916 -9.644 1.00 90.69 404 LYS A O 1
ATOM 3334 N N . ASN A 1 405 ? 38.727 -6.549 -8.851 1.00 88.75 405 ASN A N 1
ATOM 3335 C CA . ASN A 1 405 ? 39.659 -7.631 -9.167 1.00 88.75 405 ASN A CA 1
ATOM 3336 C C . ASN A 1 405 ? 39.876 -7.764 -10.676 1.00 88.75 405 ASN A C 1
ATOM 3338 O O . ASN A 1 405 ? 41.018 -7.865 -11.117 1.00 88.75 405 ASN A O 1
ATOM 3342 N N . PHE A 1 406 ? 38.804 -7.700 -11.467 1.00 90.75 406 PHE A N 1
ATOM 3343 C CA . PHE A 1 406 ? 38.882 -7.845 -12.915 1.00 90.75 406 PHE A CA 1
ATOM 3344 C C . PHE A 1 406 ? 39.668 -6.703 -13.571 1.00 90.75 406 PHE A C 1
ATOM 3346 O O . PHE A 1 406 ? 40.575 -6.957 -14.359 1.00 90.75 406 PHE A O 1
ATOM 3353 N N . ILE A 1 407 ? 39.381 -5.449 -13.207 1.00 88.81 407 ILE A N 1
ATOM 3354 C CA . ILE A 1 407 ? 40.095 -4.266 -13.716 1.00 88.81 407 ILE A CA 1
ATOM 3355 C C . ILE A 1 407 ? 41.564 -4.293 -13.285 1.00 88.81 407 ILE A C 1
ATOM 3357 O O . ILE A 1 407 ? 42.457 -4.022 -14.088 1.00 88.81 407 ILE A O 1
ATOM 3361 N N . THR A 1 408 ? 41.833 -4.672 -12.036 1.00 85.75 408 THR A N 1
ATOM 3362 C CA . THR A 1 408 ? 43.204 -4.808 -11.535 1.00 85.75 408 THR A CA 1
ATOM 3363 C C . THR A 1 408 ? 43.970 -5.871 -12.317 1.00 85.75 408 THR A C 1
ATOM 3365 O O . THR A 1 408 ? 45.087 -5.620 -12.755 1.00 85.75 408 THR A O 1
ATOM 3368 N N . GLU A 1 409 ? 43.383 -7.047 -12.539 1.00 86.69 409 GLU A N 1
ATOM 3369 C CA . GLU A 1 409 ? 44.010 -8.097 -13.343 1.00 86.69 409 GLU A CA 1
ATOM 3370 C C . GLU A 1 409 ? 44.221 -7.667 -14.794 1.00 86.69 409 GLU A C 1
ATOM 3372 O O . GLU A 1 409 ? 45.294 -7.910 -15.344 1.00 86.69 409 GLU A O 1
ATOM 3377 N N . LEU A 1 410 ? 43.242 -6.988 -15.397 1.00 85.88 410 LEU A N 1
ATOM 3378 C CA . LEU A 1 410 ? 43.322 -6.479 -16.764 1.00 85.88 410 LEU A CA 1
ATOM 3379 C C . LEU A 1 410 ? 44.503 -5.515 -16.948 1.00 85.88 410 LEU A C 1
ATOM 3381 O O . LEU A 1 410 ? 45.194 -5.574 -17.964 1.00 85.88 410 LEU A O 1
ATOM 3385 N N . LEU A 1 411 ? 44.750 -4.647 -15.966 1.00 81.69 411 LEU A N 1
ATOM 3386 C CA . LEU A 1 411 ? 45.818 -3.643 -16.004 1.00 81.69 411 LEU A CA 1
ATOM 3387 C C . LEU A 1 411 ? 47.185 -4.169 -15.534 1.00 81.69 411 LEU A C 1
ATOM 3389 O O . LEU A 1 411 ? 48.193 -3.490 -15.729 1.00 81.69 411 LEU A O 1
ATOM 3393 N N . MET A 1 412 ? 47.220 -5.352 -14.911 1.00 80.25 412 MET A N 1
ATOM 3394 C CA . MET A 1 412 ? 48.442 -6.017 -14.436 1.00 80.25 412 MET A CA 1
ATOM 3395 C C . MET A 1 412 ? 48.945 -7.105 -15.389 1.00 80.25 412 MET A C 1
ATOM 3397 O O . MET A 1 412 ? 50.147 -7.332 -15.458 1.00 80.25 412 MET A O 1
ATOM 3401 N N . LYS A 1 413 ? 48.045 -7.805 -16.094 1.00 75.69 413 LYS A N 1
ATOM 3402 C CA . LYS A 1 413 ? 48.388 -8.918 -17.001 1.00 75.69 413 LYS A CA 1
ATOM 3403 C C . LYS A 1 413 ? 48.790 -8.465 -18.405 1.00 75.69 413 LYS A C 1
ATOM 3405 O O . LYS A 1 413 ? 49.372 -9.253 -19.142 1.00 75.69 413 LYS A O 1
ATOM 3410 N N . ASN A 1 414 ? 48.454 -7.238 -18.791 1.00 59.22 414 ASN A N 1
ATOM 3411 C CA . ASN A 1 414 ? 48.745 -6.730 -20.122 1.00 59.22 414 ASN A CA 1
ATOM 3412 C C . ASN A 1 414 ? 50.015 -5.869 -20.108 1.00 59.22 414 ASN A C 1
ATOM 3414 O O . ASN A 1 414 ? 49.984 -4.717 -19.675 1.00 59.22 414 ASN A O 1
ATOM 3418 N N . ASP A 1 415 ? 51.099 -6.402 -20.674 1.00 51.44 415 ASP A N 1
ATOM 3419 C CA . ASP A 1 415 ? 52.140 -5.584 -21.300 1.00 51.44 415 ASP A CA 1
ATOM 3420 C C . ASP A 1 415 ? 51.525 -4.951 -22.555 1.00 51.44 415 ASP A C 1
ATOM 3422 O O . ASP A 1 415 ? 51.608 -5.484 -23.665 1.00 51.44 415 ASP A O 1
ATOM 3426 N N . PHE A 1 416 ? 50.800 -3.844 -22.379 1.00 53.59 416 PHE A N 1
ATOM 3427 C CA . PHE A 1 416 ? 50.276 -3.099 -23.517 1.00 53.59 416 PHE A CA 1
ATOM 3428 C C . PHE A 1 416 ? 51.466 -2.595 -24.345 1.00 53.59 416 PHE A C 1
ATOM 3430 O O . PHE A 1 416 ? 52.383 -1.992 -23.776 1.00 53.59 416 PHE A O 1
ATOM 3437 N N . PRO A 1 417 ? 51.494 -2.826 -25.671 1.00 40.94 417 PRO A N 1
ATOM 3438 C CA . PRO A 1 417 ? 52.586 -2.348 -26.502 1.00 40.94 417 PRO A CA 1
ATOM 3439 C C . PRO A 1 417 ? 52.674 -0.834 -26.339 1.00 40.94 417 PRO A C 1
ATOM 3441 O O . PRO A 1 417 ? 51.690 -0.132 -26.564 1.00 40.94 417 PRO A O 1
ATOM 3444 N N . SER A 1 418 ? 53.841 -0.344 -25.919 1.00 38.59 418 SER A N 1
ATOM 3445 C CA . SER A 1 418 ? 54.129 1.073 -25.701 1.00 38.59 418 SER A CA 1
ATOM 3446 C C . SER A 1 418 ? 54.003 1.845 -27.019 1.00 38.59 418 SER A C 1
ATOM 3448 O O . SER A 1 418 ? 54.989 2.126 -27.700 1.00 38.59 418 SER A O 1
ATOM 3450 N N . GLN A 1 419 ? 52.780 2.163 -27.434 1.00 36.50 419 GLN A N 1
ATOM 3451 C CA . GLN A 1 419 ? 52.533 3.053 -28.554 1.00 36.50 419 GLN A CA 1
ATOM 3452 C C . GLN A 1 419 ? 52.515 4.481 -28.020 1.00 36.50 419 GLN A C 1
ATOM 3454 O O . GLN A 1 419 ? 51.649 4.879 -27.249 1.00 36.50 419 GLN A O 1
ATOM 3459 N N . ARG A 1 420 ? 53.579 5.189 -28.410 1.00 36.41 420 ARG A N 1
ATOM 3460 C CA . ARG A 1 420 ? 53.889 6.608 -28.217 1.00 36.41 420 ARG A CA 1
ATOM 3461 C C . ARG A 1 420 ? 52.668 7.473 -27.905 1.00 36.41 420 ARG A C 1
ATOM 3463 O O . ARG A 1 420 ? 51.751 7.568 -28.715 1.00 36.41 420 ARG A O 1
ATOM 3470 N N . ILE A 1 421 ? 52.761 8.187 -26.786 1.00 31.97 421 ILE A N 1
ATOM 3471 C CA . ILE A 1 421 ? 51.996 9.399 -26.491 1.00 31.97 421 ILE A CA 1
ATOM 3472 C C . ILE A 1 421 ? 52.090 10.308 -27.724 1.00 31.97 421 ILE A C 1
ATOM 3474 O O . ILE A 1 421 ? 53.161 10.823 -28.046 1.00 31.97 421 ILE A O 1
ATOM 3478 N N . ILE A 1 422 ? 50.992 10.444 -28.465 1.00 34.53 422 ILE A N 1
ATOM 3479 C CA . ILE A 1 422 ? 50.872 11.452 -29.514 1.00 34.53 422 ILE A CA 1
ATOM 3480 C C . ILE A 1 422 ? 50.467 12.735 -28.796 1.00 34.53 422 ILE A C 1
ATOM 3482 O O . ILE A 1 422 ? 49.340 12.848 -28.317 1.00 34.53 422 ILE A O 1
ATOM 3486 N N . GLU A 1 423 ? 51.397 13.686 -28.701 1.00 33.56 423 GLU A N 1
ATOM 3487 C CA . GLU A 1 423 ? 51.086 15.043 -28.255 1.00 33.56 423 GLU A CA 1
ATOM 3488 C C . GLU A 1 423 ? 49.939 15.622 -29.106 1.00 33.56 423 GLU A C 1
ATOM 3490 O O . GLU A 1 423 ? 49.953 15.499 -30.340 1.00 33.56 423 GLU A O 1
ATOM 3495 N N . PRO A 1 424 ? 48.929 16.257 -28.488 1.00 30.72 424 PRO A N 1
ATOM 3496 C CA . PRO A 1 424 ? 47.825 16.847 -29.225 1.00 30.72 424 PRO A CA 1
ATOM 3497 C C . PRO A 1 424 ? 48.337 17.995 -30.107 1.00 30.72 424 PRO A C 1
ATOM 3499 O O . PRO A 1 424 ? 48.890 18.982 -29.624 1.00 30.72 424 PRO A O 1
ATOM 3502 N N . LYS A 1 425 ? 48.132 17.873 -31.425 1.00 31.80 425 LYS A N 1
ATOM 3503 C CA . LYS A 1 425 ? 48.438 18.932 -32.399 1.00 31.80 425 LYS A CA 1
ATOM 3504 C C . LYS A 1 425 ? 47.697 20.231 -32.035 1.00 31.80 425 LYS A C 1
ATOM 3506 O O . LYS A 1 425 ? 46.477 20.188 -31.852 1.00 31.80 425 LYS A O 1
ATOM 3511 N N . PRO A 1 426 ? 48.374 21.394 -32.028 1.00 31.08 426 PRO A N 1
ATOM 3512 C CA . PRO A 1 426 ? 47.711 22.676 -31.841 1.00 31.08 426 PRO A CA 1
ATOM 3513 C C . PRO A 1 426 ? 46.803 22.972 -33.041 1.00 31.08 426 PRO A C 1
ATOM 3515 O O . PRO A 1 426 ? 47.219 22.879 -34.199 1.00 31.08 426 PRO A O 1
ATOM 3518 N N . ARG A 1 427 ? 45.543 23.326 -32.762 1.00 32.62 427 ARG A N 1
ATOM 3519 C CA . ARG A 1 427 ? 44.620 23.853 -33.772 1.00 32.62 427 ARG A CA 1
ATOM 3520 C C . ARG A 1 427 ? 45.149 25.189 -34.292 1.00 32.62 427 ARG A C 1
ATOM 3522 O O . ARG A 1 427 ? 45.546 26.063 -33.526 1.00 32.62 427 ARG A O 1
ATOM 3529 N N . SER A 1 428 ? 45.136 25.303 -35.612 1.00 33.44 428 SER A N 1
ATOM 3530 C CA . SER A 1 428 ? 45.503 26.464 -36.411 1.00 33.44 428 SER A CA 1
ATOM 3531 C C . SER A 1 428 ? 44.821 27.764 -35.964 1.00 33.44 428 SER A C 1
ATOM 3533 O O . SER A 1 428 ? 43.631 27.795 -35.657 1.00 33.44 428 SER A O 1
ATOM 3535 N N . THR A 1 429 ? 45.618 28.825 -36.007 1.00 33.22 429 THR A N 1
ATOM 3536 C CA . THR A 1 429 ? 45.341 30.261 -35.866 1.00 33.22 429 THR A CA 1
ATOM 3537 C C . THR A 1 429 ? 44.050 30.775 -36.525 1.00 33.22 429 THR A C 1
ATOM 3539 O O . THR A 1 429 ? 43.768 30.425 -37.669 1.00 33.22 429 THR A O 1
ATOM 3542 N N . PRO A 1 430 ? 43.379 31.767 -35.907 1.00 32.38 430 PRO A N 1
ATOM 3543 C CA . PRO A 1 430 ? 42.735 32.885 -36.599 1.00 32.38 430 PRO A CA 1
ATOM 3544 C C . PRO A 1 430 ? 43.651 34.134 -36.608 1.00 32.38 430 PRO A C 1
ATOM 3546 O O . PRO A 1 430 ? 44.561 34.242 -35.780 1.00 32.38 430 PRO A O 1
ATOM 3549 N N . PRO A 1 431 ? 43.457 35.086 -37.540 1.00 32.34 431 PRO A N 1
ATOM 3550 C CA . PRO A 1 431 ? 44.405 36.168 -37.781 1.00 32.34 431 PRO A CA 1
ATOM 3551 C C . PRO A 1 431 ? 44.305 37.323 -36.767 1.00 32.34 431 PRO A C 1
ATOM 3553 O O . PRO A 1 431 ? 43.245 37.878 -36.512 1.00 32.34 431 PRO A O 1
ATOM 3556 N N . ALA A 1 432 ? 45.480 37.673 -36.245 1.00 32.16 432 ALA A N 1
ATOM 3557 C CA . ALA A 1 432 ? 46.061 38.994 -35.984 1.00 32.16 432 ALA A CA 1
ATOM 3558 C C . ALA A 1 432 ? 45.197 40.233 -35.610 1.00 32.16 432 ALA A C 1
ATOM 3560 O O . ALA A 1 432 ? 44.473 40.789 -36.431 1.00 32.16 432 ALA A O 1
ATOM 3561 N N . LYS A 1 433 ? 45.618 40.803 -34.460 1.00 32.94 433 LYS A N 1
ATOM 3562 C CA . LYS A 1 433 ? 45.791 42.230 -34.077 1.00 32.94 433 LYS A CA 1
ATOM 3563 C C . LYS A 1 433 ? 44.614 42.978 -33.424 1.00 32.94 433 LYS A C 1
ATOM 3565 O O . LYS A 1 433 ? 43.781 43.551 -34.113 1.00 32.94 433 LYS A O 1
ATOM 3570 N N . ARG A 1 434 ? 44.735 43.219 -32.107 1.00 28.22 434 ARG A N 1
ATOM 3571 C CA . ARG A 1 434 ? 45.321 44.452 -31.513 1.00 28.22 434 ARG A CA 1
ATOM 3572 C C . ARG A 1 434 ? 45.569 44.284 -29.994 1.00 28.22 434 ARG A C 1
ATOM 3574 O O . ARG A 1 434 ? 44.709 43.799 -29.275 1.00 28.22 434 ARG A O 1
ATOM 3581 N N . THR A 1 435 ? 46.768 44.663 -29.558 1.00 30.12 435 THR A N 1
ATOM 3582 C CA . THR A 1 435 ? 47.280 44.882 -28.181 1.00 30.12 435 THR A CA 1
ATOM 3583 C C . THR A 1 435 ? 46.962 46.315 -27.692 1.00 30.12 435 THR A C 1
ATOM 3585 O O . THR A 1 435 ? 46.507 47.100 -28.530 1.00 30.12 435 THR A O 1
ATOM 3588 N N . PRO A 1 436 ? 47.368 46.767 -26.477 1.00 44.25 436 PRO A N 1
ATOM 3589 C CA . PRO A 1 436 ? 47.556 46.117 -25.159 1.00 44.25 436 PRO A CA 1
ATOM 3590 C C . PRO A 1 436 ? 46.929 46.937 -23.986 1.00 44.25 436 PRO A C 1
ATOM 3592 O O . PRO A 1 436 ? 46.473 48.051 -24.205 1.00 44.25 436 PRO A O 1
ATOM 3595 N N . ASP A 1 437 ? 46.944 46.370 -22.768 1.00 25.70 437 ASP A N 1
ATOM 3596 C CA . ASP A 1 437 ? 46.988 47.000 -21.414 1.00 25.70 437 ASP A CA 1
ATOM 3597 C C . ASP A 1 437 ? 45.991 46.328 -20.456 1.00 25.70 437 ASP A C 1
ATOM 3599 O O . ASP A 1 437 ? 44.907 45.929 -20.862 1.00 25.70 437 ASP A O 1
ATOM 3603 N N . ALA A 1 438 ? 46.206 46.192 -19.151 1.00 30.59 438 ALA A N 1
ATOM 3604 C CA . ALA A 1 438 ? 47.376 46.041 -18.293 1.00 30.59 438 ALA A CA 1
ATOM 3605 C C . ALA A 1 438 ? 46.814 45.488 -16.960 1.00 30.59 438 ALA A C 1
ATOM 3607 O O . ALA A 1 438 ? 45.669 45.764 -16.607 1.00 30.59 438 ALA A O 1
ATOM 3608 N N . SER A 1 439 ? 47.627 44.737 -16.211 1.00 31.88 439 SER A N 1
ATOM 3609 C CA . SER A 1 439 ? 47.411 44.305 -14.813 1.00 31.88 439 SER A CA 1
ATOM 3610 C C . SER A 1 439 ? 46.160 43.463 -14.487 1.00 31.88 439 SER A C 1
ATOM 3612 O O . SER A 1 439 ? 45.107 43.985 -14.135 1.00 31.88 439 SER A O 1
ATOM 3614 N N . ALA A 1 440 ? 46.332 42.136 -14.449 1.00 28.39 440 ALA A N 1
ATOM 3615 C CA . ALA A 1 440 ? 45.445 41.230 -13.719 1.00 28.39 440 ALA A CA 1
ATOM 3616 C C . ALA A 1 440 ? 46.136 40.746 -12.435 1.00 28.39 440 ALA A C 1
ATOM 3618 O O . ALA A 1 440 ? 47.114 39.998 -12.475 1.00 28.39 440 ALA A O 1
ATOM 3619 N N . GLN A 1 441 ? 45.614 41.209 -11.298 1.00 30.33 441 GLN A N 1
ATOM 3620 C CA . GLN A 1 441 ? 45.838 40.627 -9.979 1.00 30.33 441 GLN A CA 1
ATOM 3621 C C . GLN A 1 441 ? 45.196 39.236 -9.899 1.00 30.33 441 GLN A C 1
ATOM 3623 O O . GLN A 1 441 ? 44.128 38.980 -10.452 1.00 30.33 441 GLN A O 1
ATOM 3628 N N . ILE A 1 442 ? 45.869 38.357 -9.167 1.00 30.88 442 ILE A N 1
ATOM 3629 C CA . ILE A 1 442 ? 45.458 36.997 -8.829 1.00 30.88 442 ILE A CA 1
ATOM 3630 C C . ILE A 1 442 ? 44.195 37.046 -7.946 1.00 30.88 442 ILE A C 1
ATOM 3632 O O . ILE A 1 442 ? 44.208 37.687 -6.897 1.00 30.88 442 ILE A O 1
ATOM 3636 N N . LYS A 1 443 ? 43.132 36.328 -8.333 1.00 29.34 443 LYS A N 1
ATOM 3637 C CA . LYS A 1 443 ? 42.031 35.910 -7.443 1.00 29.34 443 LYS A CA 1
ATOM 3638 C C . LYS A 1 443 ? 41.991 34.372 -7.355 1.00 29.34 443 LYS A C 1
ATOM 3640 O O . LYS A 1 443 ? 42.190 33.724 -8.383 1.00 29.34 443 LYS A O 1
ATOM 3645 N N . PRO A 1 444 ? 41.751 33.789 -6.164 1.00 29.00 444 PRO A N 1
ATOM 3646 C CA . PRO A 1 444 ? 41.602 32.345 -5.978 1.00 29.00 444 PRO A CA 1
ATOM 3647 C C . PRO A 1 444 ? 40.227 31.840 -6.473 1.00 29.00 444 PRO A C 1
ATOM 3649 O O . PRO A 1 444 ? 39.321 32.652 -6.665 1.00 29.00 444 PRO A O 1
ATOM 3652 N N . PRO A 1 445 ? 40.074 30.522 -6.719 1.00 30.95 445 PRO A N 1
ATOM 3653 C CA . PRO A 1 445 ? 38.982 29.975 -7.520 1.00 30.95 445 PRO A CA 1
ATOM 3654 C C . PRO A 1 445 ? 37.653 29.865 -6.758 1.00 30.95 445 PRO A C 1
ATOM 3656 O O . PRO A 1 445 ? 37.600 29.369 -5.633 1.00 30.95 445 PRO A O 1
ATOM 3659 N N . ASP A 1 446 ? 36.589 30.288 -7.442 1.00 30.14 446 ASP A N 1
ATOM 3660 C CA . ASP A 1 446 ? 35.180 30.147 -7.071 1.00 30.14 446 ASP A CA 1
ATOM 3661 C C . ASP A 1 446 ? 34.758 28.675 -6.937 1.00 30.14 446 ASP A C 1
ATOM 3663 O O . ASP A 1 446 ? 35.002 27.855 -7.826 1.00 30.14 446 ASP A O 1
ATOM 3667 N N . GLN A 1 447 ? 34.040 28.364 -5.855 1.00 33.78 447 GLN A N 1
ATOM 3668 C CA . GLN A 1 447 ? 33.192 27.177 -5.751 1.00 33.78 447 GLN A CA 1
ATOM 3669 C C . GLN A 1 447 ? 31.741 27.588 -6.018 1.00 33.78 447 GLN A C 1
ATOM 3671 O O . GLN A 1 447 ? 31.115 28.314 -5.245 1.00 33.78 447 GLN A O 1
ATOM 3676 N N . THR A 1 448 ? 31.212 27.130 -7.146 1.00 32.97 448 THR A N 1
ATOM 3677 C CA . THR A 1 448 ? 29.863 27.404 -7.637 1.00 32.97 448 THR A CA 1
ATOM 3678 C C . THR A 1 448 ? 28.812 26.591 -6.876 1.00 32.97 448 THR A C 1
ATOM 3680 O O . THR A 1 448 ? 28.728 25.373 -7.004 1.00 32.97 448 THR A O 1
ATOM 3683 N N . ILE A 1 449 ? 27.959 27.288 -6.119 1.00 38.69 449 ILE A N 1
ATOM 3684 C CA . ILE A 1 449 ? 26.660 26.788 -5.642 1.00 38.69 449 ILE A CA 1
ATOM 3685 C C . ILE A 1 449 ? 25.600 27.232 -6.659 1.00 38.69 449 ILE A C 1
ATOM 3687 O O . ILE A 1 449 ? 25.531 28.407 -7.023 1.00 38.69 449 ILE A O 1
ATOM 3691 N N . THR A 1 450 ? 24.796 26.287 -7.141 1.00 35.22 450 THR A N 1
ATOM 3692 C CA . THR A 1 450 ? 23.798 26.452 -8.208 1.00 35.22 450 THR A CA 1
ATOM 3693 C C . THR A 1 450 ? 22.709 27.474 -7.854 1.00 35.22 450 THR A C 1
ATOM 3695 O O . THR A 1 450 ? 21.991 27.326 -6.871 1.00 35.22 450 THR A O 1
ATOM 3698 N N . GLY A 1 451 ? 22.557 28.509 -8.684 1.00 37.72 451 GLY A N 1
ATOM 3699 C CA . GLY A 1 451 ? 21.775 29.721 -8.402 1.00 37.72 451 GLY A CA 1
ATOM 3700 C C . GLY A 1 451 ? 20.241 29.633 -8.410 1.00 37.72 451 GLY A C 1
ATOM 3701 O O . GLY A 1 451 ? 19.632 30.692 -8.346 1.00 37.72 451 GLY A O 1
ATOM 3702 N N . LYS A 1 452 ? 19.616 28.444 -8.481 1.00 42.38 452 LYS A N 1
ATOM 3703 C CA . LYS A 1 452 ? 18.139 28.290 -8.433 1.00 42.38 452 LYS A CA 1
ATOM 3704 C C . LYS A 1 452 ? 17.580 28.091 -7.013 1.00 42.38 452 LYS A C 1
ATOM 3706 O O . LYS A 1 452 ? 16.515 28.610 -6.719 1.00 42.38 452 LYS A O 1
ATOM 3711 N N . GLU A 1 453 ? 18.304 27.417 -6.113 1.00 45.19 453 GLU A N 1
ATOM 3712 C CA . GLU A 1 453 ? 17.867 27.237 -4.708 1.00 45.19 453 GLU A CA 1
ATOM 3713 C C . GLU A 1 453 ? 18.039 28.517 -3.870 1.00 45.19 453 GLU A C 1
ATOM 3715 O O . GLU A 1 453 ? 17.279 28.766 -2.939 1.00 45.19 453 GLU A O 1
ATOM 3720 N N . LYS A 1 454 ? 19.001 29.381 -4.230 1.00 49.81 454 LYS A N 1
ATOM 3721 C CA . LYS A 1 454 ? 19.199 30.677 -3.558 1.00 49.81 454 LYS A CA 1
ATOM 3722 C C . LYS A 1 454 ? 18.060 31.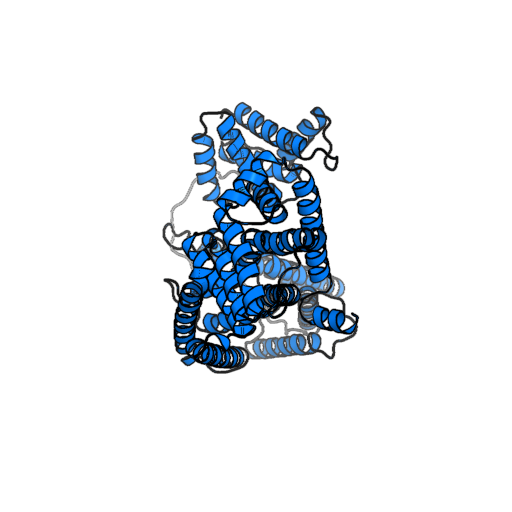669 -3.804 1.00 49.81 454 LYS A C 1
ATOM 3724 O O . LYS A 1 454 ? 17.920 32.596 -3.016 1.00 49.81 454 LYS A O 1
ATOM 3729 N N . THR A 1 455 ? 17.306 31.534 -4.896 1.00 52.38 455 THR A N 1
ATOM 3730 C CA . THR A 1 455 ? 16.265 32.504 -5.273 1.00 52.38 455 THR A CA 1
ATOM 3731 C C . THR A 1 455 ? 14.998 32.304 -4.438 1.00 52.38 455 THR A C 1
ATOM 3733 O O . THR A 1 455 ? 14.517 33.266 -3.853 1.00 52.38 455 THR A O 1
ATOM 3736 N N . ASP A 1 456 ? 14.560 31.054 -4.260 1.00 73.31 456 ASP A N 1
ATOM 3737 C CA . ASP A 1 456 ? 13.357 30.696 -3.488 1.00 73.31 456 ASP A CA 1
ATOM 3738 C C . ASP A 1 456 ? 13.526 30.948 -1.974 1.00 73.31 456 ASP A C 1
ATOM 3740 O O . ASP A 1 456 ? 12.666 31.535 -1.321 1.00 73.31 456 ASP A O 1
ATOM 3744 N N . LEU A 1 457 ? 14.685 30.603 -1.398 1.00 78.81 457 LEU A N 1
ATOM 3745 C CA . LEU A 1 457 ? 14.941 30.866 0.025 1.00 78.81 457 LEU A CA 1
ATOM 3746 C C . LEU A 1 457 ? 15.079 32.369 0.329 1.00 78.81 457 LEU A C 1
ATOM 3748 O O . LEU A 1 457 ? 14.702 32.817 1.410 1.00 78.81 457 LEU A O 1
ATOM 3752 N N . LYS A 1 458 ? 15.600 33.160 -0.618 1.00 80.31 458 LYS A N 1
ATOM 3753 C CA . LYS A 1 458 ? 15.739 34.613 -0.454 1.00 80.31 458 LYS A CA 1
ATOM 3754 C C . LYS A 1 458 ? 14.386 35.312 -0.443 1.00 80.31 458 LYS A C 1
ATOM 3756 O O . LYS A 1 458 ? 14.193 36.196 0.384 1.00 80.31 458 LYS A O 1
ATOM 3761 N N . GLU A 1 459 ? 13.477 34.906 -1.326 1.00 80.75 459 GLU A N 1
ATOM 3762 C CA . GLU A 1 459 ? 12.097 35.405 -1.367 1.00 80.75 459 GLU A CA 1
ATOM 3763 C C . GLU A 1 459 ? 11.352 35.023 -0.082 1.00 80.75 459 GLU A C 1
ATOM 3765 O O . GLU A 1 459 ? 10.849 35.900 0.611 1.00 80.75 459 GLU A O 1
ATOM 3770 N N . LYS A 1 460 ? 11.438 33.757 0.354 1.00 84.31 460 LYS A N 1
ATOM 3771 C CA . LYS A 1 460 ? 10.842 33.291 1.623 1.00 84.31 460 LYS A CA 1
ATOM 3772 C C . LYS A 1 460 ? 11.323 34.056 2.855 1.00 84.31 460 LYS A C 1
ATOM 3774 O O . LYS A 1 460 ? 10.535 34.291 3.765 1.00 84.31 460 LYS A O 1
ATOM 3779 N N . ILE A 1 461 ? 12.609 34.407 2.916 1.00 84.94 461 ILE A N 1
ATOM 3780 C CA . ILE A 1 461 ? 13.174 35.190 4.025 1.00 84.94 461 ILE A CA 1
ATOM 3781 C C . ILE A 1 461 ? 12.752 36.663 3.923 1.00 84.94 461 ILE A C 1
ATOM 3783 O O . ILE A 1 461 ? 12.433 37.260 4.945 1.00 84.94 461 ILE A O 1
ATOM 3787 N N . ALA A 1 462 ? 12.725 37.239 2.716 1.00 81.50 462 ALA A N 1
ATOM 3788 C CA . ALA A 1 462 ? 12.316 38.627 2.493 1.00 81.50 462 ALA A CA 1
ATOM 3789 C C . ALA A 1 462 ? 10.819 38.864 2.766 1.00 81.50 462 ALA A C 1
ATOM 3791 O O . ALA A 1 462 ? 10.451 39.944 3.222 1.00 81.50 462 ALA A O 1
ATOM 3792 N N . ASP A 1 463 ? 9.980 37.851 2.537 1.00 82.44 463 ASP A N 1
ATOM 3793 C CA . ASP A 1 463 ? 8.533 37.894 2.781 1.00 82.44 463 ASP A CA 1
ATOM 3794 C C . ASP A 1 463 ? 8.157 37.673 4.259 1.00 82.44 463 ASP A C 1
ATOM 3796 O O . ASP A 1 463 ? 6.990 37.806 4.635 1.00 82.44 463 ASP A O 1
ATOM 3800 N N . CYS A 1 464 ? 9.121 37.338 5.125 1.00 87.06 464 CYS A N 1
ATOM 3801 C CA . CYS A 1 464 ? 8.876 37.196 6.558 1.00 87.06 464 CYS A CA 1
ATOM 3802 C C . CYS A 1 464 ? 8.749 38.577 7.214 1.00 87.06 464 CYS A C 1
ATOM 3804 O O . CYS A 1 464 ? 9.735 39.282 7.411 1.00 87.06 464 CYS A O 1
ATOM 3806 N N . SER A 1 465 ? 7.533 38.936 7.619 1.00 80.69 465 SER A N 1
ATOM 3807 C CA . SER A 1 465 ? 7.237 40.199 8.307 1.00 80.69 465 SER A CA 1
ATOM 3808 C C . SER A 1 465 ? 7.300 40.081 9.834 1.00 80.69 465 SER A C 1
ATOM 3810 O O . SER A 1 465 ? 7.372 41.084 10.549 1.00 80.69 465 SER A O 1
ATOM 3812 N N . THR A 1 466 ? 7.283 38.849 10.352 1.00 88.56 466 THR A N 1
ATOM 3813 C CA . THR A 1 466 ? 7.297 38.552 11.788 1.00 88.56 466 THR A CA 1
ATOM 3814 C C . THR A 1 466 ? 8.345 37.504 12.166 1.00 88.56 466 THR A C 1
ATOM 3816 O O . THR A 1 466 ? 8.712 36.623 11.390 1.00 88.56 466 THR A O 1
ATOM 3819 N N . GLU A 1 467 ? 8.787 37.536 13.426 1.00 87.75 467 GLU A N 1
ATOM 3820 C CA . GLU A 1 467 ? 9.688 36.517 13.986 1.00 87.75 467 GLU A CA 1
ATOM 3821 C C . GLU A 1 467 ? 9.082 35.106 13.960 1.00 87.75 467 GLU A C 1
ATOM 3823 O O . GLU A 1 467 ? 9.803 34.125 13.792 1.00 87.75 467 GLU A O 1
ATOM 3828 N N . ALA A 1 468 ? 7.758 34.994 14.093 1.00 87.62 468 ALA A N 1
ATOM 3829 C CA . ALA A 1 468 ? 7.060 33.716 14.026 1.00 87.62 468 ALA A CA 1
ATOM 3830 C C . ALA A 1 468 ? 7.138 33.091 12.622 1.00 87.62 468 ALA A C 1
ATOM 3832 O O . ALA A 1 468 ? 7.337 31.880 12.499 1.00 87.62 468 ALA A O 1
ATOM 3833 N N . GLU A 1 469 ? 7.032 33.909 11.571 1.00 87.62 469 GLU A N 1
ATOM 3834 C CA . GLU A 1 469 ? 7.184 33.475 10.178 1.00 87.62 469 GLU A CA 1
ATOM 3835 C C . GLU A 1 469 ? 8.623 33.050 9.884 1.00 87.62 469 GLU A C 1
ATOM 3837 O O . GLU A 1 469 ? 8.837 31.956 9.357 1.00 87.62 469 GLU A O 1
ATOM 3842 N N . LEU A 1 470 ? 9.605 33.841 10.328 1.00 89.56 470 LEU A N 1
ATOM 3843 C CA . LEU A 1 470 ? 11.022 33.511 10.171 1.00 89.56 470 LEU A CA 1
ATOM 3844 C C . LEU A 1 470 ? 11.382 32.205 10.896 1.00 89.56 470 LEU A C 1
ATOM 3846 O O . LEU A 1 470 ? 12.041 31.334 10.330 1.00 89.56 470 LEU A O 1
ATOM 3850 N N . LEU A 1 471 ? 10.884 32.009 12.121 1.00 91.50 471 LEU A N 1
ATOM 3851 C CA . LEU A 1 471 ? 11.052 30.752 12.856 1.00 91.50 471 LEU A CA 1
ATOM 3852 C C . LEU A 1 471 ? 10.399 29.564 12.145 1.00 91.50 471 LEU A C 1
ATOM 3854 O O . LEU A 1 471 ? 10.937 28.460 12.209 1.00 91.50 471 LEU A O 1
ATOM 3858 N N . ARG A 1 472 ? 9.262 29.755 11.465 1.00 89.88 472 ARG A N 1
ATOM 3859 C CA . ARG A 1 472 ? 8.624 28.696 10.668 1.00 89.88 472 ARG A CA 1
ATOM 3860 C C . ARG A 1 472 ? 9.508 28.287 9.489 1.00 89.88 472 ARG A C 1
ATOM 3862 O O . ARG A 1 472 ? 9.688 27.092 9.266 1.00 89.88 472 ARG A O 1
ATOM 3869 N N . VAL A 1 473 ? 10.098 29.254 8.784 1.00 91.06 473 VAL A N 1
ATOM 3870 C CA . VAL A 1 473 ? 11.042 28.986 7.684 1.00 91.06 473 VAL A CA 1
ATOM 3871 C C . VAL A 1 473 ? 12.289 28.263 8.206 1.00 91.06 473 VAL A C 1
ATOM 3873 O O . VAL A 1 473 ? 12.662 27.226 7.664 1.00 91.06 473 VAL A O 1
ATOM 3876 N N . ILE A 1 474 ? 12.876 28.735 9.312 1.00 94.12 474 ILE A N 1
ATOM 3877 C CA . ILE A 1 474 ? 14.040 28.099 9.957 1.00 94.12 474 ILE A CA 1
ATOM 3878 C C . ILE A 1 474 ? 13.743 26.658 10.357 1.00 94.12 474 ILE A C 1
ATOM 3880 O O . ILE A 1 474 ? 14.567 25.782 10.106 1.00 94.12 474 ILE A O 1
ATOM 3884 N N . LYS A 1 475 ? 12.574 26.399 10.955 1.00 93.62 475 LYS A N 1
ATOM 3885 C CA . LYS A 1 475 ? 12.157 25.039 11.307 1.00 93.62 475 LYS A CA 1
ATOM 3886 C C . LYS A 1 475 ? 12.132 24.158 10.067 1.00 93.62 475 LYS A C 1
ATOM 3888 O O . LYS A 1 475 ? 12.802 23.135 10.061 1.00 93.62 475 LYS A O 1
ATOM 3893 N N . ASN A 1 476 ? 11.413 24.555 9.022 1.00 88.94 476 ASN A N 1
ATOM 3894 C CA . ASN A 1 476 ? 11.262 23.735 7.819 1.00 88.94 476 ASN A CA 1
ATOM 3895 C C . ASN A 1 476 ? 12.618 23.382 7.183 1.00 88.94 476 ASN A C 1
ATOM 3897 O O . ASN A 1 476 ? 12.873 22.213 6.896 1.00 88.94 476 ASN A O 1
ATOM 3901 N N . GLU A 1 477 ? 13.517 24.361 7.055 1.00 92.81 477 GLU A N 1
ATOM 3902 C CA . GLU A 1 477 ? 14.876 24.138 6.543 1.00 92.81 477 GLU A CA 1
ATOM 3903 C C . GLU A 1 477 ? 15.711 23.244 7.471 1.00 92.81 477 GLU A C 1
ATOM 3905 O O . GLU A 1 477 ? 16.482 22.400 7.015 1.00 92.81 477 GLU A O 1
ATOM 3910 N N . TYR A 1 478 ? 15.537 23.382 8.786 1.00 93.50 478 TYR A N 1
ATOM 3911 C CA . TYR A 1 478 ? 16.216 22.559 9.781 1.00 93.50 478 TYR A CA 1
ATOM 3912 C C . TYR A 1 478 ? 15.767 21.102 9.763 1.00 93.50 478 TYR A C 1
ATOM 3914 O O . TYR A 1 478 ? 16.618 20.216 9.767 1.00 93.50 478 TYR A O 1
ATOM 3922 N N . TRP A 1 479 ? 14.464 20.835 9.676 1.00 91.00 479 TRP A N 1
ATOM 3923 C CA . TRP A 1 479 ? 13.942 19.473 9.540 1.00 91.00 479 TRP A CA 1
ATOM 3924 C C . TRP A 1 479 ? 14.419 18.824 8.236 1.00 91.00 479 TRP A C 1
ATOM 3926 O O . TRP A 1 479 ? 14.861 17.675 8.246 1.00 91.00 479 TRP A O 1
ATOM 3936 N N . ALA A 1 480 ? 14.430 19.575 7.130 1.00 86.94 480 ALA A N 1
ATOM 3937 C CA . ALA A 1 480 ? 14.980 19.102 5.861 1.00 86.94 480 ALA A CA 1
ATOM 3938 C C . ALA A 1 480 ? 16.494 18.816 5.939 1.00 86.94 480 ALA A C 1
ATOM 3940 O O . ALA A 1 480 ? 16.985 17.879 5.304 1.00 86.94 480 ALA A O 1
ATOM 3941 N N . ALA A 1 481 ? 17.245 19.605 6.716 1.00 88.81 481 ALA A N 1
ATOM 3942 C CA . ALA A 1 481 ? 18.673 19.395 6.943 1.00 88.81 481 ALA A CA 1
ATOM 3943 C C . ALA A 1 481 ? 18.960 18.202 7.869 1.00 88.81 481 ALA A C 1
ATOM 3945 O O . ALA A 1 481 ? 19.903 17.458 7.592 1.00 88.81 481 ALA A O 1
ATOM 3946 N N . LEU A 1 482 ? 18.143 17.996 8.908 1.00 86.94 482 LEU A N 1
ATOM 3947 C CA . LEU A 1 482 ? 18.205 16.833 9.799 1.00 86.94 482 LEU A CA 1
ATOM 3948 C C . LEU A 1 482 ? 17.937 15.532 9.044 1.00 86.94 482 LEU A C 1
ATOM 3950 O O . LEU A 1 482 ? 18.649 14.558 9.237 1.00 86.94 482 LEU A O 1
ATOM 3954 N N . PHE A 1 483 ? 16.994 15.539 8.100 1.00 81.50 483 PHE A N 1
ATOM 3955 C CA . PHE A 1 483 ? 16.722 14.370 7.256 1.00 81.50 483 PHE A CA 1
ATOM 3956 C C . PHE A 1 483 ? 17.931 13.946 6.399 1.00 81.50 483 PHE A C 1
ATOM 3958 O O . PHE A 1 483 ? 18.009 12.816 5.927 1.00 81.50 483 PHE A O 1
ATOM 3965 N N . LYS A 1 484 ? 18.876 14.868 6.162 1.00 81.00 484 LYS A N 1
ATOM 3966 C CA . LYS A 1 484 ? 20.121 14.614 5.423 1.00 81.00 484 LYS A CA 1
ATOM 3967 C C . LYS A 1 484 ? 21.317 14.349 6.342 1.00 81.00 484 LYS A C 1
ATOM 3969 O O . LYS A 1 484 ? 22.310 13.806 5.870 1.00 81.00 484 LYS A O 1
ATOM 3974 N N . ASN A 1 485 ? 21.265 14.795 7.599 1.00 85.00 485 ASN A N 1
ATOM 3975 C CA . ASN A 1 485 ? 22.325 14.640 8.592 1.00 85.00 485 ASN A CA 1
ATOM 3976 C C . ASN A 1 485 ? 21.704 14.486 9.983 1.00 85.00 485 ASN A C 1
ATOM 3978 O O . ASN A 1 485 ? 21.225 15.468 10.546 1.00 85.00 485 ASN A O 1
ATOM 3982 N N . ASP A 1 486 ? 21.826 13.297 10.567 1.00 86.69 486 ASP A N 1
ATOM 3983 C CA . ASP A 1 486 ? 21.242 12.969 11.876 1.00 86.69 486 ASP A CA 1
ATOM 3984 C C . ASP A 1 486 ? 21.866 13.745 13.058 1.00 86.69 486 ASP A C 1
ATOM 3986 O O . ASP A 1 486 ? 21.399 13.628 14.188 1.00 86.69 486 ASP A O 1
ATOM 3990 N N . ASP A 1 487 ? 22.922 14.539 12.827 1.00 92.31 487 ASP A N 1
ATOM 3991 C CA . ASP A 1 487 ? 23.552 15.395 13.838 1.00 92.31 487 ASP A CA 1
ATOM 3992 C C . ASP A 1 487 ? 22.901 16.800 13.864 1.00 92.31 487 ASP A C 1
ATOM 3994 O O . ASP A 1 487 ? 23.080 17.584 12.918 1.00 92.31 487 ASP A O 1
ATOM 3998 N N . PRO A 1 488 ? 22.221 17.176 14.971 1.00 91.12 488 PRO A N 1
ATOM 3999 C CA . PRO A 1 488 ? 21.591 18.485 15.158 1.00 91.12 488 PRO A CA 1
ATOM 4000 C C . PRO A 1 488 ? 22.528 19.676 14.953 1.00 91.12 488 PRO A C 1
ATOM 4002 O O . PRO A 1 488 ? 22.092 20.715 14.448 1.00 91.12 488 PRO A O 1
ATOM 4005 N N . ILE A 1 489 ? 23.812 19.549 15.318 1.00 94.62 489 ILE A N 1
ATOM 4006 C CA . ILE A 1 489 ? 24.801 20.614 15.113 1.00 94.62 489 ILE A CA 1
ATOM 4007 C C . ILE A 1 489 ? 25.071 20.777 13.629 1.00 94.62 489 ILE A C 1
ATOM 4009 O O . ILE A 1 489 ? 25.073 21.906 13.140 1.00 94.62 489 ILE A O 1
ATOM 4013 N N . ILE A 1 490 ? 25.303 19.682 12.907 1.00 92.44 490 ILE A N 1
ATOM 4014 C CA . ILE A 1 490 ? 25.625 19.735 11.478 1.00 92.44 490 ILE A CA 1
ATOM 4015 C C . ILE A 1 490 ? 24.425 20.284 10.702 1.00 92.44 490 ILE A C 1
ATOM 4017 O O . ILE A 1 490 ? 24.589 21.205 9.897 1.00 92.44 490 ILE A O 1
ATOM 4021 N N . ALA A 1 491 ? 23.217 19.797 11.001 1.00 93.31 491 ALA A N 1
ATOM 4022 C CA . ALA A 1 491 ? 21.978 20.297 10.415 1.00 93.31 491 ALA A CA 1
ATOM 4023 C C . ALA A 1 491 ? 21.778 21.798 10.695 1.00 93.31 491 ALA A C 1
ATOM 4025 O O . ALA A 1 491 ? 21.603 22.584 9.762 1.00 93.31 491 ALA A O 1
ATOM 4026 N N . GLY A 1 492 ? 21.905 22.223 11.956 1.00 94.81 492 GLY A N 1
ATOM 4027 C CA . GLY A 1 492 ? 21.766 23.627 12.354 1.00 94.81 492 GLY A CA 1
ATOM 4028 C C . GLY A 1 492 ? 22.802 24.545 11.707 1.00 94.81 492 GLY A C 1
ATOM 4029 O O . GLY A 1 492 ? 22.472 25.639 11.254 1.00 94.81 492 GLY A O 1
ATOM 4030 N N . SER A 1 493 ? 24.044 24.078 11.594 1.00 94.75 493 SER A N 1
ATOM 4031 C CA . SER A 1 493 ? 25.148 24.832 10.986 1.00 94.75 493 SER A CA 1
ATOM 4032 C C . SER A 1 493 ? 24.957 25.011 9.484 1.00 94.75 493 SER A C 1
ATOM 4034 O O . SER A 1 493 ? 25.218 26.090 8.953 1.00 94.75 493 SER A O 1
ATOM 4036 N N . ASN A 1 494 ? 24.455 23.977 8.803 1.00 92.88 494 ASN A N 1
ATOM 4037 C CA . ASN A 1 494 ? 24.125 24.042 7.382 1.00 92.88 494 ASN A CA 1
ATOM 4038 C C . ASN A 1 494 ? 23.014 25.062 7.116 1.00 92.88 494 ASN A C 1
ATOM 4040 O O . ASN A 1 494 ? 23.162 25.897 6.224 1.00 92.88 494 ASN A O 1
ATOM 4044 N N . VAL A 1 495 ? 21.937 25.035 7.909 1.00 95.56 495 VAL A N 1
ATOM 4045 C CA . VAL A 1 495 ? 20.832 25.999 7.780 1.00 95.56 495 VAL A CA 1
ATOM 4046 C C . VAL A 1 495 ? 21.305 27.417 8.062 1.00 95.56 495 VAL A C 1
ATOM 4048 O O . VAL A 1 495 ? 21.081 28.301 7.237 1.00 95.56 495 VAL A O 1
ATOM 4051 N N . LEU A 1 496 ? 22.024 27.629 9.169 1.00 95.50 496 LEU A N 1
ATOM 4052 C CA . LEU A 1 496 ? 22.569 28.936 9.532 1.00 95.50 496 LEU A CA 1
ATOM 4053 C C . LEU A 1 496 ? 23.414 29.527 8.401 1.00 95.50 496 LEU A C 1
ATOM 4055 O O . LEU A 1 496 ? 23.179 30.651 7.959 1.00 95.50 496 LEU A O 1
ATOM 4059 N N . ARG A 1 497 ? 24.376 28.744 7.903 1.00 94.56 497 ARG A N 1
ATOM 4060 C CA . ARG A 1 497 ? 25.268 29.167 6.825 1.00 94.56 497 ARG A CA 1
ATOM 4061 C C . ARG A 1 497 ? 24.486 29.501 5.560 1.00 94.56 497 ARG A C 1
ATOM 4063 O O . ARG A 1 497 ? 24.727 30.536 4.947 1.00 94.56 497 ARG A O 1
ATOM 4070 N N . ASN A 1 498 ? 23.562 28.632 5.159 1.00 91.69 498 ASN A N 1
ATOM 4071 C CA . ASN A 1 498 ? 22.805 28.810 3.926 1.00 91.69 498 ASN A CA 1
ATOM 4072 C C . ASN A 1 498 ? 21.910 30.054 3.990 1.00 91.69 498 ASN A C 1
ATOM 4074 O O . ASN A 1 498 ? 21.878 30.823 3.029 1.00 91.69 498 ASN A O 1
ATOM 4078 N N . MET A 1 499 ? 21.246 30.301 5.121 1.00 92.81 499 MET A N 1
ATOM 4079 C CA . MET A 1 499 ? 20.415 31.492 5.308 1.00 92.81 499 MET A CA 1
ATOM 4080 C C . MET A 1 499 ? 21.252 32.778 5.342 1.00 92.81 499 MET A C 1
ATOM 4082 O O . MET A 1 499 ? 20.910 33.736 4.653 1.00 92.81 499 MET A O 1
ATOM 4086 N N . LEU A 1 500 ? 22.399 32.782 6.032 1.00 90.56 500 LEU A N 1
ATOM 4087 C CA . LEU A 1 500 ? 23.315 33.931 6.051 1.00 90.56 500 LEU A CA 1
ATOM 4088 C C . LEU A 1 500 ? 23.864 34.260 4.658 1.00 90.56 500 LEU A C 1
ATOM 4090 O O . LEU A 1 500 ? 23.821 35.411 4.225 1.00 90.56 500 LEU A O 1
ATOM 4094 N N . VAL A 1 501 ? 24.289 33.241 3.907 1.00 89.44 501 VAL A N 1
ATOM 4095 C CA . VAL A 1 501 ? 24.750 33.404 2.519 1.00 89.44 501 VAL A CA 1
ATOM 4096 C C . VAL A 1 501 ? 23.640 33.955 1.620 1.00 89.44 501 VAL A C 1
ATOM 4098 O O . VAL A 1 501 ? 23.920 34.695 0.675 1.00 89.44 501 VAL A O 1
ATOM 4101 N N . THR A 1 502 ? 22.385 33.608 1.904 1.00 86.81 502 THR A N 1
ATOM 4102 C CA . THR A 1 502 ? 21.217 34.068 1.142 1.00 86.81 502 THR A CA 1
ATOM 4103 C C . THR A 1 502 ? 20.949 35.559 1.356 1.00 86.81 502 THR A C 1
ATOM 4105 O O . THR A 1 502 ? 20.597 36.260 0.404 1.00 86.81 502 THR A O 1
ATOM 4108 N N . VAL A 1 503 ? 21.219 36.072 2.559 1.00 86.62 503 VAL A N 1
ATOM 4109 C CA . VAL A 1 503 ? 21.095 37.504 2.886 1.00 86.62 503 VAL A CA 1
ATOM 4110 C C . VAL A 1 503 ? 22.377 38.311 2.673 1.00 86.62 503 VAL A C 1
ATOM 4112 O O . VAL A 1 503 ? 22.434 39.493 2.988 1.00 86.62 503 VAL A O 1
ATOM 4115 N N . GLY A 1 504 ? 23.402 37.698 2.075 1.00 85.06 504 GLY A N 1
ATOM 4116 C CA . GLY A 1 504 ? 24.653 38.371 1.718 1.00 85.06 504 GLY A CA 1
ATOM 4117 C C . GLY A 1 504 ? 25.691 38.437 2.840 1.00 85.06 504 GLY A C 1
ATOM 4118 O O . GLY A 1 504 ? 26.735 39.060 2.652 1.00 85.06 504 GLY A O 1
ATOM 4119 N N . ALA A 1 505 ? 25.455 37.768 3.969 1.00 88.56 505 ALA A N 1
ATOM 4120 C CA . ALA A 1 505 ? 26.448 37.586 5.018 1.00 88.56 505 ALA A CA 1
ATOM 4121 C C . ALA A 1 505 ? 27.354 36.382 4.705 1.00 88.56 505 ALA A C 1
ATOM 4123 O O . ALA A 1 505 ? 26.907 35.343 4.214 1.00 88.56 505 ALA A O 1
ATOM 4124 N N . GLN A 1 506 ? 28.650 36.510 4.990 1.00 86.56 506 GLN A N 1
ATOM 4125 C CA . GLN A 1 506 ? 29.604 35.410 4.852 1.00 86.56 506 GLN A CA 1
ATOM 4126 C C . GLN A 1 506 ? 29.839 34.761 6.214 1.00 86.56 506 GLN A C 1
ATOM 4128 O O . GLN A 1 506 ? 30.183 35.437 7.177 1.00 86.56 506 GLN A O 1
ATOM 4133 N N . MET A 1 507 ? 29.656 33.445 6.279 1.00 91.12 507 MET A N 1
ATOM 4134 C CA . MET A 1 507 ? 30.023 32.614 7.421 1.00 91.12 507 MET A CA 1
ATOM 4135 C C . MET A 1 507 ? 30.549 31.288 6.876 1.00 91.12 507 MET A C 1
ATOM 4137 O O . MET A 1 507 ? 29.939 30.682 5.992 1.00 91.12 507 MET A O 1
ATOM 4141 N N . THR A 1 508 ? 31.703 30.846 7.357 1.00 92.00 508 THR A N 1
ATOM 4142 C CA . THR A 1 508 ? 32.259 29.536 7.011 1.00 92.00 508 THR A CA 1
ATOM 4143 C C . THR A 1 508 ? 31.496 28.421 7.729 1.00 92.00 508 THR A C 1
ATOM 4145 O O . THR A 1 508 ? 30.808 28.640 8.727 1.00 92.00 508 THR A O 1
ATOM 4148 N N . GLN A 1 509 ? 31.622 27.185 7.238 1.00 92.62 509 GLN A N 1
ATOM 4149 C CA . GLN A 1 509 ? 31.002 26.032 7.900 1.00 92.62 509 GLN A CA 1
ATOM 4150 C C . GLN A 1 509 ? 31.518 25.838 9.332 1.00 92.62 509 GLN A C 1
ATOM 4152 O O . GLN A 1 509 ? 30.759 25.463 10.226 1.00 92.62 509 GLN A O 1
ATOM 4157 N N . GLU A 1 510 ? 32.810 26.082 9.544 1.00 93.06 510 GLU A N 1
ATOM 4158 C CA . GLU A 1 510 ? 33.458 25.938 10.843 1.00 93.06 510 GLU A CA 1
ATOM 4159 C C . GLU A 1 510 ? 32.953 26.992 11.837 1.00 93.06 510 GLU A C 1
ATOM 4161 O O . GLU A 1 510 ? 32.610 26.654 12.969 1.00 93.06 510 GLU A O 1
ATOM 4166 N N . GLU A 1 511 ? 32.799 28.245 11.400 1.00 91.62 511 GLU A N 1
ATOM 4167 C CA . GLU A 1 511 ? 32.212 29.319 12.211 1.00 91.62 511 GLU A CA 1
ATOM 4168 C C . GLU A 1 511 ? 30.756 29.026 12.588 1.00 91.62 511 GLU A C 1
ATOM 4170 O O . GLU A 1 511 ? 30.400 29.156 13.759 1.00 91.62 511 GLU A O 1
ATOM 4175 N N . ALA A 1 512 ? 29.937 28.556 11.640 1.00 93.81 512 ALA A N 1
ATOM 4176 C CA . ALA A 1 512 ? 28.551 28.168 11.911 1.00 93.81 512 ALA A CA 1
ATOM 4177 C C . ALA A 1 512 ? 28.475 27.014 12.928 1.00 93.81 512 ALA A C 1
ATOM 4179 O O . ALA A 1 512 ? 27.701 27.064 13.884 1.00 93.81 512 ALA A O 1
ATOM 4180 N N . THR A 1 513 ? 29.347 26.013 12.777 1.00 94.56 513 THR A N 1
ATOM 4181 C CA . THR A 1 513 ? 29.452 24.869 13.697 1.00 94.56 513 THR A CA 1
ATOM 4182 C C . THR A 1 513 ? 29.859 25.299 15.099 1.00 94.56 513 THR A C 1
ATOM 4184 O O . THR A 1 513 ? 29.257 24.873 16.089 1.00 94.56 513 THR A O 1
ATOM 4187 N N . ASN A 1 514 ? 30.858 26.172 15.203 1.00 94.38 514 ASN A N 1
ATOM 4188 C CA . ASN A 1 514 ? 31.323 26.697 16.480 1.00 94.38 514 ASN A CA 1
ATOM 4189 C C . ASN A 1 514 ? 30.260 27.571 17.152 1.00 94.38 514 ASN A C 1
ATOM 4191 O O . ASN A 1 514 ? 30.075 27.468 18.365 1.00 94.38 514 ASN A O 1
ATOM 4195 N N . TYR A 1 515 ? 29.515 28.365 16.381 1.00 95.81 515 TYR A N 1
ATOM 4196 C CA . TYR A 1 515 ? 28.407 29.166 16.891 1.00 95.81 515 TYR A CA 1
ATOM 4197 C C . TYR A 1 515 ? 27.316 28.293 17.524 1.00 95.81 515 TYR A C 1
ATOM 4199 O O . TYR A 1 515 ? 26.974 28.485 18.693 1.00 95.81 515 TYR A O 1
ATOM 4207 N N . ILE A 1 516 ? 26.822 27.280 16.801 1.00 96.44 516 ILE A N 1
ATOM 4208 C CA . ILE A 1 516 ? 25.777 26.381 17.311 1.00 96.44 516 ILE A CA 1
ATOM 4209 C C . ILE A 1 516 ? 26.253 25.636 18.570 1.00 96.44 516 ILE A C 1
ATOM 4211 O O . ILE A 1 516 ? 25.536 25.596 19.572 1.00 96.44 516 ILE A O 1
ATOM 4215 N N . LYS A 1 517 ? 27.497 25.132 18.581 1.00 94.88 517 LYS A N 1
ATOM 4216 C CA . LYS A 1 517 ? 28.101 24.493 19.766 1.00 94.88 517 LYS A CA 1
ATOM 4217 C C . LYS A 1 517 ? 28.168 25.428 20.972 1.00 94.88 517 LYS A C 1
ATOM 4219 O O . LYS A 1 517 ? 27.855 25.013 22.088 1.00 94.88 517 LYS A O 1
ATOM 4224 N N . GLN A 1 518 ? 28.564 26.684 20.769 1.00 95.25 518 GLN A N 1
ATOM 4225 C CA . GLN A 1 518 ? 28.633 27.677 21.842 1.00 95.25 518 GLN A CA 1
ATOM 4226 C C . GLN A 1 518 ? 27.253 27.997 22.417 1.00 95.25 518 GLN A C 1
ATOM 4228 O O . GLN A 1 518 ? 27.130 28.143 23.632 1.00 95.25 518 GLN A O 1
ATOM 4233 N N . VAL A 1 519 ? 26.219 28.094 21.577 1.00 94.88 519 VAL A N 1
ATOM 4234 C CA . VAL A 1 519 ? 24.853 28.367 22.045 1.00 94.88 519 VAL A CA 1
ATOM 4235 C C . VAL A 1 519 ? 24.307 27.200 22.866 1.00 94.88 519 VAL A C 1
ATOM 4237 O O . VAL A 1 519 ? 23.801 27.426 23.964 1.00 94.88 519 VAL A O 1
ATOM 4240 N N . LEU A 1 520 ? 24.486 25.962 22.400 1.00 92.69 520 LEU A N 1
ATOM 4241 C CA . LEU A 1 520 ? 24.078 24.771 23.152 1.00 92.69 520 LEU A CA 1
ATOM 4242 C C . LEU A 1 520 ? 24.833 24.644 24.482 1.00 92.69 520 LEU A C 1
ATOM 4244 O O . LEU A 1 520 ? 24.227 24.370 25.515 1.00 92.69 520 LEU A O 1
ATOM 4248 N N . THR A 1 521 ? 26.134 24.947 24.482 1.00 92.50 521 THR A N 1
ATOM 4249 C CA . THR A 1 521 ? 26.961 24.926 25.698 1.00 92.50 521 THR A CA 1
ATOM 4250 C C . THR A 1 521 ? 26.509 25.992 26.700 1.00 92.50 521 THR A C 1
ATOM 4252 O O . THR A 1 521 ? 26.397 25.708 27.888 1.00 92.50 521 THR A O 1
ATOM 4255 N N . LYS A 1 522 ? 26.181 27.209 26.241 1.00 92.81 522 LYS A N 1
ATOM 4256 C CA . LYS A 1 522 ? 25.624 28.275 27.098 1.00 92.81 522 LYS A CA 1
ATOM 4257 C C . LYS A 1 522 ? 24.254 27.914 27.679 1.00 92.81 522 LYS A C 1
ATOM 4259 O O . LYS A 1 522 ? 23.921 28.392 28.758 1.00 92.81 522 LYS A O 1
ATOM 4264 N N . ALA A 1 523 ? 23.481 27.086 26.979 1.00 89.00 523 ALA A N 1
ATOM 4265 C CA . ALA A 1 523 ? 22.194 26.573 27.438 1.00 89.00 523 ALA A CA 1
ATOM 4266 C C . ALA A 1 523 ? 22.311 25.313 28.322 1.00 89.00 523 ALA A C 1
ATOM 4268 O O . ALA A 1 523 ? 21.288 24.795 28.758 1.00 89.00 523 ALA A O 1
ATOM 4269 N N . ASN A 1 524 ? 23.528 24.820 28.603 1.00 89.19 524 ASN A N 1
ATOM 4270 C CA . ASN A 1 524 ? 23.785 23.541 29.282 1.00 89.19 524 ASN A CA 1
ATOM 4271 C C . ASN A 1 524 ? 23.120 22.328 28.599 1.00 89.19 524 ASN A C 1
ATOM 4273 O O . ASN A 1 524 ? 22.767 21.351 29.260 1.00 89.19 524 ASN A O 1
ATOM 4277 N N . LEU A 1 525 ? 22.967 22.370 27.273 1.00 88.12 525 LEU A N 1
ATOM 4278 C CA . LEU A 1 525 ? 22.371 21.291 26.492 1.00 88.12 525 LEU A CA 1
ATOM 4279 C C . LEU A 1 525 ? 23.460 20.411 25.874 1.00 88.12 525 LEU A C 1
ATOM 4281 O O . LEU A 1 525 ? 24.390 20.899 25.231 1.00 88.12 525 LEU A O 1
ATOM 4285 N N . THR A 1 526 ? 23.327 19.096 26.052 1.00 82.44 526 THR A N 1
ATOM 4286 C CA . THR A 1 526 ? 24.222 18.087 25.466 1.00 82.44 526 THR A CA 1
ATOM 4287 C C . THR A 1 526 ? 23.442 17.157 24.547 1.00 82.44 526 THR A C 1
ATOM 4289 O O . THR A 1 526 ? 22.358 16.678 24.885 1.00 82.44 526 THR A O 1
ATOM 4292 N N . ILE A 1 527 ? 24.006 16.906 23.368 1.00 75.62 527 ILE A N 1
ATOM 4293 C CA . ILE A 1 527 ? 23.400 16.049 22.346 1.00 75.62 527 ILE A CA 1
ATOM 4294 C C . ILE A 1 527 ? 23.455 14.600 22.821 1.00 75.62 527 ILE A C 1
ATOM 4296 O O . ILE A 1 527 ? 24.496 14.144 23.293 1.00 75.62 527 ILE A O 1
ATOM 4300 N N . GLY A 1 528 ? 22.328 13.894 22.718 1.00 67.75 528 GLY A N 1
ATOM 4301 C CA . GLY A 1 528 ? 22.184 12.513 23.188 1.00 67.75 528 GLY A CA 1
ATOM 4302 C C . GLY A 1 528 ? 21.590 12.357 24.594 1.00 67.75 528 GLY A C 1
ATOM 4303 O O . GLY A 1 528 ? 21.482 11.232 25.076 1.00 67.75 528 GLY A O 1
ATOM 4304 N N . THR A 1 529 ? 21.174 13.444 25.255 1.00 60.22 529 THR A N 1
ATOM 4305 C CA . THR A 1 529 ? 20.350 13.377 26.479 1.00 60.22 529 THR A CA 1
ATOM 4306 C C . THR A 1 529 ? 18.857 13.512 26.150 1.00 60.22 529 THR A C 1
ATOM 4308 O O . THR A 1 529 ? 18.496 13.959 25.065 1.00 60.22 529 THR A O 1
ATOM 4311 N N . ALA A 1 530 ? 17.974 13.091 27.065 1.00 50.41 530 ALA A N 1
ATOM 4312 C CA . ALA A 1 530 ? 16.536 12.856 26.848 1.00 50.41 530 ALA A CA 1
ATOM 4313 C C . ALA A 1 530 ? 15.667 14.083 26.463 1.00 50.41 530 ALA A C 1
ATOM 4315 O O . ALA A 1 530 ? 14.444 13.996 26.532 1.00 50.41 530 ALA A O 1
ATOM 4316 N N . ASN A 1 531 ? 16.256 15.210 26.050 1.00 77.75 531 ASN A N 1
ATOM 4317 C CA . ASN A 1 531 ? 15.541 16.450 25.741 1.00 77.75 531 ASN A CA 1
ATOM 4318 C C . ASN A 1 531 ? 15.886 17.023 24.351 1.00 77.75 531 ASN A C 1
ATOM 4320 O O . ASN A 1 531 ? 16.187 18.204 24.194 1.00 77.75 531 ASN A O 1
ATOM 4324 N N . GLN A 1 532 ? 15.815 16.177 23.315 1.00 87.06 532 GLN A N 1
ATOM 4325 C CA . GLN A 1 532 ? 16.064 16.551 21.911 1.00 87.06 532 GLN A CA 1
ATOM 4326 C C . GLN A 1 532 ? 15.246 17.776 21.464 1.00 87.06 532 GLN A C 1
ATOM 4328 O O . GLN A 1 532 ? 15.754 18.655 20.778 1.00 87.06 532 GLN A O 1
ATOM 4333 N N . LYS A 1 533 ? 14.002 17.889 21.941 1.00 89.12 533 LYS A N 1
ATOM 4334 C CA . LYS A 1 533 ? 13.125 19.025 21.641 1.00 89.12 533 LYS A CA 1
ATOM 4335 C C . LYS A 1 533 ? 13.720 20.369 22.086 1.00 89.12 533 LYS A C 1
ATOM 4337 O O . LYS A 1 533 ? 13.608 21.353 21.362 1.00 89.12 533 LYS A O 1
ATOM 4342 N N . GLU A 1 534 ? 14.362 20.421 23.253 1.00 89.62 534 GLU A N 1
ATOM 4343 C CA . GLU A 1 534 ? 15.008 21.646 23.746 1.00 89.62 534 GLU A CA 1
ATOM 4344 C C . GLU A 1 534 ? 16.268 21.992 22.947 1.00 89.62 534 GLU A C 1
ATOM 4346 O O . GLU A 1 534 ? 16.546 23.173 22.723 1.00 89.62 534 GLU A O 1
ATOM 4351 N N . VAL A 1 535 ? 17.008 20.978 22.482 1.00 91.75 535 VAL A N 1
ATOM 4352 C CA . VAL A 1 535 ? 18.165 21.149 21.589 1.00 91.75 535 VAL A CA 1
ATOM 4353 C C . VAL A 1 535 ? 17.720 21.792 20.278 1.00 91.75 535 VAL A C 1
ATOM 4355 O O . VAL A 1 535 ? 18.260 22.832 19.896 1.00 91.75 535 VAL A O 1
ATOM 4358 N N . ASP A 1 536 ? 16.691 21.235 19.642 1.00 93.19 536 ASP A N 1
ATOM 4359 C CA . ASP A 1 536 ? 16.182 21.722 18.360 1.00 93.19 536 ASP A CA 1
ATOM 4360 C C . ASP A 1 536 ? 15.625 23.150 18.491 1.00 93.19 536 ASP A C 1
ATOM 4362 O O . ASP A 1 536 ? 15.987 24.044 17.722 1.00 93.19 536 ASP A O 1
ATOM 4366 N N . GLU A 1 537 ? 14.821 23.417 19.529 1.00 94.06 537 GLU A N 1
ATOM 4367 C CA . GLU A 1 537 ? 14.287 24.758 19.799 1.00 94.06 537 GLU A CA 1
ATOM 4368 C C . GLU A 1 537 ? 15.381 25.797 20.053 1.00 94.06 537 GLU A C 1
ATOM 4370 O O . GLU A 1 537 ? 15.269 26.946 19.606 1.00 94.06 537 GLU A O 1
ATOM 4375 N N . THR A 1 538 ? 16.443 25.408 20.759 1.00 94.69 538 THR A N 1
ATOM 4376 C CA . THR A 1 538 ? 17.584 26.284 21.032 1.00 94.69 538 THR A CA 1
ATOM 4377 C C . THR A 1 538 ? 18.335 26.615 19.747 1.00 94.69 538 THR A C 1
ATOM 4379 O O . THR A 1 538 ? 18.701 27.772 19.536 1.00 94.69 538 THR A O 1
ATOM 4382 N N . ILE A 1 539 ? 18.498 25.641 18.848 1.00 95.19 539 ILE A N 1
ATOM 4383 C CA . ILE A 1 539 ? 19.129 25.841 17.541 1.00 95.19 539 ILE A CA 1
ATOM 4384 C C . ILE A 1 539 ? 18.297 26.790 16.669 1.00 95.19 539 ILE A C 1
ATOM 4386 O O . ILE A 1 539 ? 18.850 27.741 16.118 1.00 95.19 539 ILE A O 1
ATOM 4390 N N . TRP A 1 540 ? 16.973 26.619 16.582 1.00 95.56 540 TRP A N 1
ATOM 4391 C CA . TRP A 1 540 ? 16.122 27.505 15.769 1.00 95.56 540 TRP A CA 1
ATOM 4392 C C . TRP A 1 540 ? 16.171 28.955 16.245 1.00 95.56 540 TRP A C 1
ATOM 4394 O O . TRP A 1 540 ? 16.302 29.878 15.439 1.00 95.56 540 TRP A O 1
ATOM 4404 N N . LYS A 1 541 ? 16.108 29.155 17.566 1.00 95.12 541 LYS A N 1
ATOM 4405 C CA . LYS A 1 541 ? 16.213 30.483 18.184 1.00 95.12 541 LYS A CA 1
ATOM 4406 C C . LYS A 1 541 ? 17.589 31.102 17.950 1.00 95.12 541 LYS A C 1
ATOM 4408 O O . LYS A 1 541 ? 17.669 32.298 17.686 1.00 95.12 541 LYS A O 1
ATOM 4413 N N . ALA A 1 542 ? 18.656 30.303 17.997 1.00 95.12 542 ALA A N 1
ATOM 4414 C CA . ALA A 1 542 ? 20.012 30.755 17.696 1.00 95.12 542 ALA A CA 1
ATOM 4415 C C . ALA A 1 542 ? 20.135 31.254 16.250 1.00 95.12 542 ALA A C 1
ATOM 4417 O O . ALA A 1 542 ? 20.644 32.348 16.015 1.00 95.12 542 ALA A O 1
ATOM 4418 N N . ILE A 1 543 ? 19.614 30.483 15.292 1.00 95.56 543 ILE A N 1
ATOM 4419 C CA . ILE A 1 543 ? 19.623 30.845 13.870 1.00 95.56 543 ILE A CA 1
ATOM 4420 C C . ILE A 1 543 ? 18.821 32.129 13.643 1.00 95.56 543 ILE A C 1
ATOM 4422 O O . ILE A 1 543 ? 19.319 33.064 13.019 1.00 95.56 543 ILE A O 1
ATOM 4426 N N . CYS A 1 544 ? 17.617 32.215 14.214 1.00 94.06 544 CYS A N 1
ATOM 4427 C CA . CYS A 1 544 ? 16.765 33.399 14.105 1.00 94.06 544 CYS A CA 1
ATOM 4428 C C . CYS A 1 544 ? 17.442 34.647 14.684 1.00 94.06 544 CYS A C 1
ATOM 4430 O O . CYS A 1 544 ? 17.372 35.723 14.093 1.00 94.06 544 CYS A O 1
ATOM 4432 N N . LYS A 1 545 ? 18.114 34.506 15.832 1.00 94.31 545 LYS A N 1
ATOM 4433 C CA . LYS A 1 545 ? 18.851 35.597 16.468 1.00 94.31 545 LYS A CA 1
ATOM 4434 C C . LYS A 1 545 ? 19.998 36.085 15.581 1.00 94.31 545 LYS A C 1
ATOM 4436 O O . LYS A 1 545 ? 20.122 37.287 15.371 1.00 94.31 545 LYS A O 1
ATOM 4441 N N . GLN A 1 546 ? 20.793 35.165 15.036 1.00 93.56 546 GLN A N 1
ATOM 4442 C CA . GLN A 1 546 ? 21.933 35.514 14.189 1.00 93.56 546 GLN A CA 1
ATOM 4443 C C . GLN A 1 546 ? 21.503 36.227 12.902 1.00 93.56 546 GLN A C 1
ATOM 4445 O O . GLN A 1 546 ? 22.160 37.165 12.464 1.00 93.56 546 GLN A O 1
ATOM 4450 N N . LEU A 1 547 ? 20.380 35.804 12.322 1.00 90.00 547 LEU A N 1
ATOM 4451 C CA . LEU A 1 547 ? 19.794 36.407 11.128 1.00 90.00 547 LEU A CA 1
ATOM 4452 C C . LEU A 1 547 ? 19.325 37.851 11.365 1.00 90.00 547 LEU A C 1
ATOM 4454 O O . LEU A 1 547 ? 19.619 38.733 10.556 1.00 90.00 547 LEU A O 1
ATOM 4458 N N . LYS A 1 548 ? 18.701 38.121 12.517 1.00 89.12 548 LYS A N 1
ATOM 4459 C CA . LYS A 1 548 ? 18.334 39.485 12.933 1.00 89.12 548 LYS A CA 1
ATOM 4460 C C . LYS A 1 548 ? 19.554 40.379 13.160 1.00 89.12 548 LYS A C 1
ATOM 4462 O O . LYS A 1 548 ? 19.556 41.541 12.766 1.00 89.12 548 LYS A O 1
ATOM 4467 N N . GLU A 1 549 ? 20.620 39.847 13.763 1.00 88.88 549 GLU A N 1
ATOM 4468 C CA . GLU A 1 549 ? 21.876 40.590 13.967 1.00 88.88 549 GLU A CA 1
ATOM 4469 C C . GLU A 1 549 ? 22.540 40.998 12.639 1.00 88.88 549 GLU A C 1
ATOM 4471 O O . GLU A 1 549 ? 23.274 41.985 12.596 1.00 88.88 549 GLU A O 1
ATOM 4476 N N . THR A 1 550 ? 22.244 40.290 11.543 1.00 84.75 550 THR A N 1
ATOM 4477 C CA . THR A 1 550 ? 22.706 40.630 10.189 1.00 84.75 550 THR A CA 1
ATOM 4478 C C . THR A 1 550 ? 21.795 41.583 9.408 1.00 84.75 550 THR A C 1
ATOM 4480 O O . THR A 1 550 ? 22.111 41.900 8.263 1.00 84.75 550 THR A O 1
ATOM 4483 N N . GLY A 1 551 ? 20.720 42.093 10.021 1.00 75.50 551 GLY A N 1
ATOM 4484 C CA . GLY A 1 551 ? 19.863 43.131 9.435 1.00 75.50 551 GLY A CA 1
ATOM 4485 C C . GLY A 1 551 ? 18.657 42.623 8.641 1.00 75.50 551 GLY A C 1
ATOM 4486 O O . GLY A 1 551 ? 18.203 43.337 7.748 1.00 75.50 551 GLY A O 1
ATOM 4487 N N . ILE A 1 552 ? 18.169 41.414 8.953 1.00 67.44 552 ILE A N 1
ATOM 4488 C CA . ILE A 1 552 ? 16.861 40.889 8.512 1.00 67.44 552 ILE A CA 1
ATOM 4489 C C . ILE A 1 552 ? 15.767 41.323 9.482 1.00 67.44 552 ILE A C 1
ATOM 4491 O O . ILE A 1 552 ? 16.004 41.217 10.712 1.00 67.44 552 ILE A O 1
#

Foldseek 3Di:
DVVVVVVLCVQAPHPVVVVVVVVVLVVQLVVLLVQLVPDDPPQLVVCCVVLVDDSLLSSLLVCCCVVPVADSVLSSLQLVVLCVVCVVVVHHQDPDPVSSNVSNSNSSSVLCCLQPPLLVVLLLLCLLLLLLCCCPVNPHPHDLVSLLVNLVSLVVSLRHRPRSVLVVVPVVRPPDALLNSLLSNLCSNVSHRSVCSVVLLVVLLVVVLVVLVSSVVSLVPDDCDDSSVVSVVSSVVQNVLSVVCNVPVSSDHSSNSSSSSSSSSSVCCVVVVVSCVSHPVVSVDDDDDDPDPVPVVVVVVVLLVVLLVQLVVLLPDDLVSSLVSLLVSLVVQLCCCCVVVVDDLLVSLLVNLLSLCVSLVPDPVVSVVLSVVLVVLLPVCVDPVHDPPPPPDDPNVSSSVSSSVSSSCVSVVDPDPPDDDDDDDDDDDDDDDDDDDDDDDDDDDDDDDDDPVLVVLLVQCVPDPDLVSLLVSLLVQLVVLCVVPVDSLQSLLVSLQSNCVSVVHHDDSVRSSVQLVVQCVVVVHDPPDPCVVVSNVSSSVSSSVVNVVVPD

Radius of gyration: 30.77 Å; chains: 1; bounding box: 83×73×68 Å

pLDDT: mean 79.77, std 19.14, range [25.7, 98.0]